Protein AF-A0A2G6LE32-F1 (afdb_monomer_lite)

Radius of gyration: 51.32 Å; chains: 1; bounding box: 135×36×175 Å

Structure (mmCIF, N/CA/C/O backbone):
data_AF-A0A2G6LE32-F1
#
_entry.id   AF-A0A2G6LE32-F1
#
loop_
_atom_site.group_PDB
_atom_site.id
_atom_site.type_symbol
_atom_site.label_atom_id
_atom_site.label_alt_id
_atom_site.label_comp_id
_atom_site.label_asym_id
_atom_site.label_entity_id
_atom_site.label_seq_id
_atom_site.pdbx_PDB_ins_code
_atom_site.Cartn_x
_atom_site.Cartn_y
_atom_site.Cartn_z
_atom_site.occupancy
_atom_site.B_iso_or_equiv
_atom_site.auth_seq_id
_atom_site.auth_comp_id
_atom_site.auth_asym_id
_atom_site.auth_atom_id
_atom_site.pdbx_PDB_model_num
ATOM 1 N N . MET A 1 1 ? 75.822 -0.009 -58.687 1.00 56.06 1 MET A N 1
ATOM 2 C CA . MET A 1 1 ? 74.588 -0.828 -58.772 1.00 56.06 1 MET A CA 1
ATOM 3 C C . MET A 1 1 ? 74.282 -1.602 -57.490 1.00 56.06 1 MET A C 1
ATOM 5 O O . MET A 1 1 ? 73.130 -1.597 -57.082 1.00 56.06 1 MET A O 1
ATOM 9 N N . PHE A 1 2 ? 75.271 -2.195 -56.811 1.00 55.25 2 PHE A N 1
ATOM 10 C CA . PHE A 1 2 ? 75.046 -2.985 -55.586 1.00 55.25 2 PHE A CA 1
ATOM 11 C C . PHE A 1 2 ? 74.422 -2.199 -54.412 1.00 55.25 2 PHE A C 1
ATOM 13 O O . PHE A 1 2 ? 73.534 -2.697 -53.731 1.00 55.25 2 PHE A O 1
ATOM 20 N N . THR A 1 3 ? 74.803 -0.936 -54.217 1.00 57.78 3 THR A N 1
ATOM 21 C CA . THR A 1 3 ? 74.279 -0.073 -53.140 1.00 57.78 3 THR A CA 1
ATOM 22 C C . THR A 1 3 ? 72.826 0.364 -53.339 1.00 57.78 3 THR A C 1
ATOM 24 O O . THR A 1 3 ? 72.091 0.500 -52.366 1.00 57.78 3 THR A O 1
ATOM 27 N N . ILE A 1 4 ? 72.376 0.532 -54.586 1.00 60.25 4 ILE A N 1
ATOM 28 C CA . ILE A 1 4 ? 70.984 0.904 -54.888 1.00 60.25 4 ILE A CA 1
ATOM 29 C C . ILE A 1 4 ? 70.056 -0.290 -54.629 1.00 60.25 4 ILE A C 1
ATOM 31 O O . ILE A 1 4 ? 68.999 -0.113 -54.030 1.00 60.25 4 ILE A O 1
ATOM 35 N N . LEU A 1 5 ? 70.496 -1.505 -54.980 1.00 58.78 5 LEU A N 1
ATOM 36 C CA . LEU A 1 5 ? 69.724 -2.737 -54.795 1.00 58.78 5 LEU A CA 1
ATOM 37 C C . LEU A 1 5 ? 69.477 -3.057 -53.309 1.00 58.78 5 LEU A C 1
ATOM 39 O O . LEU A 1 5 ? 68.370 -3.445 -52.929 1.00 58.78 5 LEU A O 1
ATOM 43 N N . VAL A 1 6 ? 70.482 -2.818 -52.460 1.00 66.81 6 VAL A N 1
ATOM 44 C CA . VAL A 1 6 ? 70.400 -3.020 -51.003 1.00 66.81 6 VAL A CA 1
ATOM 45 C C . VAL A 1 6 ? 69.441 -2.018 -50.349 1.00 66.81 6 VAL A C 1
ATOM 47 O O . VAL A 1 6 ? 68.646 -2.406 -49.498 1.00 66.81 6 VAL A O 1
ATOM 50 N N . ILE A 1 7 ? 69.418 -0.754 -50.787 1.00 63.28 7 ILE A N 1
ATOM 51 C CA . ILE A 1 7 ? 68.491 0.259 -50.248 1.00 63.28 7 ILE A CA 1
ATOM 52 C C . ILE A 1 7 ? 67.037 -0.036 -50.656 1.00 63.28 7 ILE A C 1
ATOM 54 O O . ILE A 1 7 ? 66.129 0.137 -49.840 1.00 63.28 7 ILE A O 1
ATOM 58 N N . THR A 1 8 ? 66.792 -0.526 -51.877 1.00 62.94 8 THR A N 1
ATOM 59 C CA . THR A 1 8 ? 65.450 -0.974 -52.294 1.00 62.94 8 THR A CA 1
ATOM 60 C C . THR A 1 8 ? 64.988 -2.223 -51.549 1.00 62.94 8 THR A C 1
ATOM 62 O O . THR A 1 8 ? 63.826 -2.281 -51.150 1.00 62.94 8 THR A O 1
ATOM 65 N N . MET A 1 9 ? 65.880 -3.183 -51.279 1.00 58.66 9 MET A N 1
ATOM 66 C CA . MET A 1 9 ? 65.545 -4.360 -50.469 1.00 58.66 9 MET A CA 1
ATOM 67 C C . MET A 1 9 ? 65.269 -3.990 -49.010 1.00 58.66 9 MET A C 1
ATOM 69 O O . MET A 1 9 ? 64.279 -4.453 -48.460 1.00 58.66 9 MET A O 1
ATOM 73 N N . ILE A 1 10 ? 66.054 -3.094 -48.404 1.00 64.81 10 ILE A N 1
ATOM 74 C CA . ILE A 1 10 ? 65.831 -2.633 -47.024 1.00 64.81 10 ILE A CA 1
ATOM 75 C C . ILE A 1 10 ? 64.525 -1.835 -46.908 1.00 64.81 10 ILE A C 1
ATOM 77 O O . ILE A 1 10 ? 63.779 -2.044 -45.957 1.00 64.81 10 ILE A O 1
ATOM 81 N N . LYS A 1 11 ? 64.186 -0.980 -47.885 1.00 55.66 11 LYS A N 1
ATOM 82 C CA . LYS A 1 11 ? 62.886 -0.282 -47.913 1.00 55.66 11 LYS A CA 1
ATOM 83 C C . LYS A 1 11 ? 61.712 -1.243 -48.094 1.00 55.66 11 LYS A C 1
ATOM 85 O O . LYS A 1 11 ? 60.696 -1.062 -47.436 1.00 55.66 11 LYS A O 1
ATOM 90 N N . SER A 1 12 ? 61.846 -2.266 -48.938 1.00 55.41 12 SER A N 1
ATOM 91 C CA . SER A 1 12 ? 60.793 -3.266 -49.156 1.00 55.41 12 SER A CA 1
ATOM 92 C C . SER A 1 12 ? 60.618 -4.187 -47.940 1.00 55.41 12 SER A C 1
ATOM 94 O O . SER A 1 12 ? 59.491 -4.478 -47.549 1.00 55.41 12 SER A O 1
ATOM 96 N N . TYR A 1 13 ? 61.713 -4.542 -47.259 1.00 59.19 13 TYR A N 1
ATOM 97 C CA . TYR A 1 13 ? 61.685 -5.323 -46.021 1.00 59.19 13 TYR A CA 1
ATOM 98 C C . TYR A 1 13 ? 61.146 -4.507 -44.840 1.00 59.19 13 TYR A C 1
ATOM 100 O O . TYR A 1 13 ? 60.320 -5.008 -44.093 1.00 59.19 13 TYR A O 1
ATOM 108 N N . LEU A 1 14 ? 61.521 -3.229 -44.701 1.00 54.16 14 LEU A N 1
ATOM 109 C CA . LEU A 1 14 ? 60.947 -2.332 -43.689 1.00 54.16 14 LEU A CA 1
ATOM 110 C C . LEU A 1 14 ? 59.463 -2.058 -43.941 1.00 54.16 14 LEU A C 1
ATOM 112 O O . LEU A 1 14 ? 58.704 -2.016 -42.982 1.00 54.16 14 LEU A O 1
ATOM 116 N N . PHE A 1 15 ? 59.029 -1.931 -45.199 1.00 52.59 15 PHE A N 1
ATOM 117 C CA . PHE A 1 15 ? 57.613 -1.770 -45.548 1.00 52.59 15 PHE A CA 1
ATOM 118 C C . PHE A 1 15 ? 56.816 -3.058 -45.290 1.00 52.59 15 PHE A C 1
ATOM 120 O O . PHE A 1 15 ? 55.726 -3.001 -44.730 1.00 52.59 15 PHE A O 1
ATOM 127 N N . SER A 1 16 ? 57.386 -4.228 -45.597 1.00 50.69 16 SER A N 1
ATOM 128 C CA . SER A 1 16 ? 56.769 -5.524 -45.298 1.00 50.69 16 SER A CA 1
ATOM 129 C C . SER A 1 16 ? 56.719 -5.809 -43.793 1.00 50.69 16 SER A C 1
ATOM 131 O O . SER A 1 16 ? 55.707 -6.310 -43.318 1.00 50.69 16 SER A O 1
ATOM 133 N N . VAL A 1 17 ? 57.760 -5.437 -43.037 1.00 50.91 17 VAL A N 1
ATOM 134 C CA . VAL A 1 17 ? 57.820 -5.573 -41.573 1.00 50.91 17 VAL A CA 1
ATOM 135 C C . VAL A 1 17 ? 56.856 -4.600 -40.885 1.00 50.91 17 VAL A C 1
ATOM 137 O O . VAL A 1 17 ? 56.191 -5.007 -39.935 1.00 50.91 17 VAL A O 1
ATOM 140 N N . LEU A 1 18 ? 56.687 -3.370 -41.397 1.00 45.69 18 LEU A N 1
ATOM 141 C CA . LEU A 1 18 ? 55.658 -2.432 -40.922 1.00 45.69 18 LEU A CA 1
ATOM 142 C C . LEU A 1 18 ? 54.241 -2.968 -41.180 1.00 45.69 18 LEU A C 1
ATOM 144 O O . LEU A 1 18 ? 53.393 -2.880 -40.298 1.00 45.69 18 LEU A O 1
ATOM 148 N N . ILE A 1 19 ? 53.987 -3.570 -42.348 1.00 47.22 19 ILE A N 1
ATOM 149 C CA . ILE A 1 19 ? 52.685 -4.176 -42.672 1.00 47.22 19 ILE A CA 1
ATOM 150 C C . ILE A 1 19 ? 52.411 -5.400 -41.784 1.00 47.22 19 ILE A C 1
ATOM 152 O O . ILE A 1 19 ? 51.297 -5.548 -41.288 1.00 47.22 19 ILE A O 1
ATOM 156 N N . THR A 1 20 ? 53.411 -6.238 -41.487 1.00 42.06 20 THR A N 1
ATOM 157 C CA . THR A 1 20 ? 53.235 -7.370 -40.554 1.00 42.06 20 THR A CA 1
ATOM 158 C C . THR A 1 20 ? 53.156 -6.963 -39.079 1.00 42.06 20 THR A C 1
ATOM 160 O O . THR A 1 20 ? 52.499 -7.659 -38.310 1.00 42.06 20 THR A O 1
ATOM 163 N N . LEU A 1 21 ? 53.753 -5.837 -38.666 1.00 39.59 21 LEU A N 1
ATOM 164 C CA . LEU A 1 21 ? 53.623 -5.317 -37.295 1.00 39.59 21 LEU A CA 1
ATOM 165 C C . LEU A 1 21 ? 52.264 -4.642 -37.047 1.00 39.59 21 LEU A C 1
ATOM 167 O O . LEU A 1 21 ? 51.757 -4.721 -35.933 1.00 39.59 21 LEU A O 1
ATOM 171 N N . PHE A 1 22 ? 51.632 -4.059 -38.072 1.00 44.00 22 PHE A N 1
ATOM 172 C CA . PHE A 1 22 ? 50.258 -3.542 -37.972 1.00 44.00 22 PHE A CA 1
ATOM 173 C C . PHE A 1 22 ? 49.173 -4.609 -38.197 1.00 44.00 22 PHE A C 1
ATOM 175 O O . PHE A 1 22 ? 48.048 -4.433 -37.738 1.00 44.00 22 PHE A O 1
ATOM 182 N N . ALA A 1 23 ? 49.491 -5.741 -38.833 1.00 37.06 23 ALA A N 1
ATOM 183 C CA . ALA A 1 23 ? 48.544 -6.845 -39.038 1.00 37.06 23 ALA A CA 1
ATOM 184 C C . ALA A 1 23 ? 48.381 -7.781 -37.818 1.00 37.06 23 ALA A C 1
ATOM 186 O O . ALA A 1 23 ? 47.544 -8.683 -37.838 1.00 37.06 23 ALA A O 1
ATOM 187 N N . SER A 1 24 ? 49.166 -7.601 -36.750 1.00 40.16 24 SER A N 1
ATOM 188 C CA . SER A 1 24 ? 49.260 -8.574 -35.650 1.00 40.16 24 SER A CA 1
ATOM 189 C C . SER A 1 24 ? 48.292 -8.340 -34.473 1.00 40.16 24 SER A C 1
ATOM 191 O O . SER A 1 24 ? 48.281 -9.154 -33.550 1.00 40.16 24 SER 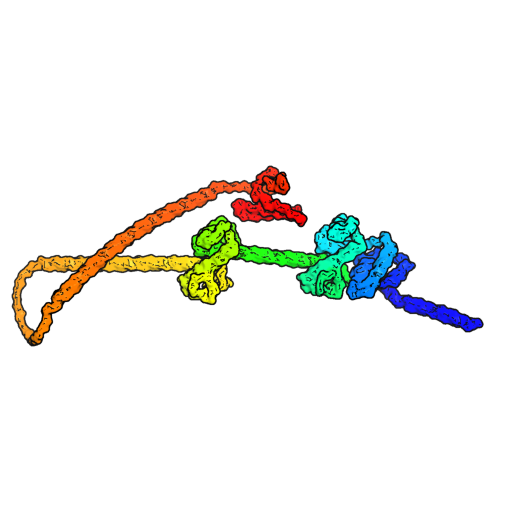A O 1
ATOM 193 N N . THR A 1 25 ? 47.467 -7.286 -34.462 1.00 45.41 25 THR A N 1
ATOM 194 C CA . THR A 1 25 ? 46.529 -7.005 -33.347 1.00 45.41 25 THR A CA 1
ATOM 195 C C . THR A 1 25 ? 45.053 -7.268 -33.667 1.00 45.41 25 THR A C 1
ATOM 197 O O . THR A 1 25 ? 44.227 -7.234 -32.759 1.00 45.41 25 THR A O 1
ATOM 200 N N . ALA A 1 26 ? 44.708 -7.595 -34.918 1.00 44.62 26 ALA A N 1
ATOM 201 C CA . ALA A 1 26 ? 43.321 -7.785 -35.368 1.00 44.62 26 ALA A CA 1
ATOM 202 C C . ALA A 1 26 ? 42.816 -9.247 -35.323 1.00 44.62 26 ALA A C 1
ATOM 204 O O . ALA A 1 26 ? 41.673 -9.522 -35.687 1.00 44.62 26 ALA A O 1
ATOM 205 N N . TYR A 1 27 ? 43.627 -10.210 -34.869 1.00 44.28 27 TYR A N 1
ATOM 206 C CA . TYR A 1 27 ? 43.200 -11.612 -34.780 1.00 44.28 27 TYR A CA 1
ATOM 207 C C . TYR A 1 27 ? 42.231 -11.823 -33.600 1.00 44.28 27 TYR A C 1
ATOM 209 O O . TYR A 1 27 ? 42.649 -12.097 -32.478 1.00 44.28 27 TYR A O 1
ATOM 217 N N . GLY A 1 28 ? 40.921 -11.719 -33.863 1.00 62.38 28 GLY A N 1
ATOM 218 C CA . GLY A 1 28 ? 39.878 -12.329 -33.023 1.00 62.38 28 GLY A CA 1
ATOM 219 C C . GLY A 1 28 ? 38.672 -11.469 -32.627 1.00 62.38 28 GLY A C 1
ATOM 220 O O . GLY A 1 28 ? 37.742 -12.017 -32.040 1.00 62.38 28 GLY A O 1
ATOM 221 N N . LYS A 1 29 ? 38.636 -10.164 -32.928 1.00 77.12 29 LYS A N 1
ATOM 222 C CA . LYS A 1 29 ? 37.476 -9.310 -32.600 1.00 77.12 29 LYS A CA 1
ATOM 223 C C . LYS A 1 29 ? 36.457 -9.299 -33.733 1.00 77.12 29 LYS A C 1
ATOM 225 O O . LYS A 1 29 ? 36.788 -8.891 -34.842 1.00 77.12 29 LYS A O 1
ATOM 230 N N . THR A 1 30 ? 35.214 -9.696 -33.464 1.00 87.50 30 THR A N 1
ATOM 231 C CA . THR A 1 30 ? 34.121 -9.574 -34.445 1.00 87.50 30 THR A CA 1
ATOM 232 C C . THR A 1 30 ? 33.710 -8.104 -34.629 1.00 87.50 30 THR A C 1
ATOM 234 O O . THR A 1 30 ? 33.991 -7.284 -33.752 1.00 87.50 30 THR A O 1
ATOM 237 N N . PRO A 1 31 ? 32.972 -7.733 -35.695 1.00 88.44 31 PRO A N 1
ATOM 238 C CA . PRO A 1 31 ? 32.427 -6.377 -35.815 1.00 88.44 31 PRO A CA 1
ATOM 239 C C . PRO A 1 31 ? 31.546 -5.953 -34.630 1.00 88.44 31 PRO A C 1
ATOM 241 O O . PRO A 1 31 ? 31.487 -4.781 -34.270 1.00 88.44 31 PRO A O 1
ATOM 244 N N . HIS A 1 32 ? 30.885 -6.918 -33.991 1.00 87.44 32 HIS A N 1
ATOM 245 C CA . HIS A 1 32 ? 30.086 -6.699 -32.790 1.00 87.44 32 HIS A CA 1
ATOM 246 C C . HIS A 1 32 ? 30.964 -6.347 -31.586 1.00 87.44 32 HIS A C 1
ATOM 248 O O . HIS A 1 32 ? 30.624 -5.438 -30.835 1.00 87.44 32 HIS A O 1
ATOM 254 N N . ASP A 1 33 ? 32.100 -7.033 -31.425 1.00 87.69 33 ASP A N 1
ATOM 255 C CA . ASP A 1 33 ? 33.082 -6.722 -30.382 1.00 87.69 33 ASP A CA 1
ATOM 256 C C . ASP A 1 33 ? 33.724 -5.356 -30.620 1.00 87.69 33 ASP A C 1
ATOM 258 O O . ASP A 1 33 ? 33.843 -4.571 -29.689 1.00 87.69 33 ASP A O 1
ATOM 262 N N . ALA A 1 34 ? 34.076 -5.043 -31.868 1.00 90.56 34 ALA A N 1
ATOM 263 C CA . ALA A 1 34 ? 34.656 -3.752 -32.216 1.00 90.56 34 ALA A CA 1
ATOM 264 C C . ALA A 1 34 ? 33.689 -2.596 -31.914 1.00 90.56 34 ALA A C 1
ATOM 266 O O . ALA A 1 34 ? 34.068 -1.627 -31.265 1.00 90.56 34 ALA A O 1
ATOM 267 N N . ALA A 1 35 ? 32.414 -2.721 -32.294 1.00 89.25 35 ALA A N 1
ATOM 268 C CA . ALA A 1 35 ? 31.427 -1.688 -31.993 1.00 89.25 35 ALA A CA 1
ATOM 269 C C . ALA A 1 35 ? 31.102 -1.566 -30.500 1.00 89.25 35 ALA A C 1
ATOM 271 O O . ALA A 1 35 ? 30.923 -0.456 -30.006 1.00 89.25 35 ALA A O 1
ATOM 272 N N . ARG A 1 36 ? 31.058 -2.695 -29.782 1.00 86.88 36 ARG A N 1
ATOM 273 C CA . ARG A 1 36 ? 30.932 -2.732 -28.320 1.00 86.88 36 ARG A CA 1
ATOM 274 C C . ARG A 1 36 ? 32.086 -2.012 -27.627 1.00 86.88 36 ARG A C 1
ATOM 276 O O . ARG A 1 36 ? 31.869 -1.402 -26.595 1.00 86.88 36 ARG A O 1
ATOM 283 N N . ASP A 1 37 ? 33.296 -2.142 -28.158 1.00 88.88 37 ASP A N 1
ATOM 284 C CA . ASP A 1 37 ? 34.504 -1.593 -27.547 1.00 88.88 37 ASP A CA 1
ATOM 285 C C . ASP A 1 37 ? 34.777 -0.139 -27.995 1.00 88.88 37 ASP A C 1
ATOM 287 O O . ASP A 1 37 ? 35.781 0.438 -27.589 1.00 88.88 37 ASP A O 1
ATOM 291 N N . GLY A 1 38 ? 33.927 0.454 -28.846 1.00 90.25 38 GLY A N 1
ATOM 292 C CA . GLY A 1 38 ? 34.173 1.778 -29.432 1.00 90.25 38 GLY A CA 1
ATOM 293 C C . GLY A 1 38 ? 35.317 1.806 -30.461 1.00 90.25 38 GLY A C 1
ATOM 294 O O . GLY A 1 38 ? 35.827 2.872 -30.798 1.00 90.25 38 GLY A O 1
ATOM 295 N N . ASP A 1 39 ? 35.728 0.648 -30.981 1.00 93.38 39 ASP A N 1
ATOM 296 C CA . ASP A 1 39 ? 36.874 0.476 -31.878 1.00 93.38 39 ASP A CA 1
ATOM 297 C C . ASP A 1 39 ? 36.481 0.722 -33.345 1.00 93.38 39 ASP A C 1
ATOM 299 O O . ASP A 1 39 ? 36.202 -0.191 -34.136 1.00 93.38 39 ASP A O 1
ATOM 303 N N . LEU A 1 40 ? 36.422 2.006 -33.700 1.00 92.19 40 LEU A N 1
ATOM 304 C CA . LEU A 1 40 ? 36.061 2.454 -35.041 1.00 92.19 40 LEU A CA 1
ATOM 305 C C . LEU A 1 40 ? 37.070 2.011 -36.111 1.00 92.19 40 LEU A C 1
ATOM 307 O O . LEU A 1 40 ? 36.679 1.748 -37.251 1.00 92.19 40 LEU A O 1
ATOM 311 N N . ASP A 1 41 ? 38.353 1.914 -35.774 1.00 91.00 41 ASP A N 1
ATOM 312 C CA . ASP A 1 41 ? 39.386 1.551 -36.743 1.00 91.00 41 ASP A CA 1
ATOM 313 C C . ASP A 1 41 ? 39.263 0.084 -37.160 1.00 91.00 41 ASP A C 1
ATOM 315 O O . ASP A 1 41 ? 39.275 -0.210 -38.360 1.00 91.00 41 ASP A O 1
ATOM 319 N N . THR A 1 42 ? 39.012 -0.822 -36.211 1.00 90.56 42 THR A N 1
ATOM 320 C CA . THR A 1 42 ? 38.703 -2.225 -36.520 1.00 90.56 42 THR A CA 1
ATOM 321 C C . THR A 1 42 ? 37.427 -2.345 -37.364 1.00 90.56 42 THR A C 1
ATOM 323 O O . THR A 1 42 ? 37.401 -3.074 -38.357 1.00 90.56 42 THR A O 1
ATOM 326 N N . LEU A 1 43 ? 36.367 -1.585 -37.056 1.00 89.00 43 LEU A N 1
ATOM 327 C CA . LEU A 1 43 ? 35.141 -1.576 -37.872 1.00 89.00 43 LEU A CA 1
ATOM 328 C C . LEU A 1 43 ? 35.378 -1.103 -39.314 1.00 89.00 43 LEU A C 1
ATOM 330 O O . LEU A 1 43 ? 34.802 -1.652 -40.259 1.00 89.00 43 LEU A O 1
ATOM 334 N N . ARG A 1 44 ? 36.236 -0.095 -39.500 1.00 88.94 44 ARG A N 1
ATOM 335 C CA . ARG A 1 44 ? 36.602 0.420 -40.825 1.00 88.94 44 ARG A CA 1
ATOM 336 C C . ARG A 1 44 ? 37.382 -0.595 -41.653 1.00 88.94 44 ARG A C 1
ATOM 338 O O . ARG A 1 44 ? 37.252 -0.558 -42.873 1.00 88.94 44 ARG A O 1
ATOM 345 N N . GLN A 1 45 ? 38.140 -1.503 -41.040 1.00 86.69 45 GLN A N 1
ATOM 346 C CA . GLN A 1 45 ? 38.815 -2.587 -41.766 1.00 86.69 45 GLN A CA 1
ATOM 347 C C . GLN A 1 45 ? 37.794 -3.556 -42.378 1.00 86.69 45 GLN A C 1
ATOM 349 O O . GLN A 1 45 ? 37.838 -3.828 -43.579 1.00 86.69 45 GLN A O 1
ATOM 354 N N . TYR A 1 46 ? 36.778 -3.953 -41.604 1.00 85.25 46 TYR A N 1
ATOM 355 C CA . TYR A 1 46 ? 35.722 -4.862 -42.063 1.00 85.25 46 TYR A CA 1
ATOM 356 C C . TYR A 1 46 ? 34.872 -4.324 -43.226 1.00 85.25 46 TYR A C 1
ATOM 358 O O . TYR A 1 46 ? 34.272 -5.109 -43.965 1.00 85.25 46 TYR A O 1
ATOM 366 N N . ARG A 1 47 ? 34.843 -3.000 -43.447 1.00 78.38 47 ARG A N 1
ATOM 367 C CA . ARG A 1 47 ? 34.201 -2.383 -44.623 1.00 78.38 47 ARG A CA 1
ATOM 368 C C . ARG A 1 47 ? 34.745 -2.935 -45.943 1.00 78.38 47 ARG A C 1
ATOM 370 O O . ARG A 1 47 ? 33.984 -3.057 -46.902 1.00 78.38 47 ARG A O 1
ATOM 377 N N . PHE A 1 48 ? 36.047 -3.202 -46.015 1.00 70.19 48 PHE A N 1
ATOM 378 C CA . PHE A 1 48 ? 36.723 -3.584 -47.257 1.00 70.19 48 PHE A CA 1
ATOM 379 C C . PHE A 1 48 ? 36.585 -5.079 -47.577 1.00 70.19 48 PHE A C 1
ATOM 381 O O . PHE A 1 48 ? 36.844 -5.494 -48.702 1.00 70.19 48 PHE A O 1
ATOM 388 N N . GLU A 1 49 ? 36.096 -5.872 -46.625 1.00 73.62 49 GLU A N 1
ATOM 389 C CA . GLU A 1 49 ? 35.989 -7.332 -46.721 1.00 73.62 49 GLU A CA 1
ATOM 390 C C . GLU A 1 49 ? 34.614 -7.823 -47.217 1.00 73.62 49 GLU A C 1
ATOM 392 O O . GLU A 1 49 ? 34.328 -9.014 -47.188 1.00 73.62 49 GLU A O 1
ATOM 397 N N . SER A 1 50 ? 33.738 -6.925 -47.688 1.00 63.50 50 SER A N 1
ATOM 398 C CA . SER A 1 50 ? 32.348 -7.235 -48.092 1.00 63.50 50 SER A CA 1
ATOM 399 C C . SER A 1 50 ? 31.452 -7.806 -46.977 1.00 63.50 50 SER A C 1
ATOM 401 O O . SER A 1 50 ? 30.374 -8.331 -47.260 1.00 63.50 50 SER A O 1
ATOM 403 N N . ASN A 1 51 ? 31.842 -7.653 -45.709 1.00 71.25 51 ASN A N 1
ATOM 404 C CA . ASN A 1 51 ? 31.042 -8.083 -44.564 1.00 71.25 51 ASN A CA 1
ATOM 405 C C . ASN A 1 51 ? 29.804 -7.186 -44.373 1.00 71.25 51 ASN A C 1
ATOM 407 O O . ASN A 1 51 ? 29.889 -5.954 -44.408 1.00 71.25 51 ASN A O 1
ATOM 411 N N . ASP A 1 52 ? 28.632 -7.795 -44.161 1.00 77.31 52 ASP A N 1
ATOM 412 C CA . ASP A 1 52 ? 27.420 -7.050 -43.811 1.00 77.31 52 ASP A CA 1
ATOM 413 C C . ASP A 1 52 ? 27.413 -6.746 -42.306 1.00 77.31 52 ASP A C 1
ATOM 415 O O . ASP A 1 52 ? 27.061 -7.585 -41.478 1.00 77.31 52 ASP A O 1
ATOM 419 N N . LEU A 1 53 ? 27.823 -5.521 -41.964 1.00 79.38 53 LEU A N 1
ATOM 420 C CA . LEU A 1 53 ? 27.909 -5.020 -40.589 1.00 79.38 53 LEU A CA 1
ATOM 421 C C . LEU A 1 53 ? 26.543 -4.856 -39.902 1.00 79.38 53 LEU A C 1
ATOM 423 O O . LEU A 1 53 ? 26.506 -4.442 -38.752 1.00 79.38 53 LE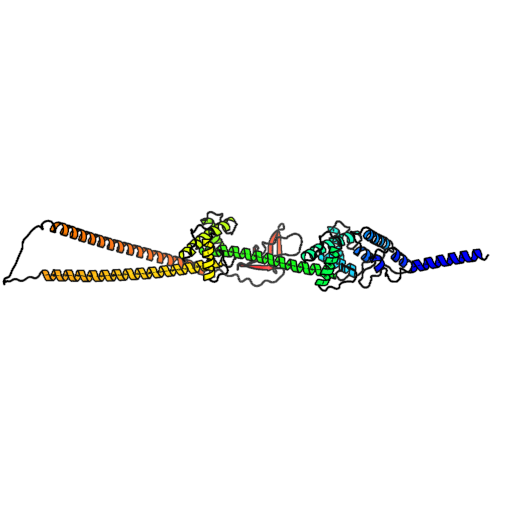U A O 1
ATOM 427 N N . PHE A 1 54 ? 25.432 -5.156 -40.577 1.00 77.50 54 PHE A N 1
ATOM 428 C CA . PHE A 1 54 ? 24.073 -5.037 -40.035 1.00 77.50 54 PHE A CA 1
ATOM 429 C C . PHE A 1 54 ? 23.426 -6.389 -39.728 1.00 77.50 54 PHE A C 1
ATOM 431 O O . PHE A 1 54 ? 22.241 -6.448 -39.405 1.00 77.50 54 PHE A O 1
ATOM 438 N N . LEU A 1 55 ? 24.184 -7.484 -39.827 1.00 80.88 55 LEU A N 1
ATOM 439 C CA . LEU A 1 55 ? 23.713 -8.793 -39.392 1.00 80.88 55 LEU A CA 1
ATOM 440 C C . LEU A 1 55 ? 23.706 -8.855 -37.864 1.00 80.88 55 LEU A C 1
ATOM 442 O O . LEU A 1 55 ? 24.751 -8.603 -37.267 1.00 80.88 55 LEU A O 1
ATOM 446 N N . PRO A 1 56 ? 22.575 -9.208 -37.230 1.00 80.56 56 PRO A N 1
ATOM 447 C CA . PRO A 1 56 ? 22.538 -9.397 -35.791 1.00 80.56 56 PRO A CA 1
ATOM 448 C C . PRO A 1 56 ? 23.439 -10.555 -35.356 1.00 80.56 56 PRO A C 1
ATOM 450 O O . PRO A 1 56 ? 23.546 -11.574 -36.044 1.00 80.56 56 PRO A O 1
ATOM 453 N N . ASP A 1 57 ? 24.044 -10.433 -34.179 1.00 79.44 57 ASP A N 1
ATOM 454 C CA . ASP A 1 57 ? 24.737 -11.546 -33.541 1.00 79.44 57 ASP A CA 1
ATOM 455 C C . ASP A 1 57 ? 23.763 -12.650 -33.075 1.00 79.44 57 ASP A C 1
ATOM 457 O O . ASP A 1 57 ? 22.545 -12.570 -33.236 1.00 79.44 57 ASP A O 1
ATOM 461 N N . LYS A 1 58 ? 24.288 -13.698 -32.425 1.00 76.94 58 LYS A N 1
ATOM 462 C CA . LYS A 1 58 ? 23.474 -14.802 -31.873 1.00 76.94 58 LYS A CA 1
ATOM 463 C C . LYS A 1 58 ? 22.426 -14.353 -30.849 1.00 76.94 58 LYS A C 1
ATOM 465 O O . LYS A 1 58 ? 21.527 -15.125 -30.528 1.00 76.94 58 LYS A O 1
ATOM 470 N N . ARG A 1 59 ? 22.586 -13.158 -30.280 1.00 74.00 59 ARG A N 1
ATOM 471 C CA . ARG A 1 59 ? 21.645 -12.568 -29.329 1.00 74.00 59 ARG A CA 1
ATOM 472 C C . ARG A 1 59 ? 20.606 -11.736 -30.060 1.00 74.00 59 ARG A C 1
ATOM 474 O O . ARG A 1 59 ? 19.557 -11.518 -29.486 1.00 74.00 59 ARG A O 1
ATOM 481 N N . GLY A 1 60 ? 20.861 -11.312 -31.293 1.00 78.75 60 GLY A N 1
ATOM 482 C CA . GLY A 1 60 ? 19.981 -10.447 -32.060 1.00 78.75 60 GLY A CA 1
ATOM 483 C C . GLY A 1 60 ? 20.320 -8.964 -31.919 1.00 78.75 60 GLY A C 1
ATOM 484 O O . GLY A 1 60 ? 19.430 -8.157 -32.160 1.00 78.75 60 GLY A O 1
ATOM 485 N N . PHE A 1 61 ? 21.550 -8.605 -31.526 1.00 82.62 61 PHE A N 1
ATOM 486 C CA . PHE A 1 61 ? 22.032 -7.218 -31.535 1.00 82.62 61 PHE A CA 1
ATOM 487 C C . PHE A 1 61 ? 22.922 -6.958 -32.744 1.00 82.62 61 PHE A C 1
ATOM 489 O O . PHE A 1 61 ? 23.794 -7.773 -33.039 1.00 82.62 61 PHE A O 1
ATOM 496 N N . ILE A 1 62 ? 22.752 -5.809 -33.397 1.00 84.69 62 ILE A N 1
ATOM 497 C CA . ILE A 1 62 ? 23.682 -5.326 -34.427 1.00 84.69 62 ILE A CA 1
ATOM 498 C C . ILE A 1 62 ? 24.786 -4.445 -33.807 1.00 84.69 62 ILE A C 1
ATOM 500 O O . ILE A 1 62 ? 24.598 -3.892 -32.718 1.00 84.69 62 ILE A O 1
ATOM 504 N N . PRO A 1 63 ? 25.925 -4.236 -34.493 1.00 86.88 63 PRO A N 1
ATOM 505 C CA . PRO A 1 63 ? 27.025 -3.395 -34.019 1.00 86.88 63 PRO A CA 1
ATOM 506 C C . PRO A 1 63 ? 26.596 -1.992 -33.557 1.00 86.88 63 PRO A C 1
ATOM 508 O O . PRO A 1 63 ? 27.040 -1.535 -32.508 1.00 86.88 63 PRO A O 1
ATOM 511 N N . TYR A 1 64 ? 25.671 -1.333 -34.265 1.00 84.06 64 TYR A N 1
ATOM 512 C CA . TYR A 1 64 ? 25.174 -0.009 -33.861 1.00 84.06 64 TYR A CA 1
ATOM 513 C C . TYR A 1 64 ? 24.495 -0.031 -32.483 1.00 84.06 64 TYR A C 1
ATOM 515 O O . TYR A 1 64 ? 24.713 0.853 -31.658 1.00 84.06 64 TYR A O 1
ATOM 523 N N . GLU A 1 65 ? 23.688 -1.058 -32.219 1.00 80.25 65 GLU A N 1
ATOM 524 C CA . GLU A 1 65 ? 22.962 -1.208 -30.956 1.00 80.25 65 GLU A CA 1
ATOM 525 C C . GLU A 1 65 ? 23.918 -1.521 -29.805 1.00 80.25 65 GLU A C 1
ATOM 527 O O . GLU A 1 65 ? 23.743 -1.007 -28.702 1.00 80.25 65 GLU A O 1
ATOM 532 N N . LEU A 1 66 ? 24.961 -2.313 -30.069 1.00 84.38 66 LEU A N 1
ATOM 533 C CA . LEU A 1 66 ? 26.015 -2.577 -29.093 1.00 84.38 66 LEU A CA 1
ATOM 534 C C . LEU A 1 66 ? 26.790 -1.304 -28.754 1.00 84.38 66 LEU A C 1
ATOM 536 O O . LEU A 1 66 ? 26.975 -1.030 -27.573 1.00 84.38 66 LEU A O 1
ATOM 540 N N . ALA A 1 67 ? 27.154 -0.489 -29.747 1.00 86.00 67 ALA A N 1
ATOM 541 C CA . ALA A 1 67 ? 27.808 0.793 -29.492 1.00 86.00 67 ALA A CA 1
ATOM 542 C C . ALA A 1 67 ? 26.934 1.720 -28.624 1.00 86.00 67 ALA A C 1
ATOM 544 O O . ALA A 1 67 ? 27.413 2.324 -27.666 1.00 86.00 67 ALA A O 1
ATOM 545 N N . ALA A 1 68 ? 25.628 1.785 -28.901 1.00 80.50 68 ALA A N 1
ATOM 546 C CA . ALA A 1 68 ? 24.694 2.599 -28.125 1.00 80.50 68 ALA A CA 1
ATOM 547 C C . ALA A 1 68 ? 24.522 2.110 -26.674 1.00 80.50 68 ALA A C 1
ATOM 549 O O . ALA A 1 68 ? 24.468 2.921 -25.752 1.00 80.50 68 ALA A O 1
ATOM 550 N N . LEU A 1 69 ? 24.432 0.793 -26.458 1.00 79.94 69 LEU A N 1
ATOM 551 C CA . LEU A 1 69 ? 24.221 0.199 -25.130 1.00 79.94 69 LEU A CA 1
ATOM 552 C C . LEU A 1 69 ? 25.468 0.238 -24.233 1.00 79.94 69 LEU A C 1
ATOM 554 O O . LEU A 1 69 ? 25.333 0.131 -23.012 1.00 79.94 69 LEU A O 1
ATOM 558 N N . TRP A 1 70 ? 26.657 0.361 -24.827 1.00 80.62 70 TRP A N 1
ATOM 559 C CA . TRP A 1 70 ? 27.943 0.347 -24.121 1.00 80.62 70 TRP A CA 1
ATOM 560 C C . TRP A 1 70 ? 28.573 1.718 -23.909 1.00 80.62 70 TRP A C 1
ATOM 562 O O . TRP A 1 70 ? 29.486 1.838 -23.090 1.00 80.62 70 TRP A O 1
ATOM 572 N N . ALA A 1 71 ? 28.045 2.755 -24.561 1.00 79.50 71 ALA A N 1
ATOM 573 C CA . ALA A 1 71 ? 28.464 4.126 -24.327 1.00 79.50 71 ALA A CA 1
ATOM 574 C C . ALA A 1 71 ? 28.407 4.465 -22.825 1.00 79.50 71 ALA A C 1
ATOM 576 O O . ALA A 1 71 ? 27.354 4.388 -22.184 1.00 79.50 71 ALA A O 1
ATOM 577 N N . ASN A 1 72 ? 29.555 4.837 -22.253 1.00 79.75 72 ASN A N 1
ATOM 578 C CA . ASN A 1 72 ? 29.668 5.182 -20.843 1.00 79.75 72 ASN A CA 1
ATOM 579 C C . ASN A 1 72 ? 29.672 6.709 -20.673 1.00 79.75 72 ASN A C 1
ATOM 581 O O . ASN A 1 72 ? 30.704 7.329 -20.904 1.00 79.75 72 ASN A O 1
ATOM 585 N N . PRO A 1 73 ? 28.571 7.338 -20.230 1.00 74.38 73 PRO A N 1
ATOM 586 C CA . PRO A 1 73 ? 28.484 8.798 -20.159 1.00 74.38 73 PRO A CA 1
ATOM 587 C C . PRO A 1 73 ? 29.408 9.423 -19.102 1.00 74.38 73 PRO A C 1
ATOM 589 O O . PRO A 1 73 ? 29.636 10.626 -19.130 1.00 74.38 73 PRO A O 1
ATOM 592 N N . GLU A 1 74 ? 29.923 8.627 -18.162 1.00 77.44 74 GLU A N 1
ATOM 593 C CA . GLU A 1 74 ? 30.859 9.080 -17.123 1.00 77.44 74 GLU A CA 1
ATOM 594 C C . GLU A 1 74 ? 32.331 9.050 -17.573 1.00 77.44 74 GLU A C 1
ATOM 596 O O . GLU A 1 74 ? 33.200 9.515 -16.841 1.00 77.44 74 GLU A O 1
ATOM 601 N N . ASP A 1 75 ? 32.617 8.482 -18.745 1.00 84.75 75 ASP A N 1
ATOM 602 C CA . ASP A 1 75 ? 33.955 8.393 -19.325 1.00 84.75 75 ASP A CA 1
ATOM 603 C C . ASP A 1 75 ? 33.933 9.093 -20.685 1.00 84.75 75 ASP A C 1
ATOM 605 O O . ASP A 1 75 ? 33.382 8.576 -21.654 1.00 84.75 75 ASP A O 1
ATOM 609 N N . GLU A 1 76 ? 34.484 10.305 -20.730 1.00 87.81 76 GLU A N 1
ATOM 610 C CA . GLU A 1 76 ? 34.434 11.176 -21.905 1.00 87.81 76 GLU A CA 1
ATOM 611 C C . GLU A 1 76 ? 35.086 10.533 -23.137 1.00 87.81 76 GLU A C 1
ATOM 613 O O . GLU A 1 76 ? 34.551 10.636 -24.243 1.00 87.81 76 GLU A O 1
ATOM 618 N N . GLU A 1 77 ? 36.204 9.829 -22.950 1.00 89.75 77 GLU A N 1
ATOM 619 C CA . GLU A 1 77 ? 36.913 9.158 -24.039 1.00 89.75 77 GLU A CA 1
ATOM 620 C C . GLU A 1 77 ? 36.097 7.975 -24.563 1.00 89.75 77 GLU A C 1
ATOM 622 O O . GLU A 1 77 ? 35.850 7.877 -25.768 1.00 89.75 77 GLU A O 1
ATOM 627 N N . SER A 1 78 ? 35.603 7.129 -23.655 1.00 86.62 78 SER A N 1
ATOM 628 C CA . SER A 1 78 ? 34.730 6.013 -24.018 1.00 86.62 78 SER A CA 1
ATOM 629 C C . SER A 1 78 ? 33.465 6.504 -24.726 1.00 86.62 78 SER A C 1
ATOM 631 O O . SER A 1 78 ? 33.129 6.013 -25.804 1.00 86.62 78 SER A O 1
ATOM 633 N N . LEU A 1 79 ? 32.773 7.509 -24.180 1.00 85.00 79 LEU A N 1
ATOM 634 C CA . LEU A 1 79 ? 31.576 8.088 -24.790 1.00 85.00 79 LEU A CA 1
ATOM 635 C C . LEU A 1 79 ? 31.863 8.578 -26.208 1.00 85.00 79 LEU A C 1
ATOM 637 O O . LEU A 1 79 ? 31.109 8.265 -27.131 1.00 85.00 79 LEU A O 1
ATOM 641 N N . ARG A 1 80 ? 32.961 9.318 -26.388 1.00 90.00 80 ARG A N 1
ATOM 642 C CA . ARG A 1 80 ? 33.376 9.826 -27.693 1.00 90.00 80 ARG A CA 1
ATOM 643 C C . ARG A 1 80 ? 33.593 8.689 -28.691 1.00 90.00 80 ARG A C 1
ATOM 645 O O . ARG A 1 80 ? 33.021 8.746 -29.775 1.00 90.00 80 ARG A O 1
ATOM 652 N N . GLN A 1 81 ? 34.351 7.657 -28.326 1.00 92.62 81 GLN A N 1
ATOM 653 C CA . GLN A 1 81 ? 34.617 6.495 -29.186 1.00 92.62 81 GLN A CA 1
ATOM 654 C C . GLN A 1 81 ? 33.319 5.814 -29.648 1.00 92.62 81 GLN A C 1
ATOM 656 O O . GLN A 1 81 ? 33.116 5.572 -30.839 1.00 92.62 81 GLN A O 1
ATOM 661 N N . HIS A 1 82 ? 32.380 5.581 -28.729 1.00 89.44 82 HIS A N 1
ATOM 662 C CA . HIS A 1 82 ? 31.095 4.958 -29.058 1.00 89.44 82 HIS A CA 1
ATOM 663 C C . HIS A 1 82 ? 30.214 5.860 -29.933 1.00 89.44 82 HIS A C 1
ATOM 665 O O . HIS A 1 82 ? 29.547 5.377 -30.850 1.00 89.44 82 HIS A O 1
ATOM 671 N N . VAL A 1 83 ? 30.219 7.175 -29.693 1.00 87.06 83 VAL A N 1
ATOM 672 C CA . VAL A 1 83 ? 29.508 8.145 -30.538 1.00 87.06 83 VAL A CA 1
ATOM 673 C C . VAL A 1 83 ? 30.097 8.181 -31.947 1.00 87.06 83 VAL A C 1
ATOM 675 O O . VAL A 1 83 ? 29.336 8.167 -32.913 1.00 87.06 83 VAL A O 1
ATOM 678 N N . GLU A 1 84 ? 31.422 8.168 -32.087 1.00 91.81 84 GLU A N 1
ATOM 679 C CA . GLU A 1 84 ? 32.095 8.109 -33.389 1.00 91.81 84 GLU A CA 1
ATOM 680 C C . GLU A 1 84 ? 31.723 6.827 -34.154 1.00 91.81 84 GLU A C 1
ATOM 682 O O . GLU A 1 84 ? 31.367 6.899 -35.334 1.00 91.81 84 GLU A O 1
ATOM 687 N N . VAL A 1 85 ? 31.697 5.670 -33.478 1.00 90.62 85 VAL A N 1
ATOM 688 C CA . VAL A 1 85 ? 31.205 4.405 -34.051 1.00 90.62 85 VAL A CA 1
ATOM 689 C C . VAL A 1 85 ? 29.753 4.518 -34.516 1.00 90.62 85 VAL A C 1
ATOM 691 O O . VAL A 1 85 ? 29.441 4.149 -35.650 1.00 90.62 85 VAL A O 1
ATOM 694 N N . MET A 1 86 ? 28.857 5.040 -33.674 1.00 86.31 86 MET A N 1
ATOM 695 C CA . MET A 1 86 ? 27.440 5.188 -34.017 1.00 86.31 86 MET A CA 1
ATOM 696 C C . MET A 1 86 ? 27.226 6.118 -35.215 1.00 86.31 86 MET A C 1
ATOM 698 O O . MET A 1 86 ? 26.428 5.801 -36.098 1.00 86.31 86 MET A O 1
ATOM 702 N N . LEU A 1 87 ? 27.918 7.259 -35.260 1.00 87.75 87 LEU A N 1
ATOM 703 C CA . LEU A 1 87 ? 27.829 8.206 -36.374 1.00 87.75 87 LEU A CA 1
ATOM 704 C C . LEU A 1 87 ? 28.334 7.574 -37.672 1.00 87.75 87 LEU A C 1
ATOM 706 O O . LEU A 1 87 ? 27.653 7.651 -38.694 1.00 87.75 87 LEU A O 1
ATOM 710 N N . TRP A 1 88 ? 29.465 6.871 -37.616 1.00 88.75 88 TRP A N 1
ATOM 711 C CA . TRP A 1 88 ? 30.013 6.181 -38.777 1.00 88.75 88 TRP A CA 1
ATOM 712 C C . TRP A 1 88 ? 29.086 5.069 -39.290 1.00 88.75 88 TRP A C 1
ATOM 714 O O . TRP A 1 88 ? 28.797 5.011 -40.484 1.00 88.75 88 TRP A O 1
ATOM 724 N N . LEU A 1 89 ? 28.554 4.224 -38.399 1.00 85.25 89 LEU A N 1
ATOM 725 C CA . LEU A 1 89 ? 27.598 3.167 -38.757 1.00 85.25 89 LEU A CA 1
ATOM 726 C C . LEU A 1 89 ? 26.272 3.724 -39.294 1.00 85.25 89 LEU A C 1
ATOM 728 O O . LEU A 1 89 ? 25.611 3.064 -40.088 1.00 85.25 89 LEU A O 1
ATOM 732 N N . LYS A 1 90 ? 25.868 4.927 -38.872 1.00 80.62 90 LYS A N 1
ATOM 733 C CA . LYS A 1 90 ? 24.675 5.608 -39.391 1.00 80.62 90 LYS A CA 1
ATOM 734 C C . LYS A 1 90 ? 24.864 6.069 -40.839 1.00 80.62 90 LYS A C 1
ATOM 736 O O . LYS A 1 90 ? 23.918 6.006 -41.618 1.00 80.62 90 LYS A O 1
ATOM 741 N N . GLU A 1 91 ? 26.052 6.550 -41.193 1.00 81.56 91 GLU A N 1
ATOM 742 C CA . GLU A 1 91 ? 26.383 6.968 -42.563 1.00 81.56 91 GLU A CA 1
ATOM 743 C C . GLU A 1 91 ? 26.664 5.770 -43.479 1.00 81.56 91 GLU A C 1
ATOM 745 O O . GLU A 1 91 ? 26.348 5.786 -44.671 1.00 81.56 91 GLU A O 1
ATOM 750 N N . PHE A 1 92 ? 27.235 4.702 -42.925 1.00 78.38 92 PHE A N 1
ATOM 751 C CA . PHE A 1 92 ? 27.553 3.480 -43.645 1.00 78.38 92 PHE A CA 1
ATOM 752 C C . PHE A 1 92 ? 26.281 2.666 -43.945 1.00 78.38 92 PHE A C 1
ATOM 754 O O . PHE A 1 92 ? 25.830 1.907 -43.105 1.00 78.38 92 PHE A O 1
ATOM 761 N N . LYS A 1 93 ? 25.715 2.779 -45.157 1.00 71.06 93 LYS A N 1
ATOM 762 C CA . LYS A 1 93 ? 24.467 2.088 -45.574 1.00 71.06 93 LYS A CA 1
ATOM 763 C C . LYS A 1 93 ? 23.253 2.462 -44.706 1.00 71.06 93 LYS A C 1
ATOM 765 O O . LYS A 1 93 ? 22.600 1.601 -44.113 1.00 71.06 93 LYS A O 1
ATOM 770 N N . ALA A 1 94 ? 22.945 3.758 -44.644 1.00 60.00 94 ALA A N 1
ATOM 771 C CA . ALA A 1 94 ? 21.842 4.328 -43.860 1.00 60.00 94 ALA A CA 1
ATOM 772 C C . ALA A 1 94 ? 20.474 3.640 -44.085 1.00 60.00 94 ALA A C 1
ATOM 774 O O . ALA A 1 94 ? 19.636 3.597 -43.185 1.00 60.00 94 ALA A O 1
ATOM 775 N N . GLU A 1 95 ? 20.248 3.066 -45.267 1.00 62.94 95 GLU A N 1
ATOM 776 C CA . GLU A 1 95 ? 19.051 2.309 -45.644 1.00 62.94 95 GLU A CA 1
ATOM 777 C C . GLU A 1 95 ? 18.907 0.946 -44.938 1.00 62.94 95 GLU A C 1
ATOM 779 O O . GLU A 1 95 ? 17.830 0.349 -44.968 1.00 62.94 95 GLU A O 1
ATOM 784 N N . LYS A 1 96 ? 19.971 0.450 -44.291 1.00 64.00 96 LYS A N 1
ATOM 785 C CA . LYS A 1 96 ? 20.014 -0.841 -43.586 1.00 64.00 96 LYS A CA 1
ATOM 786 C C . LYS A 1 96 ? 19.904 -0.735 -42.063 1.00 64.00 96 LYS A C 1
ATOM 788 O O . LYS A 1 96 ? 20.224 -1.687 -41.352 1.00 64.00 96 LYS A O 1
ATOM 793 N N . HIS A 1 97 ? 19.431 0.393 -41.543 1.00 64.75 97 HIS A N 1
ATOM 794 C CA . HIS A 1 97 ? 19.244 0.562 -40.105 1.00 64.75 97 HIS A CA 1
ATOM 795 C C . HIS A 1 97 ? 18.021 -0.231 -39.604 1.00 64.75 97 HIS A C 1
ATOM 797 O O . HIS A 1 97 ? 16.897 0.272 -39.565 1.00 64.75 97 HIS A O 1
ATOM 803 N N . TYR A 1 98 ? 18.244 -1.498 -39.250 1.00 71.00 98 TYR A N 1
ATOM 804 C CA . TYR A 1 98 ? 17.238 -2.407 -38.703 1.00 71.00 98 TYR A CA 1
ATOM 805 C C . TYR A 1 98 ? 17.528 -2.708 -37.234 1.00 71.00 98 TYR A C 1
ATOM 807 O O . TYR A 1 98 ? 18.682 -2.820 -36.833 1.00 71.00 98 TYR A O 1
ATOM 815 N N . TYR A 1 99 ? 16.465 -2.870 -36.450 1.00 78.00 99 TYR A N 1
ATOM 816 C CA . TYR A 1 99 ? 16.562 -3.328 -35.068 1.00 78.00 99 TYR A CA 1
ATOM 817 C C . TYR A 1 99 ? 16.431 -4.840 -35.036 1.00 78.00 99 TYR A C 1
ATOM 819 O O . TYR A 1 99 ? 15.468 -5.387 -35.583 1.00 78.00 99 TYR A O 1
ATOM 827 N N . GLY A 1 100 ? 17.394 -5.509 -34.411 1.00 80.44 100 GLY A N 1
ATOM 828 C CA . GLY A 1 100 ? 17.353 -6.958 -34.283 1.00 80.44 100 GLY A CA 1
ATOM 829 C C . GLY A 1 100 ? 16.301 -7.425 -33.271 1.00 80.44 100 GLY A C 1
ATOM 830 O O . GLY A 1 100 ? 15.754 -6.640 -32.490 1.00 80.44 100 GLY A O 1
ATOM 831 N N . GLU A 1 101 ? 15.996 -8.725 -33.285 1.00 85.62 101 GLU A N 1
ATOM 832 C CA . GLU A 1 101 ? 14.925 -9.310 -32.467 1.00 85.62 101 GLU A CA 1
ATOM 833 C C . GLU A 1 101 ? 15.094 -8.991 -30.970 1.00 85.62 101 GLU A C 1
ATOM 835 O O . GLU A 1 101 ? 14.140 -8.550 -30.327 1.00 85.62 101 GLU A O 1
ATOM 840 N N . ALA A 1 102 ? 16.300 -9.143 -30.408 1.00 85.44 102 ALA A N 1
ATOM 841 C CA . ALA A 1 102 ? 16.539 -8.856 -28.991 1.00 85.44 102 ALA A CA 1
ATOM 842 C C . ALA A 1 102 ? 16.389 -7.380 -28.637 1.00 85.44 102 ALA A C 1
ATOM 844 O O . ALA A 1 102 ? 15.900 -7.062 -27.552 1.00 85.44 102 ALA A O 1
ATOM 845 N N . SER A 1 103 ? 16.756 -6.480 -29.542 1.00 85.50 103 SER A N 1
ATOM 846 C CA . SER A 1 103 ? 16.575 -5.044 -29.348 1.00 85.50 103 SER A CA 1
ATOM 847 C C . SER A 1 103 ? 15.102 -4.675 -29.341 1.00 85.50 103 SER A C 1
ATOM 849 O O . SER A 1 103 ? 14.655 -3.931 -28.468 1.00 85.50 103 SER A O 1
ATOM 851 N N . ILE A 1 104 ? 14.306 -5.268 -30.235 1.00 91.56 104 ILE A N 1
ATOM 852 C CA . ILE A 1 104 ? 12.852 -5.106 -30.197 1.00 91.56 104 ILE A CA 1
ATOM 853 C C . ILE A 1 104 ? 12.265 -5.715 -28.919 1.00 91.56 104 ILE A C 1
ATOM 855 O O . ILE A 1 104 ? 11.414 -5.080 -28.298 1.00 91.56 104 ILE A O 1
ATOM 859 N N . GLN A 1 105 ? 12.731 -6.883 -28.464 1.00 93.56 105 GLN A N 1
ATOM 860 C CA . GLN A 1 105 ? 12.298 -7.449 -27.180 1.00 93.56 105 GLN A CA 1
ATOM 861 C C . GLN A 1 105 ? 12.649 -6.521 -26.007 1.00 93.56 105 GLN A C 1
ATOM 863 O O . GLN A 1 105 ? 11.821 -6.311 -25.120 1.00 93.56 105 GLN A O 1
ATOM 868 N N . LEU A 1 106 ? 13.846 -5.930 -25.997 1.00 92.19 106 LEU A N 1
ATOM 869 C CA . LEU A 1 106 ? 14.261 -4.970 -24.976 1.00 92.19 106 LEU A CA 1
ATOM 870 C C . LEU A 1 106 ? 13.381 -3.716 -25.002 1.00 92.19 106 LEU A C 1
ATOM 872 O O . LEU A 1 106 ? 12.865 -3.318 -23.959 1.00 92.19 106 LEU A O 1
ATOM 876 N N . ILE A 1 107 ? 13.141 -3.143 -26.183 1.00 94.31 107 ILE A N 1
ATOM 877 C CA . ILE A 1 107 ? 12.220 -2.016 -26.368 1.00 94.31 107 ILE A CA 1
ATOM 878 C C . ILE A 1 107 ? 10.830 -2.376 -25.841 1.00 94.31 107 ILE A C 1
ATOM 880 O O . ILE A 1 107 ? 10.241 -1.624 -25.072 1.00 94.31 107 ILE A O 1
ATOM 884 N N . GLN A 1 108 ? 10.309 -3.549 -26.195 1.00 97.62 108 GLN A N 1
ATOM 885 C CA . GLN A 1 108 ? 9.000 -4.005 -25.744 1.00 97.62 108 GLN A CA 1
ATOM 886 C C . GLN A 1 108 ? 8.942 -4.193 -24.220 1.00 97.62 108 GLN A C 1
ATOM 888 O O . GLN A 1 108 ? 7.970 -3.793 -23.576 1.00 97.62 108 GLN A O 1
ATOM 893 N N . ALA A 1 109 ? 9.974 -4.783 -23.617 1.00 97.38 109 ALA A N 1
ATOM 894 C CA . ALA A 1 109 ? 10.069 -4.932 -22.169 1.00 97.38 109 ALA A CA 1
ATOM 895 C C . ALA A 1 109 ? 10.152 -3.573 -21.464 1.00 97.38 109 ALA A C 1
ATOM 897 O O . ALA A 1 109 ? 9.465 -3.371 -20.464 1.00 97.38 109 ALA A O 1
ATOM 898 N N . GLY A 1 110 ? 10.941 -2.642 -22.004 1.00 95.94 110 GLY A N 1
ATOM 899 C CA . GLY A 1 110 ? 11.079 -1.296 -21.465 1.00 95.94 110 GLY A CA 1
ATOM 900 C C . GLY A 1 110 ? 9.795 -0.481 -21.583 1.00 95.94 110 GLY A C 1
ATOM 901 O O . GLY A 1 110 ? 9.357 0.089 -20.592 1.00 95.94 110 GLY A O 1
ATOM 902 N N . LEU A 1 111 ? 9.117 -0.517 -22.733 1.00 97.44 111 LEU A N 1
ATOM 903 C CA . LEU A 1 111 ? 7.804 0.112 -22.916 1.00 97.44 111 LEU A CA 1
ATOM 904 C C . LEU A 1 111 ? 6.793 -0.407 -21.888 1.00 97.44 111 LEU A C 1
ATOM 906 O O . LEU A 1 111 ? 6.153 0.392 -21.208 1.00 97.44 111 LEU A O 1
ATOM 910 N N . ASN A 1 112 ? 6.712 -1.728 -21.689 1.00 96.69 112 ASN A N 1
ATOM 911 C CA . ASN A 1 112 ? 5.859 -2.300 -20.645 1.00 96.69 112 ASN A CA 1
ATOM 912 C C . ASN A 1 112 ? 6.242 -1.795 -19.240 1.00 96.69 112 ASN A C 1
ATOM 914 O O . ASN A 1 112 ? 5.353 -1.462 -18.456 1.00 96.69 112 ASN A O 1
ATOM 918 N N . ALA A 1 113 ? 7.540 -1.741 -18.918 1.00 93.94 113 ALA A N 1
ATOM 919 C CA . ALA A 1 113 ? 8.040 -1.290 -17.618 1.00 93.94 113 ALA A CA 1
ATOM 920 C C . ALA A 1 113 ? 7.753 0.199 -17.352 1.00 93.94 113 ALA A C 1
ATOM 922 O O . ALA A 1 113 ? 7.485 0.567 -16.205 1.00 93.94 113 ALA A O 1
ATOM 923 N N . LEU A 1 114 ? 7.766 1.018 -18.408 1.00 92.81 114 LEU A N 1
ATOM 924 C CA . LEU A 1 114 ? 7.436 2.446 -18.397 1.00 92.81 114 LEU A CA 1
ATOM 925 C C . LEU A 1 114 ? 5.923 2.721 -18.451 1.00 92.81 114 LEU A C 1
ATOM 927 O O . LEU A 1 114 ? 5.501 3.857 -18.270 1.00 92.81 114 LEU A O 1
ATOM 931 N N . GLY A 1 115 ? 5.091 1.690 -18.633 1.00 93.94 115 GLY A N 1
ATOM 932 C CA . GLY A 1 115 ? 3.631 1.806 -18.593 1.00 93.94 115 GLY A CA 1
ATOM 933 C C . GLY A 1 115 ? 2.935 1.865 -19.954 1.00 93.94 115 GLY A C 1
ATOM 934 O O . GLY A 1 115 ? 1.716 2.021 -19.980 1.00 93.94 115 GLY A O 1
ATOM 935 N N . TYR A 1 116 ? 3.657 1.662 -21.058 1.00 94.31 116 TYR A N 1
ATOM 936 C CA . TYR A 1 116 ? 3.112 1.554 -22.413 1.00 94.31 116 TYR A CA 1
ATOM 937 C C . TYR A 1 116 ? 2.918 0.072 -22.783 1.00 94.31 116 TYR A C 1
ATOM 939 O O . TYR A 1 116 ? 3.879 -0.631 -23.113 1.00 94.31 116 TYR A O 1
ATOM 947 N N . PRO A 1 117 ? 1.689 -0.467 -22.705 1.00 93.19 117 PRO A N 1
ATOM 948 C CA . PRO A 1 117 ? 1.464 -1.903 -22.797 1.00 93.19 117 PRO A CA 1
ATOM 949 C C . PRO A 1 117 ? 1.612 -2.415 -24.234 1.00 93.19 117 PRO A C 1
ATOM 951 O O . PRO A 1 117 ? 0.772 -2.156 -25.097 1.00 93.19 117 PRO A O 1
ATOM 954 N N . VAL A 1 118 ? 2.623 -3.251 -24.470 1.00 93.81 118 VAL A N 1
ATOM 955 C CA . VAL A 1 118 ? 2.863 -3.900 -25.775 1.00 93.81 118 VAL A CA 1
ATOM 956 C C . VAL A 1 118 ? 2.549 -5.396 -25.775 1.00 93.81 118 VAL A C 1
ATOM 958 O O . VAL A 1 118 ? 2.363 -5.991 -26.835 1.00 93.81 118 VAL A O 1
ATOM 961 N N . GLY A 1 119 ? 2.389 -6.002 -24.595 1.00 93.00 119 GLY A N 1
ATOM 962 C CA . GLY A 1 119 ? 2.176 -7.443 -24.438 1.00 93.00 119 GLY A CA 1
ATOM 963 C C . GLY A 1 119 ? 3.477 -8.185 -24.135 1.00 93.00 119 GLY A C 1
ATOM 964 O O . GLY A 1 119 ? 4.396 -7.611 -23.559 1.00 93.00 119 GLY A O 1
ATOM 965 N N . LYS A 1 120 ? 3.546 -9.480 -24.466 1.00 95.25 120 LYS A N 1
ATOM 966 C CA . LYS A 1 120 ? 4.772 -10.263 -24.265 1.00 95.25 120 LYS A CA 1
ATOM 967 C C . LYS A 1 120 ? 5.855 -9.738 -25.222 1.00 95.25 120 LYS A C 1
ATOM 969 O O . LYS A 1 120 ? 5.545 -9.642 -26.405 1.00 95.25 120 LYS A O 1
ATOM 974 N N . PRO A 1 121 ? 7.080 -9.450 -24.744 1.00 95.62 121 PRO A N 1
ATOM 975 C CA . PRO A 1 121 ? 8.202 -9.164 -25.626 1.00 95.62 121 PRO A CA 1
ATOM 976 C C . PRO A 1 121 ? 8.449 -10.358 -26.553 1.00 95.62 121 PRO A C 1
ATOM 978 O O . PRO A 1 121 ? 8.784 -11.448 -26.086 1.00 95.62 121 PRO A O 1
ATOM 981 N N . ASP A 1 122 ? 8.171 -10.175 -27.838 1.00 93.81 122 ASP A N 1
ATOM 982 C CA . ASP A 1 122 ? 8.218 -11.199 -28.882 1.00 93.81 122 ASP A CA 1
ATOM 983 C C . ASP A 1 122 ? 9.202 -10.855 -30.007 1.00 93.81 122 ASP A C 1
ATOM 985 O O . ASP A 1 122 ? 9.373 -11.656 -30.917 1.00 93.81 122 ASP A O 1
ATOM 989 N N . GLY A 1 123 ? 9.843 -9.684 -29.945 1.00 92.25 123 GLY A N 1
ATOM 990 C CA . GLY A 1 123 ? 10.841 -9.257 -30.923 1.00 92.25 123 GLY A CA 1
ATOM 991 C C . GLY A 1 123 ? 10.259 -8.756 -32.241 1.00 92.25 123 GLY A C 1
ATOM 992 O O . GLY A 1 123 ? 11.013 -8.362 -33.125 1.00 92.25 123 GLY A O 1
ATOM 993 N N . ASN A 1 124 ? 8.930 -8.699 -32.366 1.00 92.31 124 ASN A N 1
ATOM 994 C CA . ASN A 1 124 ? 8.257 -8.240 -33.573 1.00 92.31 124 ASN A CA 1
ATOM 995 C C . ASN A 1 124 ? 7.745 -6.806 -33.408 1.00 92.31 124 ASN A C 1
ATOM 997 O O . ASN A 1 124 ? 6.956 -6.498 -32.510 1.00 92.31 124 ASN A O 1
ATOM 1001 N N . LEU A 1 125 ? 8.114 -5.917 -34.333 1.00 89.94 125 LEU A N 1
ATOM 1002 C CA . LEU A 1 125 ? 7.597 -4.546 -34.375 1.00 89.94 125 LEU A CA 1
ATOM 1003 C C . LEU A 1 125 ? 6.160 -4.509 -34.941 1.00 89.94 125 LEU A C 1
ATOM 1005 O O . LEU A 1 125 ? 5.911 -4.027 -36.043 1.00 89.94 125 LEU A O 1
ATOM 1009 N N . GLY A 1 126 ? 5.204 -5.064 -34.194 1.00 93.38 126 GLY A N 1
ATOM 1010 C CA . GLY A 1 126 ? 3.793 -5.117 -34.577 1.00 93.38 126 GLY A CA 1
ATOM 1011 C C . GLY A 1 126 ? 2.991 -3.870 -34.184 1.00 93.38 126 GLY A C 1
ATOM 1012 O O . GLY A 1 126 ? 3.469 -2.974 -33.488 1.00 93.38 126 GLY A O 1
ATOM 1013 N N . ASN A 1 127 ? 1.703 -3.855 -34.546 1.00 95.56 127 ASN A N 1
ATOM 1014 C CA . ASN A 1 127 ? 0.801 -2.713 -34.322 1.00 95.56 127 ASN A CA 1
ATOM 1015 C C . ASN A 1 127 ? 0.739 -2.227 -32.864 1.00 95.56 127 ASN A C 1
ATOM 1017 O O . ASN A 1 127 ? 0.623 -1.025 -32.631 1.00 95.56 127 ASN A O 1
ATOM 1021 N N . LYS A 1 128 ? 0.806 -3.138 -31.881 1.00 96.31 128 LYS A N 1
ATOM 1022 C CA . LYS A 1 128 ? 0.804 -2.773 -30.453 1.00 96.31 128 LYS A CA 1
ATOM 1023 C C . LYS A 1 128 ? 2.076 -2.025 -30.067 1.00 96.31 128 LYS A C 1
ATOM 1025 O O . LYS A 1 128 ? 1.987 -0.983 -29.431 1.00 96.31 128 LYS A O 1
ATOM 1030 N N . THR A 1 129 ? 3.231 -2.528 -30.496 1.00 96.94 129 THR A N 1
ATOM 1031 C CA . THR A 1 129 ? 4.531 -1.894 -30.265 1.00 96.94 129 THR A CA 1
ATOM 1032 C C . THR A 1 129 ? 4.601 -0.541 -30.959 1.00 96.94 129 THR A C 1
ATOM 1034 O O . THR A 1 129 ? 4.897 0.449 -30.304 1.00 96.94 129 THR A O 1
ATOM 1037 N N . SER A 1 130 ? 4.212 -0.446 -32.233 1.00 96.50 130 SER A N 1
ATOM 1038 C CA . SER A 1 130 ? 4.176 0.843 -32.936 1.00 96.50 130 SER A CA 1
ATOM 1039 C C . SER A 1 130 ? 3.214 1.852 -32.307 1.00 96.50 130 SER A C 1
ATOM 1041 O O . SER A 1 130 ? 3.492 3.047 -32.318 1.00 96.50 130 SER A O 1
ATOM 1043 N N . LYS A 1 131 ? 2.084 1.398 -31.749 1.00 97.50 131 LYS A N 1
ATOM 1044 C CA . LYS A 1 131 ? 1.161 2.266 -31.005 1.00 97.50 131 LYS A CA 1
ATOM 1045 C C . LYS A 1 131 ? 1.794 2.784 -29.714 1.00 97.50 131 LYS A C 1
ATOM 1047 O O . LYS A 1 131 ? 1.757 3.983 -29.492 1.00 97.50 131 LYS A O 1
ATOM 1052 N N . ALA A 1 132 ? 2.398 1.907 -28.915 1.00 97.25 132 ALA A N 1
ATOM 1053 C CA . ALA A 1 132 ? 3.095 2.289 -27.688 1.00 97.25 132 ALA A CA 1
ATOM 1054 C C . ALA A 1 132 ? 4.256 3.260 -27.954 1.00 97.25 132 ALA A C 1
ATOM 1056 O O . ALA A 1 132 ? 4.457 4.199 -27.196 1.00 97.25 132 ALA A O 1
ATOM 1057 N N . ILE A 1 133 ? 4.985 3.073 -29.060 1.00 96.06 133 ILE A N 1
ATOM 1058 C CA . ILE A 1 133 ? 6.034 4.008 -29.484 1.00 96.06 133 ILE A CA 1
ATOM 1059 C C . ILE A 1 133 ? 5.442 5.379 -29.832 1.00 96.06 133 ILE A C 1
ATOM 1061 O O . ILE A 1 133 ? 6.017 6.376 -29.414 1.00 96.06 133 ILE A O 1
ATOM 1065 N N . ARG A 1 134 ? 4.301 5.449 -30.540 1.00 96.81 134 ARG A N 1
ATOM 1066 C CA . ARG A 1 134 ? 3.614 6.733 -30.790 1.00 96.81 134 ARG A CA 1
ATOM 1067 C C . ARG A 1 134 ? 3.170 7.410 -29.501 1.00 96.81 134 ARG A C 1
ATOM 1069 O O . ARG A 1 134 ? 3.407 8.595 -29.359 1.00 96.81 134 ARG A O 1
ATOM 1076 N N . GLU A 1 135 ? 2.587 6.661 -28.567 1.00 97.06 135 GLU A N 1
ATOM 1077 C CA . GLU A 1 135 ? 2.165 7.199 -27.265 1.00 97.06 135 GLU A CA 1
ATOM 1078 C C . GLU A 1 135 ? 3.360 7.766 -26.482 1.00 97.06 135 GLU A C 1
ATOM 1080 O O . GLU A 1 135 ? 3.287 8.878 -25.972 1.00 97.06 135 GLU A O 1
ATOM 1085 N N . TYR A 1 136 ? 4.492 7.053 -26.450 1.00 93.06 136 TYR A N 1
ATOM 1086 C CA . TYR A 1 136 ? 5.722 7.578 -25.849 1.00 93.06 136 TYR A CA 1
ATOM 1087 C C . TYR A 1 136 ? 6.241 8.818 -26.593 1.00 93.06 136 TYR A C 1
ATOM 1089 O O . TYR A 1 136 ? 6.713 9.758 -25.960 1.00 93.06 136 TYR A O 1
ATOM 1097 N N . GLN A 1 137 ? 6.193 8.823 -27.931 1.00 94.44 137 GLN A N 1
ATOM 1098 C CA . GLN A 1 137 ? 6.628 9.959 -28.748 1.00 94.44 137 GLN A CA 1
ATOM 1099 C C . GLN A 1 137 ? 5.779 11.203 -28.473 1.00 94.44 137 GLN A C 1
ATOM 1101 O O . GLN A 1 137 ? 6.346 12.257 -28.219 1.00 94.44 137 GLN A O 1
ATOM 1106 N N . GLU A 1 138 ? 4.454 11.060 -28.456 1.00 94.06 138 GLU A N 1
ATOM 1107 C CA . GLU A 1 138 ? 3.501 12.126 -28.132 1.00 94.06 138 GLU A CA 1
ATOM 1108 C C . GLU A 1 138 ? 3.765 12.703 -26.732 1.00 94.06 138 GLU A C 1
ATOM 1110 O O . GLU A 1 138 ? 3.881 13.913 -26.575 1.00 94.06 138 GLU A O 1
ATOM 1115 N N . GLU A 1 139 ? 3.927 11.851 -25.713 1.00 92.50 139 GLU A N 1
ATOM 1116 C CA . GLU A 1 139 ? 4.144 12.295 -24.326 1.00 92.50 139 GLU A CA 1
ATOM 1117 C C . GLU A 1 139 ? 5.500 12.980 -24.084 1.00 92.50 139 GLU A C 1
ATOM 1119 O O . GLU A 1 139 ? 5.663 13.657 -23.069 1.00 92.50 139 GLU A O 1
ATOM 1124 N N . ASN A 1 140 ? 6.456 12.816 -25.003 1.00 81.88 140 ASN A N 1
ATOM 1125 C CA . ASN A 1 140 ? 7.795 13.409 -24.937 1.00 81.88 140 ASN A CA 1
ATOM 1126 C C . ASN A 1 140 ? 8.047 14.445 -26.050 1.00 81.88 140 ASN A C 1
ATOM 1128 O O . ASN A 1 140 ? 9.205 14.751 -26.339 1.00 81.88 140 ASN A O 1
ATOM 1132 N N . ASP A 1 141 ? 6.990 14.963 -26.688 1.00 90.56 141 ASP A N 1
ATOM 1133 C CA . ASP A 1 141 ? 7.057 15.986 -27.743 1.00 90.56 141 ASP A CA 1
ATOM 1134 C C . ASP A 1 141 ? 7.962 15.595 -28.940 1.00 90.56 141 ASP A C 1
ATOM 1136 O O . ASP A 1 141 ? 8.653 16.422 -29.543 1.00 90.56 141 ASP A O 1
ATOM 1140 N N . LEU A 1 142 ? 7.968 14.309 -29.302 1.00 84.31 142 LEU A N 1
ATOM 1141 C CA . LEU A 1 142 ? 8.692 13.751 -30.448 1.00 84.31 142 LEU A CA 1
ATOM 1142 C C . LEU A 1 142 ? 7.766 13.549 -31.656 1.00 84.31 142 LEU A C 1
ATOM 1144 O O . LEU A 1 142 ? 6.552 13.416 -31.533 1.00 84.31 142 LEU A O 1
ATOM 1148 N N . ALA A 1 143 ? 8.352 13.421 -32.850 1.00 88.50 143 ALA A N 1
ATOM 1149 C CA . ALA A 1 143 ? 7.597 13.042 -34.043 1.00 88.50 143 ALA A CA 1
ATOM 1150 C C . ALA A 1 143 ? 6.981 11.632 -33.895 1.00 88.50 143 ALA A C 1
ATOM 1152 O O . ALA A 1 143 ? 7.707 10.644 -33.756 1.00 88.50 143 ALA A O 1
ATOM 1153 N N . GLU A 1 144 ? 5.650 11.536 -33.995 1.00 92.94 144 GLU A N 1
ATOM 1154 C CA . GLU A 1 144 ? 4.832 10.321 -33.810 1.00 92.94 144 GLU A CA 1
ATOM 1155 C C . GLU A 1 144 ? 4.938 9.303 -34.967 1.00 92.94 144 GLU A C 1
ATOM 1157 O O . GLU A 1 144 ? 3.961 8.863 -35.579 1.00 92.94 144 GLU A O 1
ATOM 1162 N N . THR A 1 145 ? 6.155 8.890 -35.294 1.00 92.62 145 THR A N 1
ATOM 1163 C CA . THR A 1 145 ? 6.430 7.939 -36.379 1.00 92.62 145 THR A CA 1
ATOM 1164 C C . THR A 1 145 ? 5.936 6.518 -36.077 1.00 92.62 145 THR A C 1
ATOM 1166 O O . THR A 1 145 ? 5.732 5.718 -36.993 1.00 92.62 145 THR A O 1
ATOM 1169 N N . GLY A 1 146 ? 5.770 6.163 -34.797 1.00 90.69 146 GLY A N 1
ATOM 1170 C CA . GLY A 1 146 ? 5.487 4.793 -34.353 1.00 90.69 146 GLY A CA 1
ATOM 1171 C C . GLY A 1 146 ? 6.606 3.800 -34.635 1.00 90.69 146 GLY A C 1
ATOM 1172 O O . GLY A 1 146 ? 6.378 2.586 -34.626 1.00 90.69 146 GLY A O 1
ATOM 1173 N N . LYS A 1 147 ? 7.802 4.318 -34.910 1.00 90.38 147 LYS A N 1
ATOM 1174 C CA . LYS A 1 147 ? 9.030 3.564 -35.115 1.00 90.38 147 LYS A CA 1
ATOM 1175 C C . LYS A 1 147 ? 10.112 4.119 -34.186 1.00 90.38 147 LYS A C 1
ATOM 1177 O O . LYS A 1 147 ? 10.120 5.324 -33.925 1.00 90.38 147 LYS A O 1
ATOM 1182 N N . PRO A 1 148 ? 11.011 3.267 -33.677 1.00 86.56 148 PRO A N 1
ATOM 1183 C CA . PRO A 1 148 ? 12.182 3.742 -32.960 1.00 86.56 148 PRO A CA 1
ATOM 1184 C C . PRO A 1 148 ? 13.101 4.513 -33.918 1.00 86.56 148 PRO A C 1
ATOM 1186 O O . PRO A 1 148 ? 13.212 4.182 -35.099 1.00 86.56 148 PRO A O 1
ATOM 1189 N N . GLY A 1 149 ? 13.738 5.560 -33.403 1.00 79.62 149 GLY A N 1
ATOM 1190 C CA . GLY A 1 149 ? 14.726 6.364 -34.119 1.00 79.62 149 GLY A CA 1
ATOM 1191 C C . GLY A 1 149 ? 15.784 6.909 -33.154 1.00 79.62 149 GLY A C 1
ATOM 1192 O O . GLY A 1 149 ? 15.596 6.799 -31.942 1.00 79.62 149 GLY A O 1
ATOM 1193 N N . PRO A 1 150 ? 16.884 7.512 -33.642 1.00 71.69 150 PRO A N 1
ATOM 1194 C CA . PRO A 1 150 ? 18.027 7.865 -32.793 1.00 71.69 150 PRO A CA 1
ATOM 1195 C C . PRO A 1 150 ? 17.688 8.780 -31.604 1.00 71.69 150 PRO A C 1
ATOM 1197 O O . PRO A 1 150 ? 18.073 8.487 -30.476 1.00 71.69 150 PRO A O 1
ATOM 1200 N N . GLN A 1 151 ? 16.917 9.851 -31.833 1.00 74.44 151 GLN A N 1
ATOM 1201 C CA . GLN A 1 151 ? 16.484 10.768 -30.765 1.00 74.44 151 GLN A CA 1
ATOM 1202 C C . GLN A 1 151 ? 15.572 10.070 -29.748 1.00 74.44 151 GLN A C 1
ATOM 1204 O O . GLN A 1 151 ? 15.740 10.228 -28.543 1.00 74.44 151 GLN A O 1
ATOM 1209 N N . TRP A 1 152 ? 14.639 9.254 -30.244 1.00 86.88 152 TRP A N 1
ATOM 1210 C CA . TRP A 1 152 ? 13.728 8.474 -29.412 1.00 86.88 152 TRP A CA 1
ATOM 1211 C C . TRP A 1 152 ? 14.481 7.474 -28.526 1.00 86.88 152 TRP A C 1
ATOM 1213 O O . TRP A 1 152 ? 14.177 7.374 -27.346 1.00 86.88 152 TRP A O 1
ATOM 1223 N N . LEU A 1 153 ? 15.490 6.777 -29.061 1.00 82.12 153 LEU A N 1
ATOM 1224 C CA . LEU A 1 153 ? 16.269 5.782 -28.315 1.00 82.12 153 LEU A CA 1
ATOM 1225 C C . LEU A 1 153 ? 17.039 6.387 -27.147 1.00 82.12 153 LEU A C 1
ATOM 1227 O O . LEU A 1 153 ? 17.055 5.794 -26.073 1.00 82.12 153 LEU A O 1
ATOM 1231 N N . GLY A 1 154 ? 17.671 7.546 -27.349 1.00 76.88 154 GLY A N 1
ATOM 1232 C CA . GLY A 1 154 ? 18.421 8.215 -26.286 1.00 76.88 154 GLY A CA 1
ATOM 1233 C C . GLY A 1 154 ? 17.532 8.540 -25.085 1.00 76.88 154 GLY A C 1
ATOM 1234 O O . GLY A 1 154 ? 17.865 8.186 -23.954 1.00 76.88 154 GLY A O 1
ATOM 1235 N N . LEU A 1 155 ? 16.365 9.138 -25.345 1.00 80.88 155 LEU A N 1
ATOM 1236 C CA . LEU A 1 155 ? 15.372 9.450 -24.312 1.00 80.88 155 LEU A CA 1
ATOM 1237 C C . LEU A 1 155 ? 14.795 8.179 -23.676 1.00 80.88 155 LEU A C 1
ATOM 1239 O O . LEU A 1 155 ? 14.794 8.040 -22.454 1.00 80.88 155 LEU A O 1
ATOM 1243 N N . PHE A 1 156 ? 14.398 7.211 -24.504 1.00 88.62 156 PHE A N 1
ATOM 1244 C CA . PHE A 1 156 ? 13.820 5.951 -24.050 1.00 88.62 156 PHE A CA 1
ATOM 1245 C C . PHE A 1 156 ? 14.759 5.179 -23.119 1.00 88.62 156 PHE A C 1
ATOM 1247 O O . PHE A 1 156 ? 14.334 4.723 -22.056 1.00 88.62 156 PHE A O 1
ATOM 1254 N N . TYR A 1 157 ? 16.035 5.028 -23.489 1.00 86.62 157 TYR A N 1
ATOM 1255 C CA . TYR A 1 157 ? 16.996 4.315 -22.652 1.00 86.62 157 TYR A CA 1
ATOM 1256 C C . TYR A 1 157 ? 17.278 5.058 -21.354 1.00 86.62 157 TYR A C 1
ATOM 1258 O O . TYR A 1 157 ? 17.322 4.419 -20.306 1.00 86.62 157 TYR A O 1
ATOM 1266 N N . HIS A 1 158 ? 17.406 6.383 -21.393 1.00 84.25 158 HIS A N 1
ATOM 1267 C CA . HIS A 1 158 ? 17.552 7.181 -20.182 1.00 84.25 158 HIS A CA 1
ATOM 1268 C C . HIS A 1 158 ? 16.380 6.950 -19.205 1.00 84.25 158 HIS A C 1
ATOM 1270 O O . HIS A 1 158 ? 16.601 6.645 -18.028 1.00 84.25 158 HIS A O 1
ATOM 1276 N N . ASP A 1 159 ? 15.135 7.005 -19.686 1.00 87.50 159 ASP A N 1
ATOM 1277 C CA . ASP A 1 159 ? 13.948 6.788 -18.850 1.00 87.50 159 ASP A CA 1
ATOM 1278 C C . ASP A 1 159 ? 13.847 5.353 -18.331 1.00 87.50 159 ASP A C 1
ATOM 1280 O O . ASP A 1 159 ? 13.558 5.132 -17.150 1.00 87.50 159 ASP A O 1
ATOM 1284 N N . LEU A 1 160 ? 14.139 4.369 -19.186 1.00 92.69 160 LEU A N 1
ATOM 1285 C CA . LEU A 1 160 ? 14.177 2.959 -18.809 1.00 92.69 160 LEU A CA 1
ATOM 1286 C C . LEU A 1 160 ? 15.211 2.702 -17.708 1.00 92.69 160 LEU A C 1
ATOM 1288 O O . LEU A 1 160 ? 14.914 2.030 -16.719 1.00 92.69 160 LEU A O 1
ATOM 1292 N N . ILE A 1 161 ? 16.419 3.250 -17.849 1.00 90.31 161 ILE A N 1
ATOM 1293 C CA . ILE A 1 161 ? 17.486 3.107 -16.856 1.00 90.31 161 ILE A CA 1
ATOM 1294 C C . ILE A 1 161 ? 17.066 3.759 -15.543 1.00 90.31 161 ILE A C 1
ATOM 1296 O O . ILE A 1 161 ? 17.236 3.160 -14.481 1.00 90.31 161 ILE A O 1
ATOM 1300 N N . LYS A 1 162 ? 16.465 4.948 -15.599 1.00 88.81 162 LYS A N 1
ATOM 1301 C CA . LYS A 1 162 ? 15.987 5.665 -14.416 1.00 88.81 162 LYS A CA 1
ATOM 1302 C C . LYS A 1 162 ? 14.913 4.878 -13.662 1.00 88.81 162 LYS A C 1
ATOM 1304 O O . LYS A 1 162 ? 14.981 4.754 -12.434 1.00 88.81 162 LYS A O 1
ATOM 1309 N N . ASP A 1 163 ? 13.953 4.303 -14.385 1.00 94.94 163 ASP A N 1
ATOM 1310 C CA . ASP A 1 163 ? 12.931 3.413 -13.830 1.00 94.94 163 ASP A CA 1
ATOM 1311 C C . ASP A 1 163 ? 13.555 2.153 -13.208 1.00 94.94 163 ASP A C 1
ATOM 1313 O O . ASP A 1 163 ? 13.265 1.805 -12.057 1.00 94.94 163 ASP A O 1
ATOM 1317 N N . MET A 1 164 ? 14.486 1.507 -13.912 1.00 95.19 164 MET A N 1
ATOM 1318 C CA . MET A 1 164 ? 15.204 0.343 -13.398 1.00 95.19 164 MET A CA 1
ATOM 1319 C C . MET A 1 164 ? 16.000 0.661 -12.138 1.00 95.19 164 MET A C 1
ATOM 1321 O O . MET A 1 164 ? 15.912 -0.096 -11.173 1.00 95.19 164 MET A O 1
ATOM 1325 N N . GLN A 1 165 ? 16.742 1.768 -12.105 1.00 93.50 165 GLN A N 1
ATOM 1326 C CA . GLN A 1 165 ? 17.495 2.206 -10.930 1.00 93.50 165 GLN A CA 1
ATOM 1327 C C . GLN A 1 165 ? 16.574 2.391 -9.722 1.00 93.50 165 GLN A C 1
ATOM 1329 O O . GLN A 1 165 ? 16.852 1.890 -8.625 1.00 93.50 165 GLN A O 1
ATOM 1334 N N . PHE A 1 166 ? 15.425 3.041 -9.930 1.00 95.75 166 PHE A N 1
ATOM 1335 C CA . PHE A 1 166 ? 14.411 3.202 -8.896 1.00 95.75 166 PHE A CA 1
ATOM 1336 C C . PHE A 1 166 ? 13.894 1.843 -8.404 1.00 95.75 166 PHE A C 1
ATOM 1338 O O . PHE A 1 166 ? 13.882 1.580 -7.194 1.00 95.75 166 PHE A O 1
ATOM 1345 N N . LYS A 1 167 ? 13.498 0.950 -9.318 1.00 97.06 167 LYS A N 1
ATOM 1346 C CA . LYS A 1 167 ? 12.956 -0.375 -8.983 1.00 97.06 167 LYS A CA 1
ATOM 1347 C C . LYS A 1 167 ? 13.996 -1.256 -8.288 1.00 97.06 167 LYS A C 1
ATOM 1349 O O . LYS A 1 167 ? 13.676 -1.865 -7.266 1.00 97.06 167 LYS A O 1
ATOM 1354 N N . LEU A 1 168 ? 15.238 -1.280 -8.764 1.00 96.94 168 LEU A N 1
ATOM 1355 C CA . LEU A 1 168 ? 16.367 -1.991 -8.154 1.00 96.94 168 LEU A CA 1
ATOM 1356 C C . LEU A 1 168 ? 16.632 -1.503 -6.729 1.00 96.94 168 LEU A C 1
ATOM 1358 O O . LEU A 1 168 ? 16.645 -2.320 -5.803 1.00 96.94 168 LEU A O 1
ATOM 1362 N N . THR A 1 169 ? 16.695 -0.186 -6.523 1.00 95.06 169 THR A N 1
ATOM 1363 C CA . THR A 1 169 ? 16.832 0.416 -5.188 1.00 95.06 169 THR A CA 1
ATOM 1364 C C . THR A 1 169 ? 15.696 -0.027 -4.266 1.00 95.06 169 THR A C 1
ATOM 1366 O O . THR A 1 169 ? 15.927 -0.473 -3.139 1.00 95.06 169 THR A O 1
ATOM 1369 N N . LYS A 1 170 ? 14.443 0.000 -4.742 1.00 95.38 170 LYS A N 1
ATOM 1370 C CA . LYS A 1 170 ? 13.286 -0.486 -3.966 1.00 95.38 170 LYS A CA 1
ATOM 1371 C C . LYS A 1 170 ? 13.340 -1.986 -3.693 1.00 95.38 170 LYS A C 1
ATOM 1373 O O . LYS A 1 170 ? 12.814 -2.429 -2.671 1.00 95.38 170 LYS A O 1
ATOM 1378 N N . LEU A 1 171 ? 13.978 -2.767 -4.558 1.00 96.81 171 LEU A N 1
ATOM 1379 C CA . LEU A 1 171 ? 14.219 -4.198 -4.377 1.00 96.81 171 LEU A CA 1
ATOM 1380 C C . LEU A 1 171 ? 15.435 -4.503 -3.483 1.00 96.81 171 LEU A C 1
ATOM 1382 O O . LEU A 1 171 ? 15.579 -5.650 -3.055 1.00 96.81 171 LEU A O 1
ATOM 1386 N N . GLY A 1 172 ? 16.205 -3.483 -3.094 1.00 96.75 172 GLY A N 1
ATOM 1387 C CA . GLY A 1 172 ? 17.332 -3.580 -2.167 1.00 96.75 172 GLY A CA 1
ATOM 1388 C C . GLY A 1 172 ? 18.694 -3.729 -2.844 1.00 96.75 172 GLY A C 1
ATOM 1389 O O . GLY A 1 172 ? 19.601 -4.270 -2.219 1.00 96.75 172 GLY A O 1
ATOM 1390 N N . PHE A 1 173 ? 18.822 -3.296 -4.098 1.00 96.81 173 PHE A N 1
ATOM 1391 C CA . PHE A 1 173 ? 20.079 -3.250 -4.842 1.00 96.81 173 PHE A CA 1
ATOM 1392 C C . PHE A 1 173 ? 20.499 -1.793 -5.002 1.00 96.81 173 PHE A C 1
ATOM 1394 O O . PHE A 1 173 ? 19.728 -0.989 -5.517 1.00 96.81 173 PHE A O 1
ATOM 1401 N N . ASP A 1 174 ? 21.683 -1.444 -4.510 1.00 93.12 174 ASP A N 1
ATOM 1402 C CA . ASP A 1 174 ? 22.128 -0.055 -4.440 1.00 93.12 174 ASP A CA 1
ATOM 1403 C C . ASP A 1 174 ? 22.661 0.439 -5.790 1.00 93.12 174 ASP A C 1
ATOM 1405 O O . ASP A 1 174 ? 23.750 0.056 -6.215 1.00 93.12 174 ASP A O 1
ATOM 1409 N N . THR A 1 175 ? 21.899 1.314 -6.448 1.00 91.88 175 THR A N 1
ATOM 1410 C CA . THR A 1 175 ? 22.321 2.001 -7.679 1.00 91.88 175 THR A CA 1
ATOM 1411 C C . THR A 1 175 ? 22.966 3.358 -7.417 1.00 91.88 175 THR A C 1
ATOM 1413 O O . THR A 1 175 ? 23.398 4.008 -8.361 1.00 91.88 175 THR A O 1
ATOM 1416 N N . ARG A 1 176 ? 23.058 3.795 -6.150 1.00 87.81 176 ARG A N 1
ATOM 1417 C CA . ARG A 1 176 ? 23.602 5.096 -5.725 1.00 87.81 176 ARG A CA 1
ATOM 1418 C C . ARG A 1 176 ? 22.908 6.321 -6.347 1.00 87.81 176 ARG A C 1
ATOM 1420 O O . ARG A 1 176 ? 23.488 7.399 -6.395 1.00 87.81 176 ARG A O 1
ATOM 1427 N N . GLY A 1 177 ? 21.655 6.174 -6.774 1.00 87.75 177 GLY A N 1
ATOM 1428 C CA . GLY A 1 177 ? 20.887 7.242 -7.413 1.00 87.75 177 GLY A CA 1
ATOM 1429 C C . GLY A 1 177 ? 19.900 6.722 -8.453 1.00 87.75 177 GLY A C 1
ATOM 1430 O O . GLY A 1 177 ? 19.810 5.517 -8.693 1.00 87.75 177 GLY A O 1
ATOM 1431 N N . THR A 1 178 ? 19.136 7.649 -9.032 1.00 89.69 178 THR A N 1
ATOM 1432 C CA . THR A 1 178 ? 18.187 7.415 -10.135 1.00 89.69 178 THR A CA 1
ATOM 1433 C C . THR A 1 178 ? 18.339 8.532 -11.170 1.00 89.69 178 THR A C 1
ATOM 1435 O O . THR A 1 178 ? 17.455 9.380 -11.329 1.00 89.69 178 THR A O 1
ATOM 1438 N N . ASP A 1 179 ? 19.519 8.604 -11.770 1.00 80.00 179 ASP A N 1
ATOM 1439 C CA . ASP A 1 179 ? 19.939 9.644 -12.712 1.00 80.00 179 ASP A CA 1
ATOM 1440 C C . ASP A 1 179 ? 19.705 9.269 -14.181 1.00 80.00 179 ASP A C 1
ATOM 1442 O O . ASP A 1 179 ? 19.865 10.123 -15.041 1.00 80.00 179 ASP A O 1
ATOM 1446 N N . GLY A 1 180 ? 19.292 8.031 -14.470 1.00 84.56 180 GLY A N 1
ATOM 1447 C CA . GLY A 1 180 ? 19.113 7.546 -15.839 1.00 84.56 180 GLY A CA 1
ATOM 1448 C C . GLY A 1 180 ? 20.419 7.164 -16.537 1.00 84.56 180 GLY A C 1
ATOM 1449 O O . GLY A 1 180 ? 20.395 6.837 -17.721 1.00 84.56 180 GLY A O 1
ATOM 1450 N N . LEU A 1 181 ? 21.549 7.159 -15.821 1.00 83.81 181 LEU A N 1
ATOM 1451 C CA . LEU A 1 181 ? 22.858 6.813 -16.367 1.00 83.81 181 LEU A CA 1
ATOM 1452 C C . LEU A 1 181 ? 23.260 5.382 -15.998 1.00 83.81 181 LEU A C 1
ATOM 1454 O O . LEU A 1 181 ? 23.101 4.900 -14.870 1.00 83.81 181 LEU A O 1
ATOM 1458 N N . MET A 1 182 ? 23.850 4.678 -16.961 1.00 83.75 182 MET A N 1
ATOM 1459 C CA . MET A 1 182 ? 24.331 3.310 -16.771 1.00 83.75 182 MET A CA 1
ATOM 1460 C C . MET A 1 182 ? 25.703 3.271 -16.085 1.00 83.75 182 MET A C 1
ATOM 1462 O O . MET A 1 182 ? 26.592 2.590 -16.570 1.00 83.75 182 MET A O 1
ATOM 1466 N N . GLY A 1 183 ? 25.909 3.986 -14.975 1.00 83.94 183 GLY A N 1
ATOM 1467 C CA . GLY A 1 183 ? 27.206 4.062 -14.286 1.00 83.94 183 GLY A CA 1
ATOM 1468 C C . GLY A 1 183 ? 27.657 2.750 -13.604 1.00 83.94 183 GLY A C 1
ATOM 1469 O O . GLY A 1 183 ? 26.886 1.785 -13.506 1.00 83.94 183 GLY A O 1
ATOM 1470 N N . PRO A 1 184 ? 28.891 2.689 -13.056 1.00 85.00 184 PRO A N 1
ATOM 1471 C CA . PRO A 1 184 ? 29.467 1.483 -12.447 1.00 85.00 184 PRO A CA 1
ATOM 1472 C C . PRO A 1 184 ? 28.599 0.848 -11.354 1.00 85.00 184 PRO A C 1
ATOM 1474 O O . PRO A 1 184 ? 28.546 -0.376 -11.234 1.00 85.00 184 PRO A O 1
ATOM 1477 N N . LYS A 1 185 ? 27.897 1.664 -10.554 1.00 89.00 185 LYS A N 1
ATOM 1478 C CA . LYS A 1 185 ? 27.005 1.174 -9.491 1.00 89.00 185 LYS A CA 1
ATOM 1479 C C . LYS A 1 185 ? 25.706 0.592 -10.035 1.00 89.00 185 LYS A C 1
ATOM 1481 O O . LYS A 1 185 ? 25.299 -0.469 -9.571 1.00 89.00 185 LYS A O 1
ATOM 1486 N N . THR A 1 186 ? 25.103 1.215 -11.047 1.00 91.44 186 THR A N 1
ATOM 1487 C CA . THR A 1 186 ? 23.948 0.648 -11.761 1.00 91.44 186 THR A CA 1
ATOM 1488 C C . THR A 1 186 ? 24.310 -0.707 -12.370 1.00 91.44 186 THR A C 1
ATOM 1490 O O . THR A 1 186 ? 23.598 -1.688 -12.156 1.00 91.44 186 THR A O 1
ATOM 1493 N N . ARG A 1 187 ? 25.465 -0.789 -13.045 1.00 89.31 187 ARG A N 1
ATOM 1494 C CA . ARG A 1 187 ? 26.000 -2.030 -13.627 1.00 89.31 187 ARG A CA 1
ATOM 1495 C C . ARG A 1 187 ? 26.198 -3.121 -12.569 1.00 89.31 187 ARG A C 1
ATOM 1497 O O . ARG A 1 187 ? 25.688 -4.228 -12.728 1.00 89.31 187 ARG A O 1
ATOM 1504 N N . ALA A 1 188 ? 26.852 -2.800 -11.451 1.00 90.62 188 ALA A N 1
ATOM 1505 C CA . ALA A 1 188 ? 27.039 -3.738 -10.341 1.00 90.62 188 ALA A CA 1
ATOM 1506 C C . ALA A 1 188 ? 25.703 -4.221 -9.741 1.00 90.62 188 ALA A C 1
ATOM 1508 O O . ALA A 1 188 ? 25.516 -5.418 -9.537 1.00 90.62 188 ALA A O 1
ATOM 1509 N N . ALA A 1 189 ? 24.746 -3.314 -9.523 1.00 94.69 189 ALA A N 1
ATOM 1510 C CA . ALA A 1 189 ? 23.423 -3.651 -9.000 1.00 94.69 189 ALA A CA 1
ATOM 1511 C C . ALA A 1 189 ? 22.644 -4.598 -9.926 1.00 94.69 189 ALA A C 1
ATOM 1513 O O . ALA A 1 189 ? 21.953 -5.499 -9.446 1.00 94.69 189 ALA A O 1
ATOM 1514 N N . ILE A 1 190 ? 22.762 -4.416 -11.245 1.00 93.44 190 ILE A N 1
ATOM 1515 C CA . ILE A 1 190 ? 22.181 -5.312 -12.250 1.00 93.44 190 ILE A CA 1
ATOM 1516 C C . ILE A 1 190 ? 22.807 -6.710 -12.161 1.00 93.44 190 ILE A C 1
ATOM 1518 O O . ILE A 1 190 ? 22.069 -7.697 -12.125 1.00 93.44 190 ILE A O 1
ATOM 1522 N N . LEU A 1 191 ? 24.138 -6.811 -12.083 1.00 91.44 191 LEU A N 1
ATOM 1523 C CA . LEU A 1 191 ? 24.833 -8.099 -11.956 1.00 91.44 191 LEU A CA 1
ATOM 1524 C C . LEU A 1 191 ? 24.445 -8.824 -10.661 1.00 91.44 191 LEU A C 1
ATOM 1526 O O . LEU A 1 191 ? 24.066 -9.998 -10.682 1.00 91.44 191 LEU A O 1
ATOM 1530 N N . ASP A 1 192 ? 24.435 -8.109 -9.535 1.00 94.06 192 ASP A N 1
ATOM 1531 C CA . ASP A 1 192 ? 23.978 -8.644 -8.252 1.00 94.06 192 ASP A CA 1
ATOM 1532 C C . ASP A 1 192 ? 22.523 -9.122 -8.331 1.00 94.06 192 ASP A C 1
ATOM 1534 O O . ASP A 1 192 ? 22.167 -10.172 -7.779 1.00 94.06 192 ASP A O 1
ATOM 1538 N N . TYR A 1 193 ? 21.668 -8.378 -9.040 1.00 95.81 193 TYR A N 1
ATOM 1539 C CA . TYR A 1 193 ? 20.281 -8.760 -9.272 1.00 95.81 193 TYR A CA 1
ATOM 1540 C C . TYR A 1 193 ? 20.169 -10.049 -10.076 1.00 95.81 193 TYR A C 1
ATOM 1542 O O . TYR A 1 193 ? 19.434 -10.953 -9.660 1.00 95.81 193 TYR A O 1
ATOM 1550 N N . ARG A 1 194 ? 20.886 -10.155 -11.199 1.00 94.31 194 ARG A N 1
ATOM 1551 C CA . ARG A 1 194 ? 20.907 -11.363 -12.033 1.00 94.31 194 ARG A CA 1
ATOM 1552 C C . ARG A 1 194 ? 21.352 -12.566 -11.219 1.00 94.31 194 ARG A C 1
ATOM 1554 O O . ARG A 1 194 ? 20.613 -13.548 -11.143 1.00 94.31 194 ARG A O 1
ATOM 1561 N N . LYS A 1 195 ? 22.478 -12.440 -10.512 1.00 93.62 195 LYS A N 1
ATOM 1562 C CA . LYS A 1 195 ? 23.027 -13.483 -9.639 1.00 93.62 195 LYS A CA 1
ATOM 1563 C C . LYS A 1 195 ? 22.021 -13.928 -8.579 1.00 93.62 195 LYS A C 1
ATOM 1565 O O . LYS A 1 195 ? 21.775 -15.124 -8.420 1.00 93.62 195 LYS A O 1
ATOM 1570 N N . LYS A 1 196 ? 21.384 -12.985 -7.873 1.00 96.31 196 LYS A N 1
ATOM 1571 C CA . LYS A 1 196 ? 20.392 -13.296 -6.828 1.00 96.31 196 LYS A CA 1
ATOM 1572 C C . LYS A 1 196 ? 19.149 -13.994 -7.381 1.00 96.31 196 LYS A C 1
ATOM 1574 O O . LYS A 1 196 ? 18.604 -14.876 -6.716 1.00 96.31 196 LYS A O 1
ATOM 1579 N N . ASN A 1 197 ? 18.692 -13.599 -8.569 1.00 95.31 197 ASN A N 1
ATOM 1580 C CA . ASN A 1 197 ? 17.487 -14.143 -9.199 1.00 95.31 197 ASN A CA 1
ATOM 1581 C C . ASN A 1 197 ? 17.774 -15.304 -10.164 1.00 95.31 197 ASN A C 1
ATOM 1583 O O . ASN A 1 197 ? 16.838 -15.810 -10.778 1.00 95.31 197 ASN A O 1
ATOM 1587 N N . LYS A 1 198 ? 19.032 -15.766 -10.248 1.00 94.50 198 LYS A N 1
ATOM 1588 C CA . LYS A 1 198 ? 19.478 -16.863 -11.125 1.00 94.50 198 LYS A CA 1
ATOM 1589 C C . LYS A 1 198 ? 19.108 -16.630 -12.591 1.00 94.50 198 LYS A C 1
ATOM 1591 O O . LYS A 1 198 ? 18.709 -17.555 -13.295 1.00 94.50 198 LYS A O 1
ATOM 1596 N N . LEU A 1 199 ? 19.181 -15.375 -13.018 1.00 90.81 199 LEU A N 1
ATOM 1597 C CA . LEU A 1 199 ? 19.036 -15.029 -14.424 1.00 90.81 199 LEU A CA 1
ATOM 1598 C C . LEU A 1 199 ? 20.338 -15.378 -15.137 1.00 90.81 199 LEU A C 1
ATOM 1600 O O . LEU A 1 199 ? 21.398 -15.353 -14.510 1.00 90.81 199 LEU A O 1
ATOM 1604 N N . SER A 1 200 ? 20.253 -15.692 -16.430 1.00 81.75 200 SER A N 1
ATOM 1605 C CA . SER A 1 200 ? 21.449 -15.786 -17.260 1.00 81.75 200 SER A CA 1
ATOM 1606 C C . SER A 1 200 ? 22.242 -14.495 -17.097 1.00 81.75 200 SER A C 1
ATOM 1608 O O . SER A 1 200 ? 21.675 -13.400 -17.202 1.00 81.75 200 SER A O 1
ATOM 1610 N N . ASP A 1 201 ? 23.521 -14.639 -16.779 1.00 69.62 201 ASP A N 1
ATOM 1611 C CA . ASP A 1 201 ? 24.476 -13.546 -16.821 1.00 69.62 201 ASP A CA 1
ATOM 1612 C C . ASP A 1 201 ? 24.980 -13.505 -18.263 1.00 69.62 201 ASP A C 1
ATOM 1614 O O . ASP A 1 201 ? 25.752 -14.383 -18.647 1.00 69.62 201 ASP A O 1
ATOM 1618 N N . PRO A 1 202 ? 24.423 -12.648 -19.140 1.00 65.62 202 PRO A N 1
ATOM 1619 C CA . PRO A 1 202 ? 24.976 -12.530 -20.471 1.00 65.62 202 PRO A CA 1
ATOM 1620 C C . PRO A 1 202 ? 26.401 -12.021 -20.294 1.00 65.62 202 PRO A C 1
ATOM 1622 O O . PRO A 1 202 ? 26.614 -11.053 -19.571 1.00 65.62 202 PRO A O 1
ATOM 1625 N N . ASP A 1 203 ? 27.355 -12.615 -21.000 1.00 60.50 203 ASP A N 1
ATOM 1626 C CA . ASP A 1 203 ? 28.772 -12.251 -20.888 1.00 60.50 203 ASP A CA 1
ATOM 1627 C C . ASP A 1 203 ? 29.064 -10.760 -21.191 1.00 60.50 203 ASP A C 1
ATOM 1629 O O . ASP A 1 203 ? 30.203 -10.324 -21.062 1.00 60.50 203 ASP A O 1
ATOM 1633 N N . TYR A 1 204 ? 28.066 -9.962 -21.615 1.00 62.16 204 TYR A N 1
ATOM 1634 C CA . TYR A 1 204 ? 28.281 -8.626 -22.165 1.00 62.16 204 TYR A CA 1
ATOM 1635 C C . TYR A 1 204 ? 27.136 -7.610 -21.888 1.00 62.16 204 TYR A C 1
ATOM 1637 O O . TYR A 1 204 ? 27.390 -6.566 -21.303 1.00 62.16 204 TYR A O 1
ATOM 1645 N N . ALA A 1 205 ? 25.866 -7.832 -22.256 1.00 60.84 205 ALA A N 1
ATOM 1646 C CA . ALA A 1 205 ? 24.842 -6.778 -22.100 1.00 60.84 205 ALA A CA 1
ATOM 1647 C C . ALA A 1 205 ? 24.261 -6.702 -20.671 1.00 60.84 205 ALA A C 1
ATOM 1649 O O . ALA A 1 205 ? 23.503 -7.579 -20.257 1.00 60.84 205 ALA A O 1
ATOM 1650 N N . TYR A 1 206 ? 24.520 -5.614 -19.931 1.00 75.56 206 TYR A N 1
ATOM 1651 C CA . TYR A 1 206 ? 23.862 -5.384 -18.632 1.00 75.56 206 TYR A CA 1
ATOM 1652 C C . TYR A 1 206 ? 22.333 -5.373 -18.776 1.00 75.56 206 TYR A C 1
ATOM 1654 O O . TYR A 1 206 ? 21.610 -5.903 -17.926 1.00 75.56 206 TYR A O 1
ATOM 1662 N N . LEU A 1 207 ? 21.846 -4.839 -19.896 1.00 85.94 207 LEU A N 1
ATOM 1663 C CA . LEU A 1 207 ? 20.437 -4.644 -20.186 1.00 85.94 207 LEU A CA 1
ATOM 1664 C C . LEU A 1 207 ? 19.940 -5.600 -21.282 1.00 85.94 207 LEU A C 1
ATOM 1666 O O . LEU A 1 207 ? 20.501 -5.658 -22.369 1.00 85.94 207 LEU A O 1
ATOM 1670 N N . ASP A 1 208 ? 18.856 -6.320 -21.002 1.00 88.38 208 ASP A N 1
ATOM 1671 C CA . ASP A 1 208 ? 18.116 -7.144 -21.960 1.00 88.38 208 ASP A CA 1
ATOM 1672 C C . ASP A 1 208 ? 16.626 -7.216 -21.565 1.00 88.38 208 ASP A C 1
ATOM 1674 O O . ASP A 1 208 ? 16.209 -6.737 -20.503 1.00 88.38 208 ASP A O 1
ATOM 1678 N N . SER A 1 209 ? 15.795 -7.825 -22.413 1.00 91.44 209 SER A N 1
ATOM 1679 C CA . SER A 1 209 ? 14.366 -7.987 -22.118 1.00 91.44 209 SER A CA 1
ATOM 1680 C C . SER A 1 209 ? 14.093 -8.794 -20.841 1.00 91.44 209 SER A C 1
ATOM 1682 O O . SER A 1 209 ? 13.070 -8.564 -20.186 1.00 91.44 209 SER A O 1
ATOM 1684 N N . LEU A 1 210 ? 14.953 -9.759 -20.499 1.00 92.31 210 LEU A N 1
ATOM 1685 C CA . LEU A 1 210 ? 14.757 -10.660 -19.366 1.00 92.31 210 LEU A CA 1
ATOM 1686 C C . LEU A 1 210 ? 14.939 -9.909 -18.046 1.00 92.31 210 LEU A C 1
ATOM 1688 O O . LEU A 1 210 ? 14.082 -10.015 -17.167 1.00 92.31 210 LEU A O 1
ATOM 1692 N N . ILE A 1 211 ? 16.017 -9.135 -17.904 1.00 93.88 211 ILE A N 1
ATOM 1693 C CA . ILE A 1 211 ? 16.304 -8.377 -16.684 1.00 93.88 211 ILE A CA 1
ATOM 1694 C C . ILE A 1 211 ? 15.266 -7.279 -16.449 1.00 93.88 211 ILE A C 1
ATOM 1696 O O . ILE A 1 211 ? 14.764 -7.165 -15.330 1.00 93.88 211 ILE A O 1
ATOM 1700 N N . VAL A 1 212 ? 14.870 -6.541 -17.494 1.00 95.31 212 VAL A N 1
ATOM 1701 C CA . VAL A 1 212 ? 13.837 -5.495 -17.403 1.00 95.31 212 VAL A CA 1
ATOM 1702 C C . VAL A 1 212 ? 12.517 -6.100 -16.937 1.00 95.31 212 VAL A C 1
ATOM 1704 O O . VAL A 1 212 ? 11.948 -5.668 -15.932 1.00 95.31 212 VAL A O 1
ATOM 1707 N N . GLY A 1 213 ? 12.062 -7.157 -17.617 1.00 95.56 213 GLY A N 1
ATOM 1708 C CA . GLY A 1 213 ? 10.817 -7.837 -17.271 1.00 95.56 213 GLY A CA 1
ATOM 1709 C C . GLY A 1 213 ? 10.844 -8.462 -15.873 1.00 95.56 213 GLY A C 1
ATOM 1710 O O . GLY A 1 213 ? 9.841 -8.426 -15.158 1.00 95.56 213 GLY A O 1
ATOM 1711 N N . ASN A 1 214 ? 11.986 -9.011 -15.443 1.00 96.94 214 ASN A N 1
ATOM 1712 C CA . ASN A 1 214 ? 12.124 -9.612 -14.117 1.00 96.94 214 ASN A CA 1
ATOM 1713 C C . ASN A 1 214 ? 12.094 -8.550 -13.004 1.00 96.94 214 ASN A C 1
ATOM 1715 O O . ASN A 1 214 ? 11.328 -8.694 -12.043 1.00 96.94 214 ASN A O 1
ATOM 1719 N N . ILE A 1 215 ? 12.848 -7.454 -13.158 1.00 97.50 215 ILE A N 1
ATOM 1720 C CA . ILE A 1 215 ? 12.842 -6.320 -12.222 1.00 97.50 215 ILE A CA 1
ATOM 1721 C C . ILE A 1 215 ? 11.431 -5.756 -12.085 1.00 97.50 215 ILE A C 1
ATOM 1723 O O . ILE A 1 215 ? 10.940 -5.631 -10.957 1.00 97.50 215 ILE A O 1
ATOM 1727 N N . ASP A 1 216 ? 10.761 -5.483 -13.206 1.00 96.31 216 ASP A N 1
ATOM 1728 C CA . ASP A 1 216 ? 9.398 -4.959 -13.214 1.00 96.31 216 ASP A CA 1
ATOM 1729 C C . ASP A 1 216 ? 8.418 -5.902 -12.497 1.00 96.31 216 ASP A C 1
ATOM 1731 O O . ASP A 1 216 ? 7.716 -5.496 -11.563 1.00 96.31 216 ASP A O 1
ATOM 1735 N N . TYR A 1 217 ? 8.443 -7.196 -12.831 1.00 96.31 217 TYR A N 1
ATOM 1736 C CA . TYR A 1 217 ? 7.600 -8.205 -12.190 1.00 96.31 217 TYR A CA 1
ATOM 1737 C C . TYR A 1 217 ? 7.799 -8.255 -10.667 1.00 96.31 217 TYR A C 1
ATOM 1739 O O . TYR A 1 217 ? 6.830 -8.225 -9.895 1.00 96.31 217 TYR A O 1
ATOM 1747 N N . HIS A 1 218 ? 9.049 -8.342 -10.202 1.00 97.62 218 HIS A N 1
ATOM 1748 C CA . HIS A 1 218 ? 9.351 -8.457 -8.776 1.00 97.62 218 HIS A CA 1
ATOM 1749 C C . HIS A 1 218 ? 9.026 -7.172 -8.011 1.00 97.62 218 HIS A C 1
ATOM 1751 O O . HIS A 1 218 ? 8.503 -7.248 -6.890 1.00 97.62 218 HIS A O 1
ATOM 1757 N N . TYR A 1 219 ? 9.277 -6.010 -8.617 1.00 96.31 219 TYR A N 1
ATOM 1758 C CA . TYR A 1 219 ? 8.888 -4.717 -8.071 1.00 96.31 219 TYR A CA 1
ATOM 1759 C C . TYR A 1 219 ? 7.367 -4.625 -7.910 1.00 96.31 219 TYR A C 1
ATOM 1761 O O . TYR A 1 219 ? 6.878 -4.431 -6.793 1.00 96.31 219 TYR A O 1
ATOM 1769 N N . ASN A 1 220 ? 6.608 -4.870 -8.981 1.00 93.19 220 ASN A N 1
ATOM 1770 C CA . ASN A 1 220 ? 5.148 -4.775 -8.981 1.00 93.19 220 ASN A CA 1
ATOM 1771 C C . ASN A 1 220 ? 4.509 -5.762 -7.996 1.00 93.19 220 ASN A C 1
ATOM 1773 O O . ASN A 1 220 ? 3.588 -5.419 -7.245 1.00 93.19 220 ASN A O 1
ATOM 1777 N N . LYS A 1 221 ? 5.055 -6.978 -7.894 1.00 96.25 221 LYS A N 1
ATOM 1778 C CA . LYS A 1 221 ? 4.629 -7.979 -6.907 1.00 96.25 221 LYS A CA 1
ATOM 1779 C C . LYS A 1 221 ? 4.866 -7.521 -5.466 1.00 96.25 221 LYS A C 1
ATOM 1781 O O . LYS A 1 221 ? 3.995 -7.725 -4.615 1.00 96.25 221 LYS A O 1
ATOM 1786 N N . ARG A 1 222 ? 6.026 -6.926 -5.167 1.00 94.69 222 ARG A N 1
ATOM 1787 C CA . ARG A 1 222 ? 6.340 -6.385 -3.833 1.00 94.69 222 ARG A CA 1
ATOM 1788 C C . ARG A 1 222 ? 5.447 -5.190 -3.504 1.00 94.69 222 ARG A C 1
ATOM 1790 O O . ARG A 1 222 ? 4.826 -5.194 -2.443 1.00 94.69 222 ARG A O 1
ATOM 1797 N N . ASN A 1 223 ? 5.321 -4.240 -4.427 1.00 90.00 223 ASN A N 1
ATOM 1798 C CA . ASN A 1 223 ? 4.491 -3.049 -4.272 1.00 90.00 223 ASN A CA 1
ATOM 1799 C C . ASN A 1 223 ? 3.016 -3.423 -4.029 1.00 90.00 223 ASN A C 1
ATOM 1801 O O . ASN A 1 223 ? 2.403 -2.957 -3.073 1.00 90.00 223 ASN A O 1
ATOM 1805 N N . SER A 1 224 ? 2.465 -4.374 -4.795 1.00 92.69 224 SER A N 1
ATOM 1806 C CA . SER A 1 224 ? 1.097 -4.875 -4.584 1.00 92.69 224 SER A CA 1
ATOM 1807 C C . SER A 1 224 ? 0.896 -5.477 -3.188 1.00 92.69 224 SER A C 1
ATOM 1809 O O . SER A 1 224 ? -0.134 -5.254 -2.546 1.00 92.69 224 SER A O 1
ATOM 1811 N N . ARG A 1 225 ? 1.876 -6.236 -2.679 1.00 94.75 225 ARG A N 1
ATOM 1812 C CA . ARG A 1 225 ? 1.827 -6.799 -1.318 1.00 94.75 225 ARG A CA 1
ATOM 1813 C C . ARG A 1 225 ? 1.878 -5.706 -0.254 1.00 94.75 225 ARG A C 1
ATOM 1815 O O . ARG A 1 225 ? 1.118 -5.775 0.710 1.00 94.75 225 ARG A O 1
ATOM 1822 N N . GLU A 1 226 ? 2.731 -4.706 -0.436 1.00 88.81 226 GLU A N 1
ATOM 1823 C CA . GLU A 1 226 ? 2.861 -3.572 0.478 1.00 88.81 226 GLU A CA 1
ATOM 1824 C C . GLU A 1 226 ? 1.574 -2.739 0.535 1.00 88.81 226 GLU A C 1
ATOM 1826 O O . GLU A 1 226 ? 1.054 -2.475 1.621 1.00 88.81 226 GLU A O 1
ATOM 1831 N N . GLN A 1 227 ? 0.989 -2.421 -0.621 1.00 89.31 227 GLN A N 1
ATOM 1832 C CA . GLN A 1 227 ? -0.289 -1.715 -0.711 1.00 89.31 227 GLN A CA 1
ATOM 1833 C C . GLN A 1 227 ? -1.426 -2.501 -0.047 1.00 89.31 227 GLN A C 1
ATOM 1835 O O . GLN A 1 227 ? -2.188 -1.937 0.740 1.00 89.31 227 GLN A O 1
ATOM 1840 N N . LYS A 1 228 ? -1.512 -3.818 -0.286 1.00 93.69 228 LYS A N 1
ATOM 1841 C CA . LYS A 1 228 ? -2.500 -4.691 0.373 1.00 93.69 228 LYS A CA 1
ATOM 1842 C C . LYS A 1 228 ? -2.319 -4.711 1.891 1.00 93.69 228 LYS A C 1
ATOM 1844 O O . LYS A 1 228 ? -3.302 -4.578 2.618 1.00 93.69 228 LYS A O 1
ATOM 1849 N N . ALA A 1 229 ? -1.083 -4.818 2.377 1.00 94.56 229 ALA A N 1
ATOM 1850 C CA . ALA A 1 229 ? -0.787 -4.799 3.807 1.00 94.56 229 ALA A CA 1
ATOM 1851 C C . ALA A 1 229 ? -1.141 -3.446 4.450 1.00 94.56 229 ALA A C 1
ATOM 1853 O O . ALA A 1 229 ? -1.716 -3.405 5.543 1.00 94.56 229 ALA A O 1
ATOM 1854 N N . LYS A 1 230 ? -0.855 -2.333 3.762 1.00 93.44 230 LYS A N 1
ATOM 1855 C CA . LYS A 1 230 ? -1.233 -0.983 4.197 1.00 93.44 230 LYS A CA 1
ATOM 1856 C C . LYS A 1 230 ? -2.755 -0.830 4.274 1.00 93.44 230 LYS A C 1
ATOM 1858 O O . LYS A 1 230 ? -3.270 -0.459 5.330 1.00 93.44 230 LYS A O 1
ATOM 1863 N N . ALA A 1 231 ? -3.475 -1.212 3.219 1.00 91.75 231 ALA A N 1
ATOM 1864 C CA . ALA A 1 231 ? -4.936 -1.167 3.176 1.00 91.75 231 ALA A CA 1
ATOM 1865 C C . ALA A 1 231 ? -5.575 -2.051 4.263 1.00 91.75 231 ALA A C 1
ATOM 1867 O O . ALA A 1 231 ? -6.535 -1.653 4.929 1.00 91.75 231 ALA A O 1
ATOM 1868 N N . GLU A 1 232 ? -5.025 -3.243 4.513 1.00 93.62 232 GLU A N 1
ATOM 1869 C CA . GLU A 1 232 ? -5.497 -4.117 5.585 1.00 93.62 232 GLU A CA 1
ATOM 1870 C C . GLU A 1 232 ? -5.263 -3.506 6.974 1.00 93.62 232 GLU A C 1
ATOM 1872 O O . GLU A 1 232 ? -6.165 -3.532 7.821 1.00 93.62 232 GLU A O 1
ATOM 1877 N N . LYS A 1 233 ? -4.084 -2.917 7.209 1.00 94.50 233 LYS A N 1
ATOM 1878 C CA . LYS A 1 233 ? -3.750 -2.217 8.456 1.00 94.50 233 LYS A CA 1
ATOM 1879 C C . LYS A 1 233 ? -4.712 -1.056 8.710 1.00 94.50 233 LYS A C 1
ATOM 1881 O O . LYS A 1 233 ? -5.235 -0.935 9.820 1.00 94.50 233 LYS A O 1
ATOM 1886 N N . GLU A 1 234 ? -5.000 -0.250 7.691 1.00 93.00 234 GLU A N 1
ATOM 1887 C CA . GLU A 1 234 ? -5.960 0.858 7.756 1.00 93.00 234 GLU A CA 1
ATOM 1888 C C . GLU A 1 234 ? -7.387 0.361 8.029 1.00 93.00 234 GLU A C 1
ATOM 1890 O O . GLU A 1 234 ? -8.062 0.859 8.937 1.00 93.00 234 GLU A O 1
ATOM 1895 N N . ARG A 1 235 ? -7.831 -0.694 7.333 1.00 93.75 235 ARG A N 1
ATOM 1896 C CA . ARG A 1 235 ? -9.136 -1.332 7.568 1.00 93.75 235 ARG A CA 1
ATOM 1897 C C . ARG A 1 235 ? -9.255 -1.860 8.998 1.00 93.75 235 ARG A C 1
ATOM 1899 O O . ARG A 1 235 ? -10.284 -1.658 9.648 1.00 93.75 235 ARG A O 1
ATOM 1906 N N . ARG A 1 236 ? -8.207 -2.510 9.515 1.00 92.44 236 ARG A N 1
ATOM 1907 C CA . ARG A 1 236 ? -8.159 -3.032 10.888 1.00 92.44 236 ARG A CA 1
ATOM 1908 C C . ARG A 1 236 ? -8.181 -1.902 11.915 1.00 92.44 236 ARG A C 1
ATOM 1910 O O . ARG A 1 236 ? -8.912 -2.006 12.899 1.00 92.44 236 ARG A O 1
ATOM 1917 N N . ALA A 1 237 ? -7.443 -0.817 11.683 1.00 91.56 237 ALA A N 1
ATOM 1918 C CA . ALA A 1 237 ? -7.467 0.367 12.540 1.00 91.56 237 ALA A CA 1
ATOM 1919 C C . ALA A 1 237 ? -8.865 1.011 12.573 1.00 91.56 237 ALA A C 1
ATOM 1921 O O . ALA A 1 237 ? -9.404 1.260 13.654 1.00 91.56 237 ALA A O 1
ATOM 1922 N N . LYS A 1 238 ? -9.502 1.185 11.407 1.00 94.38 238 LYS A N 1
ATOM 1923 C CA . LYS A 1 238 ? -10.874 1.703 11.283 1.00 94.38 238 LYS A CA 1
ATOM 1924 C C . LYS A 1 238 ? -11.893 0.812 11.998 1.00 94.38 238 LYS A C 1
ATOM 1926 O O . LYS A 1 238 ? -12.691 1.309 12.792 1.00 94.38 238 LYS A O 1
ATOM 1931 N N . SER A 1 239 ? -11.834 -0.503 11.777 1.00 94.56 239 SER A N 1
ATOM 1932 C CA . SER A 1 239 ? -12.698 -1.473 12.463 1.00 94.56 239 SER A CA 1
ATOM 1933 C C . SER A 1 239 ? -12.508 -1.415 13.982 1.00 94.56 239 SER A C 1
ATOM 1935 O O . SER A 1 239 ? -13.484 -1.310 14.724 1.00 94.56 239 SER A O 1
ATOM 1937 N N . ASN A 1 240 ? -11.262 -1.380 14.466 1.00 93.25 240 ASN A N 1
ATOM 1938 C CA . ASN A 1 240 ? -10.968 -1.271 15.896 1.00 93.25 240 ASN A CA 1
ATOM 1939 C C . ASN A 1 240 ? -11.499 0.031 16.513 1.00 93.25 240 ASN A C 1
ATOM 1941 O O . ASN A 1 240 ? -12.054 -0.017 17.612 1.00 93.25 240 ASN A O 1
ATOM 1945 N N . LYS A 1 241 ? -11.406 1.165 15.804 1.00 95.06 241 LYS A N 1
ATOM 1946 C CA . LYS A 1 241 ? -12.009 2.443 16.225 1.00 95.06 241 LYS A CA 1
ATOM 1947 C C . LYS A 1 241 ? -13.528 2.316 16.395 1.00 95.06 241 LYS A C 1
ATOM 1949 O O . LYS A 1 241 ? -14.079 2.733 17.412 1.00 95.06 241 LYS A O 1
ATOM 1954 N N . ILE A 1 242 ? -14.211 1.672 15.448 1.00 96.88 242 ILE A N 1
ATOM 1955 C CA . ILE A 1 242 ? -15.663 1.454 15.530 1.00 96.88 242 ILE A CA 1
ATOM 1956 C C . ILE A 1 242 ? -16.008 0.494 16.676 1.00 96.88 242 ILE A C 1
ATOM 1958 O O . ILE A 1 242 ? -16.911 0.783 17.462 1.00 96.88 242 ILE A O 1
ATOM 1962 N N . ARG A 1 243 ? -15.267 -0.612 16.833 1.00 96.88 243 ARG A N 1
ATOM 1963 C CA . ARG A 1 243 ? -15.454 -1.556 17.951 1.00 96.88 243 ARG A CA 1
ATOM 1964 C C . ARG A 1 243 ? -15.267 -0.868 19.298 1.00 96.88 243 ARG A C 1
ATOM 1966 O O . ARG A 1 243 ? -16.003 -1.168 20.235 1.00 96.88 243 ARG A O 1
ATOM 1973 N N . PHE A 1 244 ? -14.316 0.058 19.401 1.00 96.19 244 PHE A N 1
ATOM 1974 C CA . PHE A 1 244 ? -14.088 0.850 20.606 1.00 96.19 244 PHE A CA 1
ATOM 1975 C C . PHE A 1 244 ? -15.306 1.708 20.945 1.00 96.19 244 PHE A C 1
ATOM 1977 O O . PHE A 1 244 ? -15.824 1.611 22.060 1.00 96.19 244 PHE A O 1
ATOM 1984 N N . ALA A 1 245 ? -15.824 2.461 19.971 1.00 97.44 245 ALA A N 1
ATOM 1985 C CA . ALA A 1 245 ? -17.038 3.250 20.147 1.00 97.44 245 ALA A CA 1
ATOM 1986 C C . ALA A 1 245 ? -18.237 2.371 20.533 1.00 97.44 245 ALA A C 1
ATOM 1988 O O . ALA A 1 245 ? -18.900 2.634 21.531 1.00 97.44 245 ALA A O 1
ATOM 1989 N N . GLN A 1 246 ? -18.483 1.278 19.808 1.00 97.56 246 GLN A N 1
ATOM 1990 C CA . GLN A 1 246 ? -19.557 0.327 20.108 1.00 97.56 246 GLN A CA 1
ATOM 1991 C C . GLN A 1 246 ? -19.436 -0.242 21.538 1.00 97.56 246 GLN A C 1
ATOM 1993 O O . GLN A 1 246 ? -20.408 -0.247 22.301 1.00 97.56 246 GLN A O 1
ATOM 1998 N N . ALA A 1 247 ? -18.242 -0.691 21.936 1.00 96.88 247 ALA A N 1
ATOM 1999 C CA . ALA A 1 247 ? -17.993 -1.245 23.262 1.00 96.88 247 ALA A CA 1
ATOM 2000 C C . ALA A 1 247 ? -18.223 -0.218 24.375 1.00 96.88 247 ALA A C 1
ATOM 2002 O O . ALA A 1 247 ? -18.929 -0.522 25.340 1.00 96.88 247 ALA A O 1
ATOM 2003 N N . GLY A 1 248 ? -17.686 0.992 24.221 1.00 96.69 248 GLY A N 1
ATOM 2004 C CA . GLY A 1 248 ? -17.835 2.066 25.196 1.00 96.69 248 GLY A CA 1
ATOM 2005 C C . GLY A 1 248 ? -19.256 2.627 25.271 1.00 96.69 248 GLY A C 1
ATOM 2006 O O . GLY A 1 248 ? -19.777 2.839 26.363 1.00 96.69 248 GLY A O 1
ATOM 2007 N N . LEU A 1 249 ? -19.959 2.766 24.145 1.00 97.31 249 LEU A N 1
ATOM 2008 C CA . LEU A 1 249 ? -21.374 3.150 24.136 1.00 97.31 249 LEU A CA 1
ATOM 2009 C C . LEU A 1 249 ? -22.232 2.118 24.875 1.00 97.31 249 LEU A C 1
ATOM 2011 O O . LEU A 1 249 ? -23.073 2.479 25.698 1.00 97.31 249 LEU A O 1
ATOM 2015 N N . ARG A 1 250 ? -21.983 0.824 24.653 1.00 95.56 250 ARG A N 1
ATOM 2016 C CA . ARG A 1 250 ? -22.664 -0.231 25.412 1.00 95.56 250 ARG A CA 1
ATOM 2017 C C . ARG A 1 250 ? -22.330 -0.166 26.900 1.00 95.56 250 ARG A C 1
ATOM 2019 O O . ARG A 1 250 ? -23.215 -0.347 27.731 1.00 95.56 250 ARG A O 1
ATOM 2026 N N . LEU A 1 251 ? -21.066 0.100 27.231 1.00 94.19 251 LEU A N 1
ATOM 2027 C CA . LEU A 1 251 ? -20.594 0.279 28.604 1.00 94.19 251 LEU A CA 1
ATOM 2028 C C . LEU A 1 251 ? -21.342 1.432 29.302 1.00 94.19 251 LEU A C 1
ATOM 2030 O O . LEU A 1 251 ? -21.722 1.293 30.462 1.00 94.19 251 LEU A O 1
ATOM 2034 N N . GLN A 1 252 ? -21.623 2.514 28.571 1.00 94.25 252 GLN A N 1
ATOM 2035 C CA . GLN A 1 252 ? -22.420 3.669 29.004 1.00 94.25 252 GLN A CA 1
ATOM 2036 C C . GLN A 1 252 ? -23.942 3.417 29.047 1.00 94.25 252 GLN A C 1
ATOM 2038 O O . GLN A 1 252 ? -24.702 4.328 29.376 1.00 94.25 252 GLN A O 1
ATOM 2043 N N . GLY A 1 253 ? -24.404 2.208 28.713 1.00 93.25 253 GLY A N 1
ATOM 2044 C CA . GLY A 1 253 ? -25.818 1.828 28.752 1.00 93.25 253 GLY A CA 1
ATOM 2045 C C . GLY A 1 253 ? -26.609 2.132 27.477 1.00 93.25 253 GLY A C 1
ATOM 2046 O O . GLY A 1 253 ? -27.825 1.936 27.455 1.00 93.25 253 GLY A O 1
ATOM 2047 N N . TYR A 1 254 ? -25.961 2.578 26.395 1.00 95.81 254 TYR A N 1
ATOM 2048 C CA . TYR A 1 254 ? -26.642 2.738 25.110 1.00 95.81 254 TYR A CA 1
ATOM 2049 C C . TYR A 1 254 ? -26.934 1.377 24.469 1.00 95.81 254 TYR A C 1
ATOM 2051 O O . TYR A 1 254 ? -26.132 0.440 24.522 1.00 95.81 254 TYR A O 1
ATOM 2059 N N . ARG A 1 255 ? -28.094 1.274 23.814 1.00 92.31 255 ARG A N 1
ATOM 2060 C CA . ARG A 1 255 ? -28.477 0.084 23.048 1.00 92.31 255 ARG A CA 1
ATOM 2061 C C . ARG A 1 255 ? -27.814 0.146 21.678 1.00 92.31 255 ARG A C 1
ATOM 2063 O O . ARG A 1 255 ? -28.256 0.900 20.820 1.00 92.31 255 ARG A O 1
ATOM 2070 N N . ILE A 1 256 ? -26.782 -0.663 21.489 1.00 92.88 256 ILE A N 1
ATOM 2071 C CA . ILE A 1 256 ? -26.111 -0.856 20.200 1.00 92.88 256 ILE A CA 1
ATOM 2072 C C . ILE A 1 256 ? -26.429 -2.239 19.618 1.00 92.88 256 ILE A C 1
ATOM 2074 O O . ILE A 1 256 ? -27.076 -3.069 20.263 1.00 92.88 256 ILE A O 1
ATOM 2078 N N . GLY A 1 257 ? -25.988 -2.480 18.384 1.00 88.94 257 GLY A N 1
ATOM 2079 C CA . GLY A 1 257 ? -25.957 -3.816 17.790 1.00 88.94 257 GLY A CA 1
ATOM 2080 C C . GLY A 1 257 ? -24.831 -4.690 18.356 1.00 88.94 257 GLY A C 1
ATOM 2081 O O . GLY A 1 257 ? -24.437 -4.570 19.519 1.00 88.94 257 GLY A O 1
ATOM 2082 N N . ARG A 1 258 ? -24.308 -5.588 17.518 1.00 92.75 258 ARG A N 1
ATOM 2083 C CA . ARG A 1 258 ? -23.100 -6.361 17.833 1.00 92.75 258 ARG A CA 1
ATOM 2084 C C . ARG A 1 258 ? -21.882 -5.427 17.859 1.00 92.75 258 ARG A C 1
ATOM 2086 O O . ARG A 1 258 ? -21.902 -4.360 17.257 1.00 92.75 258 ARG A O 1
ATOM 2093 N N . ILE A 1 259 ? -20.831 -5.828 18.576 1.00 92.62 259 ILE A N 1
ATOM 2094 C CA . ILE A 1 259 ? -19.531 -5.138 18.532 1.00 92.62 259 ILE A CA 1
ATOM 2095 C C . ILE A 1 259 ? -18.696 -5.799 17.439 1.00 92.62 259 ILE A C 1
ATOM 2097 O O . ILE A 1 259 ? -17.841 -6.641 17.709 1.00 92.62 259 ILE A O 1
ATOM 2101 N N . ASP A 1 260 ? -19.037 -5.476 16.202 1.00 91.62 260 ASP A N 1
ATOM 2102 C CA . ASP A 1 260 ? -18.503 -6.061 14.970 1.00 91.62 260 ASP A CA 1
ATOM 2103 C C . ASP A 1 260 ? -17.579 -5.104 14.203 1.00 91.62 260 ASP A C 1
ATOM 2105 O O . ASP A 1 260 ? -16.952 -5.505 13.227 1.00 91.62 260 ASP A O 1
ATOM 2109 N N . GLY A 1 261 ? -17.454 -3.851 14.649 1.00 93.44 261 GLY A N 1
ATOM 2110 C CA . GLY A 1 261 ? -16.674 -2.843 13.939 1.00 93.44 261 GLY A CA 1
ATOM 2111 C C . GLY A 1 261 ? -17.387 -2.265 12.719 1.00 93.44 261 GLY A C 1
ATOM 2112 O O . GLY A 1 261 ? -16.734 -1.631 11.896 1.00 93.44 261 GLY A O 1
ATOM 2113 N N . VAL A 1 262 ? -18.708 -2.450 12.612 1.00 94.56 262 VAL A N 1
ATOM 2114 C CA . VAL A 1 262 ? -19.552 -1.901 11.545 1.00 94.56 262 VAL A CA 1
ATOM 2115 C C . VAL A 1 262 ? -20.563 -0.904 12.123 1.00 94.56 262 VAL A C 1
ATOM 2117 O O . VAL A 1 262 ? -21.282 -1.166 13.090 1.00 94.56 262 VAL A O 1
ATOM 2120 N N . ILE A 1 263 ? -20.649 0.287 11.530 1.00 90.19 263 ILE A N 1
ATOM 2121 C CA . ILE A 1 263 ? -21.627 1.300 11.943 1.00 90.19 263 ILE A CA 1
ATOM 2122 C C . ILE A 1 263 ? -22.998 0.945 11.347 1.00 90.19 263 ILE A C 1
ATOM 2124 O O . ILE A 1 263 ? -23.300 1.267 10.203 1.00 90.19 263 ILE A O 1
ATOM 2128 N N . GLY A 1 264 ? -23.828 0.254 12.132 1.00 91.81 264 GLY A N 1
ATOM 2129 C CA . GLY A 1 264 ? -25.241 0.011 11.818 1.00 91.81 264 GLY A CA 1
ATOM 2130 C C . GLY A 1 264 ? -26.192 1.053 12.435 1.00 91.81 264 GLY A C 1
ATOM 2131 O O . GLY A 1 264 ? -25.766 1.845 13.281 1.00 91.81 264 GLY A O 1
ATOM 2132 N N . PRO A 1 265 ? -27.505 1.006 12.121 1.00 94.56 265 PRO A N 1
ATOM 2133 C CA . PRO A 1 265 ? -28.487 2.004 12.570 1.00 94.56 265 PRO A CA 1
ATOM 2134 C C . PRO A 1 265 ? -28.524 2.206 14.091 1.00 94.56 265 PRO A C 1
ATOM 2136 O O . PRO A 1 265 ? -28.513 3.329 14.582 1.00 94.56 265 PRO A O 1
ATOM 2139 N N . ARG A 1 266 ? -28.451 1.112 14.865 1.00 93.19 266 ARG A N 1
ATOM 2140 C CA . ARG A 1 266 ? -28.412 1.181 16.340 1.00 93.19 266 ARG A CA 1
ATOM 2141 C C . ARG A 1 266 ? -27.153 1.872 16.869 1.00 93.19 266 ARG A C 1
ATOM 2143 O O . ARG A 1 266 ? -27.199 2.510 17.917 1.00 93.19 266 ARG A O 1
ATOM 2150 N N . THR A 1 267 ? -26.028 1.723 16.173 1.00 95.06 267 THR A N 1
ATOM 2151 C CA . THR A 1 267 ? -24.769 2.384 16.536 1.00 95.06 267 THR A CA 1
ATOM 2152 C C . THR A 1 267 ? -24.855 3.875 16.225 1.00 95.06 267 THR A C 1
ATOM 2154 O O . THR A 1 267 ? -24.498 4.670 17.086 1.00 95.06 267 THR A O 1
ATOM 2157 N N . ILE A 1 268 ? -25.413 4.256 15.071 1.00 97.00 268 ILE A N 1
ATOM 2158 C CA . ILE A 1 268 ? -25.660 5.661 14.701 1.00 97.00 268 ILE A CA 1
ATOM 2159 C C . ILE A 1 268 ? -26.573 6.338 15.730 1.00 97.00 268 ILE A C 1
ATOM 2161 O O . ILE A 1 268 ? -26.241 7.403 16.245 1.00 97.00 268 ILE A O 1
ATOM 2165 N N . ASP A 1 269 ? -27.682 5.702 16.111 1.00 96.88 269 ASP A N 1
ATOM 2166 C CA . ASP A 1 269 ? -28.594 6.245 17.123 1.00 96.88 269 ASP A CA 1
ATOM 2167 C C . ASP A 1 269 ? -27.909 6.440 18.481 1.00 96.88 269 ASP A C 1
ATOM 2169 O O . ASP A 1 269 ? -28.142 7.432 19.178 1.00 96.88 269 ASP A O 1
ATOM 2173 N N . ALA A 1 270 ? -27.062 5.487 18.878 1.00 97.69 270 ALA A N 1
ATOM 2174 C CA . ALA A 1 270 ? -26.277 5.586 20.101 1.00 97.69 270 ALA A CA 1
ATOM 2175 C C . ALA A 1 270 ? -25.237 6.713 20.020 1.00 97.69 270 ALA A C 1
ATOM 2177 O O . ALA A 1 270 ? -25.083 7.452 20.992 1.00 97.69 270 ALA A O 1
ATOM 2178 N N . LEU A 1 271 ? -24.580 6.884 18.867 1.00 97.94 271 LEU A N 1
ATOM 2179 C CA . LEU A 1 271 ? -23.634 7.970 18.603 1.00 97.94 271 LEU A CA 1
ATOM 2180 C C . LEU A 1 271 ? -24.320 9.332 18.696 1.00 97.94 271 LEU A C 1
ATOM 2182 O O . LEU A 1 271 ? -23.879 10.174 19.474 1.00 97.94 271 LEU A O 1
ATOM 2186 N N . LYS A 1 272 ? -25.462 9.514 18.025 1.00 97.81 272 LYS A N 1
ATOM 2187 C CA . LYS A 1 272 ? -26.238 10.762 18.077 1.00 97.81 272 LYS A CA 1
ATOM 2188 C C . LYS A 1 272 ? -26.684 11.104 19.500 1.00 97.81 272 LYS A C 1
ATOM 2190 O O . LYS A 1 272 ? -26.558 12.244 19.946 1.00 97.81 272 LYS A O 1
ATOM 2195 N N . LYS A 1 273 ? -27.158 10.110 20.261 1.00 98.31 273 LYS A N 1
ATOM 2196 C CA . LYS A 1 273 ? -27.528 10.295 21.678 1.00 98.31 273 LYS A CA 1
ATOM 2197 C C . LYS A 1 273 ? -26.321 10.647 22.543 1.00 98.31 273 LYS A C 1
ATOM 2199 O O . LYS A 1 273 ? -26.430 11.521 23.401 1.00 98.31 273 LYS A O 1
ATOM 2204 N N . PHE A 1 274 ? -25.182 9.995 22.316 1.00 98.19 274 PHE A N 1
ATOM 2205 C CA . PHE A 1 274 ? -23.938 10.297 23.014 1.00 98.19 274 PHE A CA 1
ATOM 2206 C C . PHE A 1 274 ? -23.454 11.719 22.719 1.00 98.19 274 PHE A C 1
ATOM 2208 O O . PHE A 1 274 ? -23.139 12.447 23.660 1.00 98.19 274 PHE A O 1
ATOM 2215 N N . GLN A 1 275 ? -23.439 12.127 21.450 1.00 98.38 275 GLN A N 1
ATOM 2216 C CA . GLN A 1 275 ? -23.050 13.469 21.020 1.00 98.38 275 GLN A CA 1
ATOM 2217 C C . GLN A 1 275 ? -23.959 14.525 21.646 1.00 98.38 275 GLN A C 1
ATOM 2219 O O . GLN A 1 275 ? -23.466 15.417 22.335 1.00 98.38 275 GLN A O 1
ATOM 2224 N N . LYS A 1 276 ? -25.285 14.349 21.547 1.00 98.12 276 LYS A N 1
ATOM 2225 C CA . LYS A 1 276 ? -26.270 15.244 22.172 1.00 98.12 276 LYS A CA 1
ATOM 2226 C C . LYS A 1 276 ? -26.059 15.361 23.684 1.00 98.12 276 LYS A C 1
ATOM 2228 O O . LYS A 1 276 ? -26.000 16.467 24.213 1.00 98.12 276 LYS A O 1
ATOM 2233 N N . LYS A 1 277 ? -25.887 14.233 24.389 1.00 98.00 277 LYS A N 1
ATOM 2234 C CA . LYS A 1 277 ? -25.649 14.213 25.846 1.00 98.00 277 LYS A CA 1
ATOM 2235 C C . LYS A 1 277 ? -24.366 14.950 26.239 1.00 98.00 277 LYS A C 1
ATOM 2237 O O . LYS A 1 277 ? -24.306 15.536 27.315 1.00 98.00 277 LYS A O 1
ATOM 2242 N N . ASN A 1 278 ? -23.347 14.908 25.386 1.00 96.62 278 ASN A N 1
ATOM 2243 C CA . ASN A 1 278 ? -22.046 15.522 25.636 1.00 96.62 278 ASN A CA 1
ATOM 2244 C C . ASN A 1 278 ? -21.874 16.899 24.979 1.00 96.62 278 ASN A C 1
ATOM 2246 O O . ASN A 1 278 ? -20.757 17.411 24.995 1.00 96.62 278 ASN A O 1
ATOM 2250 N N . ARG A 1 279 ? -22.954 17.498 24.450 1.00 97.00 279 ARG A N 1
ATOM 2251 C CA . ARG A 1 279 ? -22.950 18.812 23.781 1.00 97.00 279 ARG A CA 1
ATOM 2252 C C . ARG A 1 279 ? -21.962 18.882 22.605 1.00 97.00 279 ARG A C 1
ATOM 2254 O O . ARG A 1 279 ? -21.257 19.868 22.432 1.00 97.00 279 ARG A O 1
ATOM 2261 N N . LEU A 1 280 ? -21.897 17.809 21.823 1.00 96.81 280 LEU A N 1
ATOM 2262 C CA . LEU A 1 280 ? -21.149 17.740 20.568 1.00 96.81 280 LEU A CA 1
ATOM 2263 C C . LEU A 1 280 ? -22.104 17.908 19.374 1.00 96.81 280 LEU A C 1
ATOM 2265 O O . LEU A 1 280 ? -23.292 17.595 19.517 1.00 96.81 280 LEU A O 1
ATOM 2269 N N . PRO A 1 281 ? -21.603 18.318 18.194 1.00 96.25 281 PRO A N 1
ATOM 2270 C CA . PRO A 1 281 ? -22.364 18.241 16.950 1.00 96.25 281 PRO A CA 1
ATOM 2271 C C . PRO A 1 281 ? -22.935 16.832 16.732 1.00 96.25 281 PRO A C 1
ATOM 2273 O O . PRO A 1 281 ? -22.233 15.832 16.887 1.00 96.25 281 PRO A O 1
ATOM 2276 N N . VAL A 1 282 ? -24.227 16.744 16.407 1.00 96.81 282 VAL A N 1
ATOM 2277 C CA . VAL A 1 282 ? -24.965 15.472 16.317 1.00 96.81 282 VAL A CA 1
ATOM 2278 C C . VAL A 1 282 ? -24.871 14.907 14.898 1.00 96.81 282 VAL A C 1
ATOM 2280 O O . VAL A 1 282 ? -25.856 14.840 14.168 1.00 96.81 282 VAL A O 1
ATOM 2283 N N . THR A 1 283 ? -23.664 14.517 14.499 1.00 94.25 283 THR A N 1
ATOM 2284 C CA . THR A 1 283 ? -23.379 13.972 13.161 1.00 94.25 283 THR A CA 1
ATOM 2285 C C . THR A 1 283 ? -23.778 12.500 13.044 1.00 94.25 283 THR A C 1
ATOM 2287 O O . THR A 1 283 ? -24.231 12.044 12.000 1.00 94.25 283 THR A O 1
ATOM 2290 N N . GLY A 1 284 ? -23.694 11.746 14.143 1.00 92.19 284 GLY A N 1
ATOM 2291 C CA . GLY A 1 284 ? -23.774 10.285 14.121 1.00 92.19 284 GLY A CA 1
ATOM 2292 C C . GLY A 1 284 ? -22.476 9.602 13.681 1.00 92.19 284 GLY A C 1
ATOM 2293 O O . GLY A 1 284 ? -22.454 8.374 13.627 1.00 92.19 284 GLY A O 1
ATOM 2294 N N . ASP A 1 285 ? -21.411 10.371 13.442 1.00 94.38 285 ASP A N 1
ATOM 2295 C CA . ASP A 1 285 ? -20.083 9.892 13.062 1.00 94.38 285 ASP A CA 1
ATOM 2296 C C . ASP A 1 285 ? -19.091 9.926 14.231 1.00 94.38 285 ASP A C 1
ATOM 2298 O O . ASP A 1 285 ? -19.294 10.584 15.250 1.00 94.38 285 ASP A O 1
ATOM 2302 N N . ILE A 1 286 ? -17.975 9.210 14.086 1.00 94.69 286 ILE A N 1
ATOM 2303 C CA . ILE A 1 286 ? -16.887 9.187 15.073 1.00 94.69 286 ILE A CA 1
ATOM 2304 C C . ILE A 1 286 ? -15.775 10.143 14.615 1.00 94.69 286 ILE A C 1
ATOM 2306 O O . ILE A 1 286 ? -14.664 9.718 14.270 1.00 94.69 286 ILE A O 1
ATOM 2310 N N . ASP A 1 287 ? -16.087 11.438 14.570 1.00 93.38 287 ASP A N 1
ATOM 2311 C CA . ASP A 1 287 ? -15.105 12.498 14.311 1.00 93.38 287 ASP A CA 1
ATOM 2312 C C . ASP A 1 287 ? -14.076 12.625 15.456 1.00 93.38 287 ASP A C 1
ATOM 2314 O O . ASP A 1 287 ? -14.169 11.953 16.489 1.00 93.38 287 ASP A O 1
ATOM 2318 N N . SER A 1 288 ? -13.045 13.454 15.270 1.00 95.00 288 SER A N 1
ATOM 2319 C CA . SER A 1 288 ? -11.963 13.624 16.251 1.00 95.00 288 SER A CA 1
ATOM 2320 C C . SER A 1 288 ? -12.463 14.144 17.606 1.00 95.00 288 SER A C 1
ATOM 2322 O O . SER A 1 288 ? -12.033 13.646 18.648 1.00 95.00 288 SER A O 1
ATOM 2324 N N . LYS A 1 289 ? -13.422 15.083 17.612 1.00 95.88 289 LYS A N 1
ATOM 2325 C CA . LYS A 1 289 ? -14.026 15.643 18.835 1.00 95.88 289 LYS A CA 1
ATOM 2326 C C . LYS A 1 289 ? -14.834 14.584 19.589 1.00 95.88 289 LYS A C 1
ATOM 2328 O O . LYS A 1 289 ? -14.717 14.450 20.809 1.00 95.88 289 LYS A O 1
ATOM 2333 N N . THR A 1 290 ? -15.618 13.798 18.860 1.00 96.81 290 THR A N 1
ATOM 2334 C CA . THR A 1 290 ? -16.417 12.687 19.376 1.00 96.81 290 THR A CA 1
ATOM 2335 C C . THR A 1 290 ? -15.518 11.598 19.944 1.00 96.81 290 THR A C 1
ATOM 2337 O O . THR A 1 290 ? -15.748 11.172 21.075 1.00 96.81 290 THR A O 1
ATOM 2340 N N . GLN A 1 291 ? -14.461 11.205 19.226 1.00 96.00 291 GLN A N 1
ATOM 2341 C CA . GLN A 1 291 ? -13.478 10.230 19.704 1.00 96.00 291 GLN A CA 1
ATOM 2342 C C . GLN A 1 291 ? -12.795 10.708 20.992 1.00 96.00 291 GLN A C 1
ATOM 2344 O O . GLN A 1 291 ? -12.835 9.995 21.991 1.00 96.00 291 GLN A O 1
ATOM 2349 N N . GLY A 1 292 ? -12.258 11.932 21.018 1.00 95.81 292 GLY A N 1
ATOM 2350 C CA . GLY A 1 292 ? -11.591 12.458 22.213 1.00 95.81 292 GLY A CA 1
ATOM 2351 C C . GLY A 1 292 ? -12.525 12.521 23.426 1.00 95.81 292 GLY A C 1
ATOM 2352 O O . GLY A 1 292 ? -12.139 12.182 24.547 1.00 95.81 292 GLY A O 1
ATOM 2353 N N . LYS A 1 293 ? -13.801 12.873 23.215 1.00 97.38 293 LYS A N 1
ATOM 2354 C CA . LYS A 1 293 ? -14.798 12.850 24.291 1.00 97.38 293 LYS A CA 1
ATOM 2355 C C . LYS A 1 293 ? -15.117 11.428 24.756 1.00 97.38 293 LYS A C 1
ATOM 2357 O O . LYS A 1 293 ? -15.274 11.209 25.959 1.00 97.38 293 LYS A O 1
ATOM 2362 N N . MET A 1 294 ? -15.230 10.477 23.830 1.00 96.88 294 MET A N 1
ATOM 2363 C CA . MET A 1 294 ? -15.424 9.060 24.137 1.00 96.88 294 MET A CA 1
ATOM 2364 C C . MET A 1 294 ? -14.281 8.508 24.976 1.00 96.88 294 MET A C 1
ATOM 2366 O O . MET A 1 294 ? -14.556 7.881 25.993 1.00 96.88 294 MET A O 1
ATOM 2370 N N . ASP A 1 295 ? -13.031 8.791 24.616 1.00 94.94 295 ASP A N 1
ATOM 2371 C CA . ASP A 1 295 ? -11.855 8.286 25.330 1.00 94.94 295 ASP A CA 1
ATOM 2372 C C . ASP A 1 295 ? -11.902 8.664 26.815 1.00 94.94 295 ASP A C 1
ATOM 2374 O O . ASP A 1 295 ? -11.794 7.800 27.688 1.00 94.94 295 ASP A O 1
ATOM 2378 N N . VAL A 1 296 ? -12.186 9.936 27.115 1.00 96.00 296 VAL A N 1
ATOM 2379 C CA . VAL A 1 296 ? -12.293 10.433 28.495 1.00 96.00 296 VAL A CA 1
ATOM 2380 C C . VAL A 1 296 ? -13.503 9.837 29.220 1.00 96.00 296 VAL A C 1
ATOM 2382 O O . VAL A 1 296 ? -13.384 9.353 30.350 1.00 96.00 296 VAL A O 1
ATOM 2385 N N . VAL A 1 297 ? -14.688 9.866 28.598 1.00 97.06 297 VAL A N 1
ATOM 2386 C CA . VAL A 1 297 ? -15.935 9.401 29.235 1.00 97.06 297 VAL A CA 1
ATOM 2387 C C . VAL A 1 297 ? -15.895 7.896 29.493 1.00 97.06 297 VAL A C 1
ATOM 2389 O O . VAL A 1 297 ? -16.269 7.444 30.578 1.00 97.06 297 VAL A O 1
ATOM 2392 N N . PHE A 1 298 ? -15.421 7.116 28.523 1.00 97.12 298 PHE A N 1
ATOM 2393 C CA . PHE A 1 298 ? -15.330 5.665 28.636 1.00 97.12 298 PHE A CA 1
ATOM 2394 C C . PHE A 1 298 ? -14.263 5.268 29.648 1.00 97.12 298 PHE A C 1
ATOM 2396 O O . PHE A 1 298 ? -14.540 4.423 30.499 1.00 97.12 298 PHE A O 1
ATOM 2403 N N . LEU A 1 299 ? -13.089 5.910 29.638 1.00 96.31 299 LEU A N 1
ATOM 2404 C CA . LEU A 1 299 ? -12.051 5.632 30.629 1.00 96.31 299 LEU A CA 1
ATOM 2405 C C . LEU A 1 299 ? -12.528 5.945 32.050 1.00 96.31 299 LEU A C 1
ATOM 2407 O O . LEU A 1 299 ? -12.307 5.144 32.958 1.00 96.31 299 LEU A O 1
ATOM 2411 N N . LYS A 1 300 ? -13.249 7.056 32.241 1.00 96.75 300 LYS A N 1
ATOM 2412 C CA . LYS A 1 300 ? -13.837 7.416 33.536 1.00 96.75 300 LYS A CA 1
ATOM 2413 C C . LYS A 1 300 ? -14.800 6.346 34.049 1.00 96.75 300 LYS A C 1
ATOM 2415 O O . LYS A 1 300 ? -14.780 6.011 35.233 1.00 96.75 300 LYS A O 1
ATOM 2420 N N . ASP A 1 301 ? -15.640 5.791 33.181 1.00 95.94 301 ASP A N 1
ATOM 2421 C CA . ASP A 1 301 ? -16.562 4.715 33.560 1.00 95.94 301 ASP A CA 1
ATOM 2422 C C . ASP A 1 301 ? -15.842 3.395 33.841 1.00 95.94 301 ASP A C 1
ATOM 2424 O O . ASP A 1 301 ? -16.145 2.715 34.822 1.00 95.94 301 ASP A O 1
ATOM 2428 N N . VAL A 1 302 ? -14.821 3.069 33.046 1.00 96.19 302 VAL A N 1
ATOM 2429 C CA . VAL A 1 302 ? -13.947 1.919 33.292 1.00 96.19 302 VAL A CA 1
ATOM 2430 C C . VAL A 1 302 ? -13.259 2.026 34.649 1.00 96.19 302 VAL A C 1
ATOM 2432 O O . VAL A 1 302 ? -13.287 1.060 35.408 1.00 96.19 302 VAL A O 1
ATOM 2435 N N . GLN A 1 303 ? -12.712 3.193 35.002 1.00 96.94 303 GLN A N 1
ATOM 2436 C CA . GLN A 1 303 ? -12.134 3.439 36.325 1.00 96.94 303 GLN A CA 1
ATOM 2437 C C . GLN A 1 303 ? -13.166 3.176 37.432 1.00 96.94 303 GLN A C 1
ATOM 2439 O O . GLN A 1 303 ? -12.885 2.417 38.358 1.00 96.94 303 GLN A O 1
ATOM 2444 N N . LYS A 1 304 ? -14.388 3.717 37.321 1.00 96.56 304 LYS A N 1
ATOM 2445 C CA . LYS A 1 304 ? -15.456 3.474 38.311 1.00 96.56 304 LYS A CA 1
ATOM 2446 C C . LYS A 1 304 ? -15.799 1.990 38.449 1.00 96.56 304 LYS A C 1
ATOM 2448 O O . LYS A 1 304 ? -15.914 1.484 39.566 1.00 96.56 304 LYS A O 1
ATOM 2453 N N . LYS A 1 305 ? -15.948 1.279 37.330 1.00 96.25 305 LYS A N 1
ATOM 2454 C CA . LYS A 1 305 ? -16.295 -0.150 37.322 1.00 96.25 305 LYS A CA 1
ATOM 2455 C C . LYS A 1 305 ? -15.174 -1.008 37.898 1.00 96.25 305 LYS A C 1
ATOM 2457 O O . LYS A 1 305 ? -15.443 -1.870 38.729 1.00 96.25 305 LYS A O 1
ATOM 2462 N N . LEU A 1 306 ? -13.924 -0.733 37.534 1.00 95.88 306 LEU A N 1
ATOM 2463 C CA . LEU A 1 306 ? -12.751 -1.385 38.119 1.00 95.88 306 LEU A CA 1
ATOM 2464 C C . LEU A 1 306 ? -12.657 -1.138 39.630 1.00 95.88 306 LEU A C 1
ATOM 2466 O O . LEU A 1 306 ? -12.449 -2.092 40.379 1.00 95.88 306 LEU A O 1
ATOM 2470 N N . ALA A 1 307 ? -12.887 0.095 40.092 1.00 96.31 307 ALA A N 1
ATOM 2471 C CA . ALA A 1 307 ? -12.937 0.408 41.521 1.00 96.31 307 ALA A CA 1
ATOM 2472 C C . ALA A 1 307 ? -14.014 -0.417 42.240 1.00 96.31 307 ALA A C 1
ATOM 2474 O O . ALA A 1 307 ? -13.737 -1.045 43.260 1.00 96.31 307 ALA A O 1
ATOM 2475 N N . ARG A 1 308 ? -15.225 -0.508 41.668 1.00 94.94 308 ARG A N 1
ATOM 2476 C CA . ARG A 1 308 ? -16.312 -1.332 42.222 1.00 94.94 308 ARG A CA 1
ATOM 2477 C C . ARG A 1 308 ? -15.964 -2.821 42.241 1.00 94.94 308 ARG A C 1
ATOM 2479 O O . ARG A 1 308 ? -16.411 -3.540 43.131 1.00 94.94 308 ARG A O 1
ATOM 2486 N N . LEU A 1 309 ? -15.148 -3.291 41.301 1.00 95.44 309 LEU A N 1
ATOM 2487 C CA . LEU A 1 309 ? -14.622 -4.658 41.273 1.00 95.44 309 LEU A CA 1
ATOM 2488 C C . LEU A 1 309 ? -13.452 -4.896 42.247 1.00 95.44 309 LEU A C 1
ATOM 2490 O O . LEU A 1 309 ? -13.042 -6.042 42.397 1.00 95.44 309 LEU A O 1
ATOM 2494 N N . GLY A 1 310 ? -12.967 -3.864 42.945 1.00 95.31 310 GLY A N 1
ATOM 2495 C CA . GLY A 1 310 ? -11.903 -3.963 43.951 1.00 95.31 310 GLY A CA 1
ATOM 2496 C C . GLY A 1 310 ? -10.502 -3.607 43.443 1.00 95.31 310 GLY A C 1
ATOM 2497 O O . GLY A 1 310 ? -9.525 -3.803 44.159 1.00 95.31 310 GLY A O 1
ATOM 2498 N N . TYR A 1 311 ? -10.372 -3.077 42.224 1.00 96.25 311 TYR A N 1
ATOM 2499 C CA . TYR A 1 311 ? -9.080 -2.653 41.682 1.00 96.25 311 TYR A CA 1
ATOM 2500 C C . TYR A 1 311 ? -8.730 -1.222 42.112 1.00 96.25 311 TYR A C 1
ATOM 2502 O O . TYR A 1 311 ? -9.559 -0.313 42.066 1.00 96.25 311 TYR A O 1
ATOM 2510 N N . ARG A 1 312 ? -7.463 -0.989 42.471 1.00 94.81 312 ARG A N 1
ATOM 2511 C CA . ARG A 1 312 ? -6.959 0.331 42.887 1.00 94.81 312 ARG A CA 1
ATOM 2512 C C . ARG A 1 312 ? -6.632 1.198 41.665 1.00 94.81 312 ARG A C 1
ATOM 2514 O O . ARG A 1 312 ? -5.509 1.177 41.175 1.00 94.81 312 ARG A O 1
ATOM 2521 N N . VAL A 1 313 ? -7.607 1.970 41.187 1.00 92.38 313 VAL A N 1
ATOM 2522 C CA . VAL A 1 313 ? -7.468 2.833 39.992 1.00 92.38 313 VAL A CA 1
ATOM 2523 C C . VAL A 1 313 ? -7.112 4.296 40.291 1.00 92.38 313 VAL A C 1
ATOM 2525 O O . VAL A 1 313 ? -6.609 4.982 39.411 1.00 92.38 313 VAL A O 1
ATOM 2528 N N . GLY A 1 314 ? -7.315 4.778 41.522 1.00 91.56 314 GLY A N 1
ATOM 2529 C CA . GLY A 1 314 ? -7.236 6.211 41.847 1.00 91.56 314 GLY A CA 1
ATOM 2530 C C . GLY A 1 314 ? -8.573 6.937 41.640 1.00 91.56 314 GLY A C 1
ATOM 2531 O O . GLY A 1 314 ? -9.628 6.303 41.680 1.00 91.56 314 GLY A O 1
ATOM 2532 N N . LYS A 1 315 ? -8.542 8.266 41.460 1.00 93.56 315 LYS A N 1
ATOM 2533 C CA . LYS A 1 315 ? -9.750 9.059 41.171 1.00 93.56 315 LYS A CA 1
ATOM 2534 C C . LYS A 1 315 ? -10.267 8.707 39.771 1.00 93.56 315 LYS A C 1
ATOM 2536 O O . LYS A 1 315 ? -9.483 8.578 38.840 1.00 93.56 315 LYS A O 1
ATOM 2541 N N . ALA A 1 316 ? -11.584 8.563 39.623 1.00 94.81 316 ALA A N 1
ATOM 2542 C CA . ALA A 1 316 ? -12.209 8.335 38.321 1.00 94.81 316 ALA A CA 1
ATOM 2543 C C . ALA A 1 316 ? -12.325 9.659 37.549 1.00 94.81 316 ALA A C 1
ATOM 2545 O O . ALA A 1 316 ? -13.384 10.291 37.514 1.00 94.81 316 ALA A O 1
ATOM 2546 N N . ASP A 1 317 ? -11.208 10.103 36.991 1.00 93.31 317 ASP A N 1
ATOM 2547 C CA . ASP A 1 317 ? -11.024 11.388 36.319 1.00 93.31 317 ASP A CA 1
ATOM 2548 C C . ASP A 1 317 ? -11.044 11.289 34.786 1.00 93.31 317 ASP A C 1
ATOM 2550 O O . ASP A 1 317 ? -11.114 12.313 34.110 1.00 93.31 317 ASP A O 1
ATOM 2554 N N . GLY A 1 318 ? -11.040 10.075 34.231 1.00 93.38 318 GLY A N 1
ATOM 2555 C CA . GLY A 1 318 ? -10.933 9.849 32.792 1.00 93.38 318 GLY A CA 1
ATOM 2556 C C . GLY A 1 318 ? -9.526 10.078 32.239 1.00 93.38 318 GLY A C 1
ATOM 2557 O O . GLY A 1 318 ? -9.386 10.242 31.031 1.00 93.38 318 GLY A O 1
ATOM 2558 N N . LYS A 1 319 ? -8.490 10.085 33.092 1.00 93.88 319 LYS A N 1
ATOM 2559 C CA . LYS A 1 319 ? -7.081 10.185 32.693 1.00 93.88 319 LYS A CA 1
ATOM 2560 C C . LYS A 1 319 ? -6.342 8.863 32.908 1.00 93.88 319 LYS A C 1
ATOM 2562 O O . LYS A 1 319 ? -6.537 8.140 33.890 1.00 93.88 319 LYS A O 1
ATOM 2567 N N . MET A 1 320 ? -5.439 8.544 31.985 1.00 90.50 320 MET A N 1
ATOM 2568 C CA . MET A 1 320 ? -4.667 7.301 32.019 1.00 90.50 320 MET A CA 1
ATOM 2569 C C . MET A 1 320 ? -3.441 7.419 32.942 1.00 90.50 320 MET A C 1
ATOM 2571 O O . MET A 1 320 ? -2.313 7.568 32.488 1.00 90.50 320 MET A O 1
ATOM 2575 N N . GLY A 1 321 ? -3.657 7.369 34.259 1.00 92.94 321 GLY A N 1
ATOM 2576 C CA . GLY A 1 321 ? -2.577 7.386 35.257 1.00 92.94 321 GLY A CA 1
ATOM 2577 C C . GLY A 1 321 ? -1.930 6.015 35.527 1.00 92.94 321 GLY A C 1
ATOM 2578 O O . GLY A 1 321 ? -2.501 4.967 35.218 1.00 92.94 321 GLY A O 1
ATOM 2579 N N . LYS A 1 322 ? -0.770 6.005 36.210 1.00 94.38 322 LYS A N 1
ATOM 2580 C CA . LYS A 1 322 ? -0.018 4.779 36.582 1.00 94.38 322 LYS A CA 1
ATOM 2581 C C . LYS A 1 322 ? -0.879 3.743 37.330 1.00 94.38 322 LYS A C 1
ATOM 2583 O O . LYS A 1 322 ? -0.791 2.547 37.055 1.00 94.38 322 LYS A O 1
ATOM 2588 N N . ARG A 1 323 ? -1.745 4.190 38.252 1.00 95.00 323 ARG A N 1
ATOM 2589 C CA . ARG A 1 323 ? -2.668 3.314 39.007 1.00 95.00 323 ARG A CA 1
ATOM 2590 C C . ARG A 1 323 ? -3.736 2.690 38.101 1.00 95.00 323 ARG A C 1
ATOM 2592 O O . ARG A 1 323 ? -3.952 1.484 38.173 1.00 95.00 323 ARG A O 1
ATOM 2599 N N . THR A 1 324 ? -4.337 3.480 37.208 1.00 95.06 324 THR A N 1
ATOM 2600 C CA . THR A 1 324 ? -5.285 2.996 36.190 1.00 95.06 324 THR A CA 1
ATOM 2601 C C . THR A 1 324 ? -4.637 1.953 35.280 1.00 95.06 324 THR A C 1
ATOM 2603 O O . THR A 1 324 ? -5.207 0.884 35.087 1.00 95.06 324 THR A O 1
ATOM 2606 N N . LEU A 1 325 ? -3.421 2.211 34.785 1.00 93.75 325 LEU A N 1
ATOM 2607 C CA . LEU A 1 325 ? -2.668 1.264 33.953 1.00 93.75 325 LEU A CA 1
ATOM 2608 C C . LEU A 1 325 ? -2.382 -0.050 34.689 1.00 93.75 325 LEU A C 1
ATOM 2610 O O . LEU A 1 325 ? -2.614 -1.126 34.137 1.00 93.75 325 LEU A O 1
ATOM 2614 N N . LYS A 1 326 ? -1.942 0.014 35.954 1.00 94.19 326 LYS A N 1
ATOM 2615 C CA . LYS A 1 326 ? -1.719 -1.185 36.777 1.00 94.19 326 LYS A CA 1
ATOM 2616 C C . LYS A 1 326 ? -3.014 -1.971 36.980 1.00 94.19 326 LYS A C 1
ATOM 2618 O O . LYS A 1 326 ? -3.015 -3.183 36.805 1.00 94.19 326 LYS A O 1
ATOM 2623 N N . ALA A 1 327 ? -4.119 -1.293 37.285 1.00 94.81 327 ALA A N 1
ATOM 2624 C CA . ALA A 1 327 ? -5.427 -1.922 37.439 1.00 94.81 327 ALA A CA 1
ATOM 2625 C C . ALA A 1 327 ? -5.918 -2.593 36.147 1.00 94.81 327 ALA A C 1
ATOM 2627 O O . ALA A 1 327 ? -6.380 -3.731 36.203 1.00 94.81 327 ALA A O 1
ATOM 2628 N N . LEU A 1 328 ? -5.774 -1.929 34.993 1.00 93.88 328 LEU A N 1
ATOM 2629 C CA . LEU A 1 328 ? -6.086 -2.505 33.683 1.00 93.88 328 LEU A CA 1
ATOM 2630 C C . LEU A 1 328 ? -5.222 -3.736 33.408 1.00 93.88 328 LEU A C 1
ATOM 2632 O O . LEU A 1 328 ? -5.759 -4.777 33.059 1.00 93.88 328 LEU A O 1
ATOM 2636 N N . SER A 1 329 ? -3.911 -3.655 33.645 1.00 92.75 329 SER A N 1
ATOM 2637 C CA . SER A 1 329 ? -2.986 -4.782 33.479 1.00 92.75 329 SER A CA 1
ATOM 2638 C C . SER A 1 329 ? -3.346 -5.969 34.383 1.00 92.75 329 SER A C 1
ATOM 2640 O O . SER A 1 329 ? -3.445 -7.102 33.913 1.00 92.75 329 SER A O 1
ATOM 2642 N N . SER A 1 330 ? -3.631 -5.726 35.668 1.00 93.75 330 SER A N 1
ATOM 2643 C CA . SER A 1 330 ? -4.071 -6.765 36.607 1.00 93.75 330 SER A CA 1
ATOM 2644 C C . SER A 1 330 ? -5.411 -7.384 36.205 1.00 93.75 330 SER A C 1
ATOM 2646 O O . SER A 1 330 ? -5.579 -8.599 36.315 1.00 93.75 330 SER A O 1
ATOM 2648 N N . TYR A 1 331 ? -6.363 -6.573 35.734 1.00 94.69 331 TYR A N 1
ATOM 2649 C CA . TYR A 1 331 ? -7.643 -7.060 35.222 1.00 94.69 331 TYR A CA 1
ATOM 2650 C C . TYR A 1 331 ? -7.435 -7.921 33.970 1.00 94.69 331 TYR A C 1
ATOM 2652 O O . TYR A 1 331 ? -7.869 -9.071 33.940 1.00 94.69 331 TYR A O 1
ATOM 2660 N N . SER A 1 332 ? -6.699 -7.418 32.978 1.00 93.69 332 SER A N 1
ATOM 2661 C CA . SER A 1 332 ? -6.388 -8.141 31.745 1.00 93.69 332 SER A CA 1
ATOM 2662 C C . SER A 1 332 ? -5.687 -9.465 32.011 1.00 93.69 332 SER A C 1
ATOM 2664 O O . SER A 1 332 ? -6.119 -10.483 31.482 1.00 93.69 332 SER A O 1
ATOM 2666 N N . LYS A 1 333 ? -4.674 -9.490 32.889 1.00 92.81 333 LYS A N 1
ATOM 2667 C CA . LYS A 1 333 ? -3.969 -10.723 33.268 1.00 92.81 333 LYS A CA 1
ATOM 2668 C C . LYS A 1 333 ? -4.920 -11.739 33.903 1.00 92.81 333 LYS A C 1
ATOM 2670 O O . LYS A 1 333 ? -4.936 -12.894 33.490 1.00 92.81 333 LYS A O 1
ATOM 2675 N N . LYS A 1 334 ? -5.756 -11.308 34.857 1.00 94.12 334 LYS A N 1
ATOM 2676 C CA . LYS A 1 334 ? -6.746 -12.179 35.519 1.00 94.12 334 LYS A CA 1
ATOM 2677 C C . LYS A 1 334 ? -7.753 -12.774 34.529 1.00 94.12 334 LYS A C 1
ATOM 2679 O O . LYS A 1 334 ? -8.160 -13.918 34.689 1.00 94.12 334 LYS A O 1
ATOM 2684 N N . HIS A 1 335 ? -8.138 -12.005 33.515 1.00 92.44 335 HIS A N 1
ATOM 2685 C CA . HIS A 1 335 ? -9.121 -12.402 32.507 1.00 92.44 335 HIS A CA 1
ATOM 2686 C C . HIS A 1 335 ? -8.495 -12.919 31.198 1.00 92.44 335 HIS A C 1
ATOM 2688 O O . HIS A 1 335 ? -9.219 -13.094 30.221 1.00 92.44 335 HIS A O 1
ATOM 2694 N N . ARG A 1 336 ? -7.177 -13.184 31.180 1.00 91.50 336 ARG A N 1
ATOM 2695 C CA . ARG A 1 336 ? -6.415 -13.691 30.020 1.00 91.50 336 ARG A CA 1
ATOM 2696 C C . ARG A 1 336 ? -6.613 -12.856 28.743 1.00 91.50 336 ARG A C 1
ATOM 2698 O O . ARG A 1 336 ? -6.700 -13.387 27.641 1.00 91.50 336 ARG A O 1
ATOM 2705 N N . LEU A 1 337 ? -6.691 -11.536 28.896 1.00 89.50 337 LEU A N 1
ATOM 2706 C CA . LEU A 1 337 ? -6.780 -10.582 27.792 1.00 89.50 337 LEU A CA 1
ATOM 2707 C C . LEU A 1 337 ? -5.376 -10.110 27.397 1.00 89.50 337 LEU A C 1
ATOM 2709 O O . LEU A 1 337 ? -4.563 -9.778 28.258 1.00 89.50 337 LEU A O 1
ATOM 2713 N N . SER A 1 338 ? -5.109 -10.010 26.094 1.00 73.12 338 SER A N 1
ATOM 2714 C CA . SER A 1 338 ? -3.800 -9.615 25.550 1.00 73.12 338 SER A CA 1
ATOM 2715 C C . SER A 1 338 ? -3.472 -8.120 25.699 1.00 73.12 338 SER A C 1
ATOM 2717 O O . SER A 1 338 ? -2.353 -7.696 25.418 1.00 73.12 338 SER A O 1
ATOM 2719 N N . ALA A 1 339 ? -4.419 -7.296 26.156 1.00 70.56 339 ALA A N 1
ATOM 2720 C CA . ALA A 1 339 ? -4.296 -5.842 26.139 1.00 70.56 339 ALA A CA 1
ATOM 2721 C C . ALA A 1 339 ? -3.870 -5.238 27.489 1.00 70.56 339 ALA A C 1
ATOM 2723 O O . ALA A 1 339 ? -4.527 -5.445 28.507 1.00 70.56 339 ALA A O 1
ATOM 2724 N N . ARG A 1 340 ? -2.833 -4.388 27.481 1.00 71.69 340 ARG A N 1
ATOM 2725 C CA . ARG A 1 340 ? -2.401 -3.565 28.638 1.00 71.69 340 ARG A CA 1
ATOM 2726 C C . ARG A 1 340 ? -3.021 -2.156 28.660 1.00 71.69 340 ARG A C 1
ATOM 2728 O O . ARG A 1 340 ? -2.668 -1.335 29.500 1.00 71.69 340 ARG A O 1
ATOM 2735 N N . GLN A 1 341 ? -3.933 -1.876 27.731 1.00 83.38 341 GLN A N 1
ATOM 2736 C CA . GLN A 1 341 ? -4.589 -0.582 27.526 1.00 83.38 341 GLN A CA 1
ATOM 2737 C C . GLN A 1 341 ? -6.112 -0.750 27.448 1.00 83.38 341 GLN A C 1
ATOM 2739 O O . GLN A 1 341 ? -6.630 -1.870 27.406 1.00 83.38 341 GLN A O 1
ATOM 2744 N N . LEU A 1 342 ? -6.834 0.372 27.410 1.00 89.38 342 LEU A N 1
ATOM 2745 C CA . LEU A 1 342 ? -8.277 0.379 27.203 1.00 89.38 342 LEU A CA 1
ATOM 2746 C C . LEU A 1 342 ? -8.608 -0.101 25.781 1.00 89.38 342 LEU A C 1
ATOM 2748 O O . LEU A 1 342 ? -8.389 0.611 24.809 1.00 89.38 342 LEU A O 1
ATOM 2752 N N . THR A 1 343 ? -9.150 -1.312 25.667 1.00 92.12 343 THR A N 1
ATOM 2753 C CA . THR A 1 343 ? -9.516 -1.939 24.388 1.00 92.12 343 THR A CA 1
ATOM 2754 C C . THR A 1 343 ? -10.996 -2.323 24.356 1.00 92.12 343 THR A C 1
ATOM 2756 O O . THR A 1 343 ? -11.620 -2.448 25.417 1.00 92.12 343 THR A O 1
ATOM 2759 N N . PRO A 1 344 ? -11.580 -2.546 23.160 1.00 93.12 344 PRO A N 1
ATOM 2760 C CA . PRO A 1 344 ? -12.964 -2.998 23.034 1.00 93.12 344 PRO A CA 1
ATOM 2761 C C . PRO A 1 344 ? -13.246 -4.264 23.852 1.00 93.12 344 PRO A C 1
ATOM 2763 O O . PRO A 1 344 ? -14.207 -4.299 24.620 1.00 93.12 344 PRO A O 1
ATOM 2766 N N . ASP A 1 345 ? -12.376 -5.271 23.745 1.00 92.44 345 ASP A N 1
ATOM 2767 C CA . ASP A 1 345 ? -12.545 -6.571 24.406 1.00 92.44 345 ASP A CA 1
ATOM 2768 C C . ASP A 1 345 ? -12.440 -6.459 25.933 1.00 92.44 345 ASP A C 1
ATOM 2770 O O . ASP A 1 345 ? -13.235 -7.065 26.658 1.00 92.44 345 ASP A O 1
ATOM 2774 N N . LEU A 1 346 ? -11.545 -5.595 26.431 1.00 93.81 346 LEU A N 1
ATOM 2775 C CA . LEU A 1 346 ? -11.470 -5.263 27.853 1.00 93.81 346 LEU A CA 1
ATOM 2776 C C . LEU A 1 346 ? -12.768 -4.626 28.343 1.00 93.81 346 LEU A C 1
ATOM 2778 O O . LEU A 1 346 ? -13.300 -5.060 29.362 1.00 93.81 346 LEU A O 1
ATOM 2782 N N . MET A 1 347 ? -13.316 -3.642 27.622 1.00 94.75 347 MET A N 1
ATOM 2783 C CA . MET A 1 347 ? -14.586 -3.007 27.997 1.00 94.75 347 MET A CA 1
ATOM 2784 C C . MET A 1 347 ? -15.745 -4.009 28.011 1.00 94.75 347 MET A C 1
ATOM 2786 O O . MET A 1 347 ? -16.579 -3.975 28.917 1.00 94.75 347 MET A O 1
ATOM 2790 N N . VAL A 1 348 ? -15.793 -4.929 27.041 1.00 93.50 348 VAL A N 1
ATOM 2791 C CA . VAL A 1 348 ? -16.792 -6.008 27.003 1.00 93.50 348 VAL A CA 1
ATOM 2792 C C . VAL A 1 348 ? -16.683 -6.908 28.231 1.00 93.50 348 VAL A C 1
ATOM 2794 O O . VAL A 1 348 ? -17.692 -7.139 28.904 1.00 93.50 348 VAL A O 1
ATOM 2797 N N . SER A 1 349 ? -15.478 -7.407 28.516 1.00 94.50 349 SER A N 1
ATOM 2798 C CA . SER A 1 349 ? -15.222 -8.289 29.655 1.00 94.50 349 SER A CA 1
ATOM 2799 C C . SER A 1 349 ? -15.549 -7.589 30.970 1.00 94.50 349 SER A C 1
ATOM 2801 O O . SER A 1 349 ? -16.288 -8.129 31.793 1.00 94.50 349 SER A O 1
ATOM 2803 N N . LEU A 1 350 ? -15.080 -6.350 31.130 1.00 94.81 350 LEU A N 1
ATOM 2804 C CA . LEU A 1 350 ? -15.294 -5.552 32.330 1.00 94.81 350 LEU A CA 1
ATOM 2805 C C . LEU A 1 350 ? -16.778 -5.337 32.600 1.00 94.81 350 LEU A C 1
ATOM 2807 O O . LEU A 1 350 ? -17.222 -5.515 33.732 1.00 94.81 350 LEU A O 1
ATOM 2811 N N . ASN A 1 351 ? -17.553 -4.992 31.568 1.00 93.94 351 ASN A N 1
ATOM 2812 C CA . ASN A 1 351 ? -18.990 -4.792 31.721 1.00 93.94 351 ASN A CA 1
ATOM 2813 C C . ASN A 1 351 ? -19.692 -6.074 32.184 1.00 93.94 351 ASN A C 1
ATOM 2815 O O . ASN A 1 351 ? -20.569 -6.019 33.040 1.00 93.94 351 ASN A O 1
ATOM 2819 N N . ARG A 1 352 ? -19.279 -7.233 31.653 1.00 94.19 352 ARG A N 1
ATOM 2820 C CA . ARG A 1 352 ? -19.807 -8.536 32.074 1.00 94.19 352 ARG A CA 1
ATOM 2821 C C . ARG A 1 352 ? -19.477 -8.817 33.541 1.00 94.19 352 ARG A C 1
ATOM 2823 O O . ARG A 1 352 ? -20.388 -9.101 34.311 1.00 94.19 352 ARG A O 1
ATOM 2830 N N . SER A 1 353 ? -18.208 -8.690 33.939 1.00 95.06 353 SER A N 1
ATOM 2831 C CA . SER A 1 353 ? -17.780 -8.915 35.329 1.00 95.06 353 SER A CA 1
ATOM 2832 C C . SER A 1 353 ? -18.461 -7.961 36.309 1.00 95.06 353 SER A C 1
ATOM 2834 O O . SER A 1 353 ? -18.823 -8.359 37.415 1.00 95.06 353 SER A O 1
ATOM 2836 N N . PHE A 1 354 ? -18.643 -6.702 35.906 1.00 94.94 354 PHE A N 1
ATOM 2837 C CA . PHE A 1 354 ? -19.350 -5.703 36.695 1.00 94.94 354 PHE A CA 1
ATOM 2838 C C . PHE A 1 354 ? -20.819 -6.085 36.893 1.00 94.94 354 PHE A C 1
ATOM 2840 O O . PHE A 1 354 ? -21.261 -6.156 38.035 1.00 94.94 354 PHE A O 1
ATOM 2847 N N . ASN A 1 355 ? -21.549 -6.410 35.822 1.00 91.12 355 ASN A N 1
ATOM 2848 C CA . ASN A 1 355 ? -22.958 -6.805 35.920 1.00 91.12 355 ASN A CA 1
ATOM 2849 C C . ASN A 1 355 ? -23.140 -8.053 36.796 1.00 91.12 355 ASN A C 1
ATOM 2851 O O . ASN A 1 355 ? -23.978 -8.047 37.688 1.00 91.12 355 ASN A O 1
ATOM 2855 N N . GLN A 1 356 ? -22.273 -9.058 36.645 1.00 94.44 356 GLN A N 1
ATOM 2856 C CA . GLN A 1 356 ? -22.268 -10.247 37.508 1.00 94.44 356 GLN A CA 1
ATOM 2857 C C . GLN A 1 356 ? -21.989 -9.922 38.982 1.00 94.44 356 GLN A C 1
ATOM 2859 O O . GLN A 1 356 ? -22.432 -10.638 39.877 1.00 94.44 356 GLN A O 1
ATOM 2864 N N . LYS A 1 357 ? -21.192 -8.885 39.275 1.00 93.31 357 LYS A N 1
ATOM 2865 C CA . LYS A 1 357 ? -21.001 -8.425 40.656 1.00 93.31 357 LYS A CA 1
ATOM 2866 C C . LYS A 1 357 ? -22.264 -7.750 41.182 1.00 93.31 357 LYS A C 1
ATOM 2868 O O . LYS A 1 357 ? -22.678 -8.072 42.285 1.00 93.31 357 LYS A O 1
ATOM 2873 N N . ILE A 1 358 ? -22.886 -6.880 40.390 1.00 91.69 358 ILE A N 1
ATOM 2874 C CA . ILE A 1 358 ? -24.134 -6.209 40.772 1.00 91.69 358 ILE A CA 1
ATOM 2875 C C . ILE A 1 358 ? -25.250 -7.224 41.040 1.00 91.69 358 ILE A C 1
ATOM 2877 O O . ILE A 1 358 ? -25.911 -7.124 42.066 1.00 91.69 358 ILE A O 1
ATOM 2881 N N . GLU A 1 359 ? -25.424 -8.226 40.180 1.00 91.88 359 GLU A N 1
ATOM 2882 C CA . GLU A 1 359 ? -26.416 -9.295 40.370 1.00 91.88 359 GLU A CA 1
ATOM 2883 C C . GLU A 1 359 ? -26.190 -10.066 41.680 1.00 91.88 359 GLU A C 1
ATOM 2885 O O . GLU A 1 359 ? -27.134 -10.325 42.425 1.00 91.88 359 GLU A O 1
ATOM 2890 N N . ARG A 1 360 ? -24.929 -10.374 42.010 1.00 94.19 360 ARG A N 1
ATOM 2891 C CA . ARG A 1 360 ? -24.577 -11.019 43.284 1.00 94.19 360 ARG A CA 1
ATOM 2892 C C . ARG A 1 360 ? -24.832 -10.116 44.486 1.00 94.19 360 ARG A C 1
ATOM 2894 O O . ARG A 1 360 ? -25.387 -10.583 45.475 1.00 94.19 360 ARG A O 1
ATOM 2901 N N . ASP A 1 361 ? -24.443 -8.845 44.406 1.00 91.31 361 ASP A N 1
ATOM 2902 C CA . ASP A 1 361 ? -24.657 -7.871 45.480 1.00 91.31 361 ASP A CA 1
ATOM 2903 C C . ASP A 1 361 ? -26.164 -7.688 45.751 1.00 91.31 361 ASP A C 1
ATOM 2905 O O . ASP A 1 361 ? -26.577 -7.687 46.909 1.00 91.31 361 ASP A O 1
ATOM 2909 N N . LEU A 1 362 ? -26.987 -7.611 44.696 1.00 90.00 362 LEU A N 1
ATOM 2910 C CA . LEU A 1 362 ? -28.449 -7.535 44.795 1.00 90.00 362 LEU A CA 1
ATOM 2911 C C . LEU A 1 362 ? -29.040 -8.790 45.445 1.00 90.00 362 LEU A C 1
ATOM 2913 O O . LEU A 1 362 ? -29.774 -8.674 46.420 1.00 90.00 362 LEU A O 1
ATOM 2917 N N . SER A 1 363 ? -28.657 -9.984 44.980 1.00 93.06 363 SER A N 1
ATOM 2918 C CA . SER A 1 363 ? -29.132 -11.242 45.574 1.00 93.06 363 SER A CA 1
ATOM 2919 C C . SER A 1 363 ? -28.747 -11.367 47.054 1.00 93.06 363 SER A C 1
ATOM 2921 O O . SER A 1 363 ? -29.533 -11.833 47.881 1.00 93.06 363 SER A O 1
ATOM 2923 N N . ASN A 1 364 ? -27.543 -10.925 47.423 1.00 92.50 364 ASN A N 1
ATOM 2924 C CA . ASN A 1 364 ? -27.102 -10.921 48.815 1.00 92.50 364 ASN A CA 1
ATOM 2925 C C . ASN A 1 364 ? -27.888 -9.914 49.664 1.00 92.50 364 ASN A C 1
ATOM 2927 O O . ASN A 1 364 ? -28.230 -10.231 50.804 1.00 92.50 364 ASN A O 1
ATOM 2931 N N . ALA A 1 365 ? -28.201 -8.735 49.120 1.00 88.75 365 ALA A N 1
ATOM 2932 C CA . ALA A 1 365 ? -29.031 -7.739 49.791 1.00 88.75 365 ALA A CA 1
ATOM 2933 C C . ALA A 1 365 ? -30.461 -8.254 50.021 1.00 88.75 365 ALA A C 1
ATOM 2935 O O . ALA A 1 365 ? -30.974 -8.133 51.130 1.00 88.75 365 ALA A O 1
ATOM 2936 N N . GLU A 1 366 ? -31.065 -8.914 49.030 1.00 90.88 366 GLU A N 1
ATOM 2937 C CA . GLU A 1 366 ? -32.384 -9.550 49.156 1.00 90.88 366 GLU A CA 1
ATOM 2938 C C . GLU A 1 366 ? -32.387 -10.635 50.243 1.00 90.88 366 GLU A C 1
ATOM 2940 O O . GLU A 1 366 ? -33.270 -10.666 51.101 1.00 90.88 366 GLU A O 1
ATOM 2945 N N . LYS A 1 367 ? -31.355 -11.492 50.279 1.00 93.19 367 LYS A N 1
ATOM 2946 C CA . LYS A 1 367 ? -31.195 -12.502 51.341 1.00 93.19 367 LYS A CA 1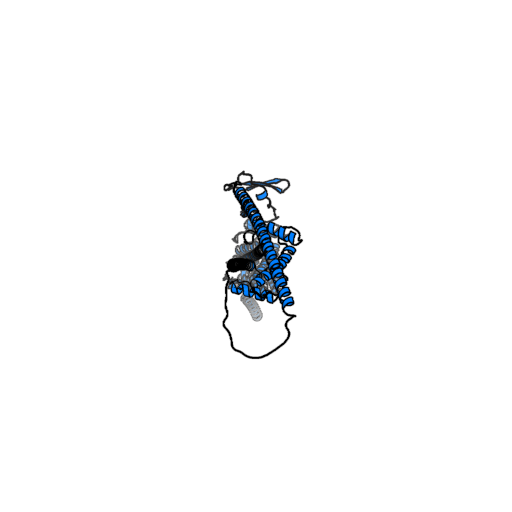
ATOM 2947 C C . LYS A 1 367 ? -31.011 -11.867 52.719 1.00 93.19 367 LYS A C 1
ATOM 2949 O O . LYS A 1 367 ? -31.546 -12.378 53.703 1.00 93.19 367 LYS A O 1
ATOM 2954 N N . ALA A 1 368 ? -30.250 -10.778 52.815 1.00 90.56 368 ALA A N 1
ATOM 2955 C CA . ALA A 1 368 ? -30.053 -10.054 54.067 1.00 90.56 368 ALA A CA 1
ATOM 2956 C C . ALA A 1 368 ? -31.359 -9.409 54.551 1.00 90.56 368 ALA A C 1
ATOM 2958 O O . ALA A 1 368 ? -31.687 -9.528 55.732 1.00 90.56 368 ALA A O 1
ATOM 2959 N N . GLN A 1 369 ? -32.134 -8.817 53.640 1.00 89.94 369 GLN A N 1
ATOM 2960 C CA . GLN A 1 369 ? -33.451 -8.265 53.937 1.00 89.94 369 GLN A CA 1
ATOM 2961 C C . GLN A 1 369 ? -34.412 -9.358 54.420 1.00 89.94 369 GLN A C 1
ATOM 2963 O O . GLN A 1 369 ? -35.011 -9.208 55.480 1.00 89.94 369 GLN A O 1
ATOM 2968 N N . ALA A 1 370 ? -34.488 -10.499 53.730 1.00 90.94 370 ALA A N 1
ATOM 2969 C CA . ALA A 1 370 ? -35.322 -11.624 54.156 1.00 90.94 370 ALA A CA 1
ATOM 2970 C C . ALA A 1 370 ? -34.931 -12.144 55.553 1.00 90.94 370 ALA A C 1
ATOM 2972 O O . ALA A 1 370 ? -35.794 -12.431 56.383 1.00 90.94 370 ALA A O 1
ATOM 2973 N N . ARG A 1 371 ? -33.625 -12.217 55.855 1.00 93.31 371 ARG A N 1
ATOM 2974 C CA . ARG A 1 371 ? -33.127 -12.577 57.195 1.00 93.31 371 ARG A CA 1
ATOM 2975 C C . ARG A 1 371 ? -33.512 -11.538 58.249 1.00 93.31 371 ARG A C 1
ATOM 2977 O O . ARG A 1 371 ? -33.864 -11.922 59.363 1.00 93.31 371 ARG A O 1
ATOM 2984 N N . ALA A 1 372 ? -33.444 -10.249 57.925 1.00 89.31 372 ALA A N 1
ATOM 2985 C CA . ALA A 1 372 ? -33.849 -9.175 58.828 1.00 89.31 372 ALA A CA 1
ATOM 2986 C C . ALA A 1 372 ? -35.360 -9.219 59.108 1.00 89.31 372 ALA A C 1
ATOM 2988 O O . ALA A 1 372 ? -35.767 -9.175 60.267 1.00 89.31 372 ALA A O 1
ATOM 2989 N N . GLU A 1 373 ? -36.183 -9.410 58.076 1.00 89.25 373 GLU A N 1
ATOM 2990 C CA . GLU A 1 373 ? -37.635 -9.559 58.206 1.00 89.25 373 GLU A CA 1
ATOM 2991 C C . GLU A 1 373 ? -38.012 -10.801 59.025 1.00 89.25 373 GLU A C 1
ATOM 2993 O O . GLU A 1 373 ? -38.874 -10.725 59.900 1.00 89.25 373 GLU A O 1
ATOM 2998 N N . ALA A 1 374 ? -37.338 -11.935 58.810 1.00 89.31 374 ALA A N 1
ATOM 2999 C CA . ALA A 1 374 ? -37.547 -13.142 59.607 1.00 89.31 374 ALA A CA 1
ATOM 3000 C C . ALA A 1 374 ? -37.194 -12.919 61.088 1.00 89.31 374 ALA A C 1
ATOM 3002 O O . ALA A 1 374 ? -37.966 -13.301 61.971 1.00 89.31 374 ALA A O 1
ATOM 3003 N N . LYS A 1 375 ? -36.070 -12.243 61.373 1.00 92.81 375 LYS A N 1
ATOM 3004 C CA . LYS A 1 375 ? -35.684 -11.866 62.743 1.00 92.81 375 LYS A CA 1
ATOM 3005 C C . LYS A 1 375 ? -36.706 -10.925 63.384 1.00 92.81 375 LYS A C 1
ATOM 3007 O O . LYS A 1 375 ? -37.083 -11.147 64.532 1.00 92.81 375 LYS A O 1
ATOM 3012 N N . ALA A 1 376 ? -37.196 -9.928 62.648 1.00 86.25 376 ALA A N 1
ATOM 3013 C CA . ALA A 1 376 ? -38.216 -8.999 63.130 1.00 86.25 376 ALA A CA 1
ATOM 3014 C C . ALA A 1 376 ? -39.542 -9.713 63.439 1.00 86.25 376 ALA A C 1
ATOM 3016 O O . ALA A 1 376 ? -40.131 -9.491 64.496 1.00 86.25 376 ALA A O 1
ATOM 3017 N N . ARG A 1 377 ? -39.982 -10.639 62.574 1.00 89.12 377 ARG A N 1
ATOM 3018 C CA . ARG A 1 377 ? -41.173 -11.473 62.819 1.00 89.12 377 ARG A CA 1
ATOM 3019 C C . ARG A 1 377 ? -41.005 -12.362 64.050 1.00 89.12 377 ARG A C 1
ATOM 3021 O O . ARG A 1 377 ? -41.918 -12.441 64.866 1.00 89.12 377 ARG A O 1
ATOM 3028 N N . ALA A 1 378 ? -39.840 -12.990 64.215 1.00 86.31 378 ALA A N 1
ATOM 3029 C CA . ALA A 1 378 ? -39.544 -13.804 65.392 1.00 86.31 378 ALA A CA 1
ATOM 3030 C C . ALA A 1 378 ? -39.538 -12.967 66.686 1.00 86.31 378 ALA A C 1
ATOM 3032 O O . ALA A 1 378 ? -40.082 -13.401 67.702 1.00 86.31 378 ALA A O 1
ATOM 3033 N N . ALA A 1 379 ? -38.978 -11.754 66.648 1.00 85.00 379 ALA A N 1
ATOM 3034 C CA . ALA A 1 379 ? -39.004 -10.820 67.772 1.00 85.00 379 ALA A CA 1
ATOM 3035 C C . ALA A 1 379 ? -40.435 -10.364 68.110 1.00 85.00 379 ALA A C 1
ATOM 3037 O O . ALA A 1 379 ? -40.824 -10.392 69.277 1.00 85.00 379 ALA A O 1
ATOM 3038 N N . ALA A 1 380 ? -41.249 -10.036 67.101 1.00 81.19 380 ALA A N 1
ATOM 3039 C CA . ALA A 1 380 ? -42.652 -9.665 67.284 1.00 81.19 380 ALA A CA 1
ATOM 3040 C C . ALA A 1 380 ? -43.489 -10.814 67.875 1.00 81.19 380 ALA A C 1
ATOM 3042 O O . ALA A 1 380 ? -44.290 -10.592 68.782 1.00 81.19 380 ALA A O 1
ATOM 3043 N N . ALA A 1 381 ? -43.269 -12.054 67.426 1.00 83.00 381 ALA A N 1
ATOM 3044 C CA . ALA A 1 381 ? -43.933 -13.232 67.984 1.00 83.00 381 ALA A CA 1
ATOM 3045 C C . ALA A 1 381 ? -43.558 -13.465 69.458 1.00 83.00 381 ALA A C 1
ATOM 3047 O O . ALA A 1 381 ? -44.431 -13.753 70.278 1.00 83.00 381 ALA A O 1
ATOM 3048 N N . LYS A 1 382 ? -42.277 -13.290 69.819 1.00 84.56 382 LYS A N 1
ATOM 3049 C CA . LYS A 1 382 ? -41.826 -13.346 71.221 1.00 84.56 382 LYS A CA 1
ATOM 3050 C C . LYS A 1 382 ? -42.464 -12.243 72.071 1.00 84.56 382 LYS A C 1
ATOM 3052 O O . LYS A 1 382 ? -42.937 -12.529 73.168 1.00 84.56 382 LYS A O 1
ATOM 3057 N N . ALA A 1 383 ? -42.531 -11.012 71.562 1.00 78.50 383 ALA A N 1
ATOM 3058 C CA . ALA A 1 383 ? -43.168 -9.892 72.257 1.00 78.50 383 ALA A CA 1
ATOM 3059 C C . ALA A 1 383 ? -44.671 -10.129 72.486 1.00 78.50 383 ALA A C 1
ATOM 3061 O O . ALA A 1 383 ? -45.174 -9.850 73.573 1.00 78.50 383 ALA A O 1
ATOM 3062 N N . LYS A 1 384 ? -45.372 -10.711 71.502 1.00 83.12 384 LYS A N 1
ATOM 3063 C CA . LYS A 1 384 ? -46.787 -11.082 71.632 1.00 83.12 384 LYS A CA 1
ATOM 3064 C C . LYS A 1 384 ? -47.005 -12.113 72.745 1.00 83.12 384 LYS A C 1
ATOM 3066 O O . LYS A 1 384 ? -47.822 -11.871 73.628 1.00 83.12 384 LYS A O 1
ATOM 3071 N N . LYS A 1 385 ? -46.210 -13.191 72.773 1.00 79.50 385 LYS A N 1
ATOM 3072 C CA . LYS A 1 385 ? -46.271 -14.202 73.848 1.00 79.50 385 LYS A CA 1
ATOM 3073 C C . LYS A 1 385 ? -46.001 -13.601 75.234 1.00 79.50 385 LYS A C 1
ATOM 3075 O O . LYS A 1 385 ? -46.673 -13.946 76.199 1.00 79.50 385 LYS A O 1
ATOM 3080 N N . ALA A 1 386 ? -45.047 -12.674 75.340 1.00 73.44 386 ALA A N 1
ATOM 3081 C CA . ALA A 1 386 ? -44.755 -11.985 76.599 1.00 73.44 386 ALA A CA 1
ATOM 3082 C C . ALA A 1 386 ? -45.905 -11.065 77.059 1.00 73.44 386 ALA A C 1
ATOM 3084 O O . ALA A 1 386 ? -46.165 -10.954 78.258 1.00 73.44 386 ALA A O 1
ATOM 3085 N N . ALA A 1 387 ? -46.609 -10.417 76.126 1.00 70.56 387 ALA A N 1
ATOM 3086 C CA . ALA A 1 387 ? -47.782 -9.598 76.426 1.00 70.56 387 ALA A CA 1
ATOM 3087 C C . ALA A 1 387 ? -48.983 -10.449 76.878 1.00 70.56 387 ALA A C 1
ATOM 3089 O O . ALA A 1 387 ? -49.635 -10.108 77.864 1.00 70.56 387 ALA A O 1
ATOM 3090 N N . GLU A 1 388 ? -49.226 -11.585 76.216 1.00 74.56 388 GLU A N 1
ATOM 3091 C CA . GLU A 1 388 ? -50.256 -12.560 76.599 1.00 74.56 388 GLU A CA 1
ATOM 3092 C C . GLU A 1 388 ? -49.992 -13.112 78.013 1.00 74.56 388 GLU A C 1
ATOM 3094 O O . GLU A 1 388 ? -50.880 -13.063 78.866 1.00 74.56 388 GLU A O 1
ATOM 3099 N N . ALA A 1 389 ? -48.750 -13.502 78.324 1.00 68.94 389 ALA A N 1
ATOM 3100 C CA . ALA A 1 389 ? -48.358 -13.958 79.662 1.00 68.94 389 ALA A CA 1
ATOM 3101 C C . ALA A 1 389 ? -48.562 -12.882 80.749 1.00 68.94 389 ALA A C 1
ATOM 3103 O O . ALA A 1 389 ? -49.072 -13.174 81.832 1.00 68.94 389 ALA A O 1
ATOM 3104 N N . LYS A 1 390 ? -48.234 -11.615 80.452 1.00 71.12 390 LYS A N 1
ATOM 3105 C CA . LYS A 1 390 ? -48.503 -10.487 81.363 1.00 71.12 390 LYS A CA 1
ATOM 3106 C C . LYS A 1 390 ? -50.000 -10.264 81.587 1.00 71.12 390 LYS A C 1
ATOM 3108 O O . LYS A 1 390 ? -50.403 -9.963 82.709 1.00 71.12 390 LYS A O 1
ATOM 3113 N N . SER A 1 391 ? -50.826 -10.409 80.550 1.00 65.75 391 SER A N 1
ATOM 3114 C CA . SER A 1 391 ? -52.282 -10.272 80.678 1.00 65.75 391 SER A CA 1
ATOM 3115 C C . SER A 1 391 ? -52.904 -11.398 81.515 1.00 65.75 391 SER A C 1
ATOM 3117 O O . SER A 1 391 ? -53.745 -11.120 82.368 1.00 65.75 391 SER A O 1
ATOM 3119 N N . ALA A 1 392 ? -52.410 -12.633 81.373 1.00 60.50 392 ALA A N 1
ATOM 3120 C CA . ALA A 1 392 ? -52.827 -13.781 82.176 1.00 60.50 392 ALA A CA 1
ATOM 3121 C C . ALA A 1 392 ? -52.439 -13.624 83.659 1.00 60.50 392 ALA A C 1
ATOM 3123 O O . ALA A 1 392 ? -53.270 -13.833 84.542 1.00 60.50 392 ALA A O 1
ATOM 3124 N N . ALA A 1 393 ? -51.220 -13.154 83.947 1.00 59.34 393 ALA A N 1
ATOM 3125 C CA . ALA A 1 393 ? -50.783 -12.859 85.315 1.00 59.34 393 ALA A CA 1
ATOM 3126 C C . ALA A 1 393 ? -51.630 -11.754 85.980 1.00 59.34 393 ALA A C 1
ATOM 3128 O O . ALA A 1 393 ? -51.970 -11.839 87.160 1.00 59.34 393 ALA A O 1
ATOM 3129 N N . LYS A 1 394 ? -52.037 -10.734 85.211 1.00 61.03 394 LYS A N 1
ATOM 3130 C CA . LYS A 1 394 ? -52.902 -9.645 85.695 1.00 61.03 394 LYS A CA 1
ATOM 3131 C C . LYS A 1 394 ? -54.350 -10.099 85.938 1.00 61.03 394 LYS A C 1
ATOM 3133 O O . LYS A 1 394 ? -55.020 -9.533 86.797 1.00 61.03 394 LYS A O 1
ATOM 3138 N N . ALA A 1 395 ? -54.821 -11.117 85.215 1.00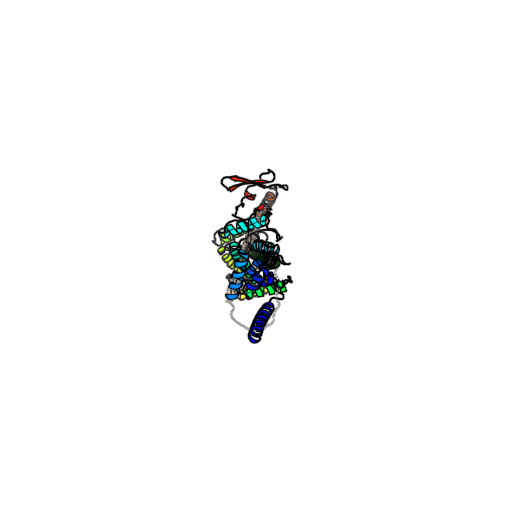 55.53 395 ALA A N 1
ATOM 3139 C CA . ALA A 1 395 ? -56.123 -11.745 85.437 1.00 55.53 395 ALA A CA 1
ATOM 3140 C C . ALA A 1 395 ? -56.138 -12.628 86.700 1.00 55.53 395 ALA A C 1
ATOM 3142 O O . ALA A 1 395 ? -57.119 -12.600 87.442 1.00 55.53 395 ALA A O 1
ATOM 3143 N N . LEU A 1 396 ? -55.038 -13.334 87.002 1.00 54.06 396 LEU A N 1
ATOM 3144 C CA . LEU A 1 396 ? -54.903 -14.097 88.251 1.00 54.06 396 LEU A CA 1
ATOM 3145 C C . LEU A 1 396 ? -54.878 -13.202 89.503 1.00 54.06 396 LEU A C 1
ATOM 3147 O O . LEU A 1 396 ? -55.446 -13.573 90.524 1.00 54.06 396 LEU A O 1
ATOM 3151 N N . ALA A 1 397 ? -54.303 -11.999 89.426 1.00 55.53 397 ALA A N 1
ATOM 3152 C CA . ALA A 1 397 ? -54.224 -11.073 90.563 1.00 55.53 397 ALA A CA 1
ATOM 3153 C C . ALA A 1 397 ? -55.574 -10.434 90.982 1.00 55.53 397 ALA A C 1
ATOM 3155 O O . ALA A 1 397 ? -55.634 -9.758 92.008 1.00 55.53 397 ALA A O 1
ATOM 3156 N N . LYS A 1 398 ? -56.663 -10.630 90.218 1.00 54.03 398 LYS A N 1
ATOM 3157 C CA . LYS A 1 398 ? -58.006 -10.087 90.518 1.00 54.03 398 LYS A CA 1
ATOM 3158 C C . LYS A 1 398 ? -58.931 -11.032 91.304 1.00 54.03 398 LYS A C 1
ATOM 3160 O O . LYS A 1 398 ? -60.049 -10.633 91.616 1.00 54.03 398 LYS A O 1
ATOM 3165 N N . LYS A 1 399 ? -58.496 -12.244 91.669 1.00 44.47 399 LYS A N 1
ATOM 3166 C CA . LYS A 1 399 ? -59.234 -13.142 92.579 1.00 44.47 399 LYS A CA 1
ATOM 3167 C C . LYS A 1 399 ? -58.522 -13.210 93.938 1.00 44.47 399 LYS A C 1
ATOM 3169 O O . LYS A 1 399 ? -57.441 -13.777 94.026 1.00 44.47 399 LYS A O 1
ATOM 3174 N N . LYS A 1 400 ? -59.119 -12.646 94.995 1.00 45.75 400 LYS A N 1
ATOM 3175 C CA . LYS A 1 400 ? -58.753 -12.927 96.404 1.00 45.75 400 LYS A CA 1
ATOM 3176 C C . LYS A 1 400 ? -59.713 -13.966 96.997 1.00 45.75 400 LYS A C 1
ATOM 3178 O O . LYS A 1 400 ? -60.880 -13.973 96.610 1.00 45.75 400 LYS A O 1
ATOM 3183 N N . PRO A 1 401 ? -59.257 -14.760 97.981 1.00 38.81 401 PRO A N 1
ATOM 3184 C CA . PRO A 1 401 ? -59.931 -14.716 99.283 1.00 38.81 401 PRO A CA 1
ATOM 3185 C C . PRO A 1 401 ? -58.985 -14.681 100.506 1.00 38.81 401 PRO A C 1
ATOM 3187 O O . PRO A 1 401 ? -57.764 -14.693 100.394 1.00 38.81 401 PRO A O 1
ATOM 3190 N N . HIS A 1 402 ? -59.633 -14.514 101.661 1.00 36.56 402 HIS A N 1
ATOM 3191 C CA . HIS A 1 402 ? -59.201 -14.091 102.999 1.00 36.56 402 HIS A CA 1
ATOM 3192 C C . HIS A 1 402 ? -58.502 -15.139 103.904 1.00 36.56 402 HIS A C 1
ATOM 3194 O O . HIS A 1 402 ? -58.574 -16.335 103.652 1.00 36.56 402 HIS A O 1
ATOM 3200 N N . THR A 1 403 ? -58.012 -14.628 105.057 1.00 32.00 403 THR A N 1
ATOM 3201 C CA . THR A 1 403 ? -57.576 -15.270 106.338 1.00 32.00 403 THR A CA 1
ATOM 3202 C C . THR A 1 403 ? -56.145 -15.845 106.324 1.00 32.00 403 THR A C 1
ATOM 3204 O O . THR A 1 403 ? -55.784 -16.521 105.378 1.00 32.00 403 THR A O 1
ATOM 3207 N N . GLY A 1 404 ? -55.175 -15.493 107.195 1.00 30.42 404 GLY A N 1
ATOM 3208 C CA . GLY A 1 404 ? -55.102 -15.390 108.675 1.00 30.42 404 GLY A CA 1
ATOM 3209 C C . GLY A 1 404 ? -54.380 -16.665 109.179 1.00 30.42 404 GLY A C 1
ATOM 3210 O O . GLY A 1 404 ? -54.805 -17.730 108.779 1.00 30.42 404 GLY A O 1
ATOM 3211 N N . LYS A 1 405 ? -53.298 -16.741 109.975 1.00 28.66 405 LYS A N 1
ATOM 3212 C CA . LYS A 1 405 ? -52.709 -15.931 111.057 1.00 28.66 405 LYS A CA 1
ATOM 3213 C C . LYS A 1 405 ? -51.250 -16.422 111.324 1.00 28.66 405 LYS A C 1
ATOM 3215 O O . LYS A 1 405 ? -50.985 -17.612 111.260 1.00 28.66 405 LYS A O 1
ATOM 3220 N N . LYS A 1 406 ? -50.366 -15.470 111.654 1.00 34.38 406 LYS A N 1
ATOM 3221 C CA . LYS A 1 406 ? -49.090 -15.461 112.427 1.00 34.38 406 LYS A CA 1
ATOM 3222 C C . LYS A 1 406 ? -48.449 -16.766 112.961 1.00 34.38 406 LYS A C 1
ATOM 3224 O O . LYS A 1 406 ? -49.074 -17.463 113.752 1.00 34.38 406 LYS A O 1
ATOM 3229 N N . THR A 1 407 ? -47.111 -16.853 112.850 1.00 25.80 407 THR A N 1
ATOM 3230 C CA . THR A 1 407 ? -46.228 -17.105 114.019 1.00 25.80 407 THR A CA 1
ATOM 3231 C C . THR A 1 407 ? -44.831 -16.457 113.871 1.00 25.80 407 THR A C 1
ATOM 3233 O O . THR A 1 407 ? -44.286 -16.348 112.779 1.00 25.80 407 THR A O 1
ATOM 3236 N N . GLN A 1 408 ? -44.352 -15.953 115.013 1.00 30.44 408 GLN A N 1
ATOM 3237 C CA . GLN A 1 408 ? -43.114 -15.250 115.421 1.00 30.44 408 GLN A CA 1
ATOM 3238 C C . GLN A 1 408 ? -41.831 -16.126 115.321 1.00 30.44 408 GLN A C 1
ATOM 3240 O O . GLN A 1 408 ? -41.982 -17.324 115.149 1.00 30.44 408 GLN A O 1
ATOM 3245 N N . VAL A 1 409 ? -40.551 -15.742 115.513 1.00 29.48 409 VAL A N 1
ATOM 3246 C CA . VAL A 1 409 ? -39.712 -14.536 115.777 1.00 29.48 409 VAL A CA 1
ATOM 3247 C C . VAL A 1 409 ? -38.242 -15.035 115.808 1.00 29.48 409 VAL A C 1
ATOM 3249 O O . VAL A 1 409 ? -38.026 -16.176 116.206 1.00 29.48 409 VAL A O 1
ATOM 3252 N N . LYS A 1 410 ? -37.255 -14.184 115.455 1.00 28.70 410 LYS A N 1
ATOM 3253 C CA . LYS A 1 410 ? -35.946 -13.909 116.138 1.00 28.70 410 LYS A CA 1
ATOM 3254 C C . LYS A 1 410 ? -34.978 -13.248 115.131 1.00 28.70 410 LYS A C 1
ATOM 3256 O O . LYS A 1 410 ? -34.613 -13.862 114.144 1.00 28.70 410 LYS A O 1
ATOM 3261 N N . SER A 1 411 ? -34.794 -11.919 115.198 1.00 31.58 411 SER A N 1
ATOM 3262 C CA . SER A 1 411 ? -33.697 -11.176 115.879 1.00 31.58 411 SER A CA 1
ATOM 3263 C C . SER A 1 411 ? -32.373 -11.223 115.087 1.00 31.58 411 SER A C 1
ATOM 3265 O O . SER A 1 411 ? -31.945 -12.317 114.761 1.00 31.58 411 SER A O 1
ATOM 3267 N N . LYS A 1 412 ? -31.640 -10.140 114.778 1.00 30.42 412 LYS A N 1
ATOM 3268 C CA . LYS A 1 412 ? -31.326 -8.928 115.563 1.00 30.42 412 LYS A CA 1
ATOM 3269 C C . LYS A 1 412 ? -30.581 -7.886 114.675 1.00 30.42 412 LYS A C 1
ATOM 3271 O O . LYS A 1 412 ? -29.912 -8.303 113.739 1.00 30.42 412 LYS A O 1
ATOM 3276 N N . THR A 1 413 ? -30.646 -6.598 115.077 1.00 27.39 413 THR A N 1
ATOM 3277 C CA . THR A 1 413 ? -29.700 -5.446 114.863 1.00 27.39 413 THR A CA 1
ATOM 3278 C C . THR A 1 413 ? -29.328 -4.993 113.428 1.00 27.39 413 THR A C 1
ATOM 3280 O O . THR A 1 413 ? -29.003 -5.829 112.607 1.00 27.39 413 THR A O 1
ATOM 3283 N N . SER A 1 414 ? -29.270 -3.710 113.018 1.00 28.42 414 SER A N 1
ATOM 3284 C CA . SER A 1 414 ? -29.345 -2.380 113.666 1.00 28.42 414 SER A CA 1
ATOM 3285 C C . SER A 1 414 ? -29.536 -1.237 112.620 1.00 28.42 414 SER A C 1
ATOM 3287 O O . SER A 1 414 ? -28.977 -1.299 111.534 1.00 28.42 414 SER A O 1
ATOM 3289 N N . SER A 1 415 ? -30.330 -0.228 113.016 1.00 29.58 415 SER A N 1
ATOM 3290 C CA . SER A 1 415 ? -30.631 1.174 112.579 1.00 29.58 415 SER A CA 1
ATOM 3291 C C . SER A 1 415 ? -29.592 2.024 111.767 1.00 29.58 415 SER A C 1
ATOM 3293 O O . SER A 1 415 ? -28.428 1.642 111.749 1.00 29.58 415 SER A O 1
ATOM 3295 N N . PRO A 1 416 ? -29.881 3.284 111.318 1.00 49.62 416 PRO A N 1
ATOM 3296 C CA . PRO A 1 416 ? -30.888 3.764 110.336 1.00 49.62 416 PRO A CA 1
ATOM 3297 C C . PRO A 1 416 ? -30.372 4.868 109.345 1.00 49.62 416 PRO A C 1
ATOM 3299 O O . PRO A 1 416 ? -29.364 5.506 109.607 1.00 49.62 416 PRO A O 1
ATOM 3302 N N . GLN A 1 417 ? -31.147 5.170 108.280 1.00 30.44 417 GLN A N 1
ATOM 3303 C CA . GLN A 1 417 ? -31.502 6.516 107.731 1.00 30.44 417 GLN A CA 1
ATOM 3304 C C . GLN A 1 417 ? -31.495 6.694 106.190 1.00 30.44 417 GLN A C 1
ATOM 3306 O O . GLN A 1 417 ? -30.549 6.372 105.482 1.00 30.44 417 GLN A O 1
ATOM 3311 N N . SER A 1 418 ? -32.558 7.382 105.739 1.00 32.56 418 SER A N 1
ATOM 3312 C CA . SER A 1 418 ? -32.782 8.095 104.463 1.00 32.56 418 SER A CA 1
ATOM 3313 C C . SER A 1 418 ? -33.282 7.296 103.240 1.00 32.56 418 SER A C 1
ATOM 3315 O O . SER A 1 418 ? -32.542 6.602 102.558 1.00 32.56 418 SER A O 1
ATOM 3317 N N . SER A 1 419 ? -34.574 7.445 102.907 1.00 39.06 419 SER A N 1
ATOM 3318 C CA . SER A 1 419 ? -35.109 7.147 101.564 1.00 39.06 419 SER A CA 1
ATOM 3319 C C . SER A 1 419 ? -36.467 7.831 101.351 1.00 39.06 419 SER A C 1
ATOM 3321 O O . SER A 1 419 ? -37.524 7.210 101.448 1.00 39.06 419 SER A O 1
ATOM 3323 N N . SER A 1 420 ? -36.447 9.138 101.078 1.00 42.94 420 SER A N 1
ATOM 3324 C CA . SER A 1 420 ? -37.598 9.871 100.518 1.00 42.94 420 SER A CA 1
ATOM 3325 C C . SER A 1 420 ? -37.314 10.487 99.137 1.00 42.94 420 SER A C 1
ATOM 3327 O O . SER A 1 420 ? -38.186 11.141 98.576 1.00 42.94 420 SER A O 1
ATOM 3329 N N . TYR A 1 421 ? -36.149 10.211 98.531 1.00 42.84 421 TYR A N 1
ATOM 3330 C CA . TYR A 1 421 ? -35.751 10.736 97.211 1.00 42.84 421 TYR A CA 1
ATOM 3331 C C . TYR A 1 421 ? -35.771 9.706 96.062 1.00 42.84 421 TYR A C 1
ATOM 3333 O O . TYR A 1 421 ? -35.556 10.065 94.912 1.00 42.84 421 TYR A O 1
ATOM 3341 N N . THR A 1 422 ? -36.076 8.432 96.320 1.00 52.06 422 THR A N 1
ATOM 3342 C CA . THR A 1 422 ? -35.945 7.349 95.317 1.00 52.06 422 THR A CA 1
ATOM 3343 C C . THR A 1 422 ? -37.240 7.027 94.553 1.00 52.06 422 THR A C 1
ATOM 3345 O O . THR A 1 422 ? -37.192 6.522 93.434 1.00 52.06 422 THR A O 1
ATOM 3348 N N . LEU A 1 423 ? -38.413 7.389 95.087 1.00 48.81 423 LEU A N 1
ATOM 3349 C CA . LEU A 1 423 ? -39.722 7.073 94.484 1.00 48.81 423 LEU A CA 1
ATOM 3350 C C . LEU A 1 423 ? -40.152 8.020 93.344 1.00 48.81 423 LEU A C 1
ATOM 3352 O O . LEU A 1 423 ? -40.963 7.631 92.500 1.00 48.81 423 LEU A O 1
ATOM 3356 N N . SER A 1 424 ? -39.640 9.255 93.292 1.00 52.97 424 SER A N 1
ATOM 3357 C CA . SER A 1 424 ? -39.958 10.226 92.230 1.00 52.97 424 SER A CA 1
ATOM 3358 C C . SER A 1 424 ? -39.127 9.991 90.961 1.00 52.97 424 SER A C 1
ATOM 3360 O O . SER A 1 424 ? -39.665 10.051 89.853 1.00 52.97 424 SER A O 1
ATOM 3362 N N . GLU A 1 425 ? -37.850 9.630 91.105 1.00 55.12 425 GLU A N 1
ATOM 3363 C CA . GLU A 1 425 ? -36.963 9.306 89.982 1.00 55.12 425 GLU A CA 1
ATOM 3364 C C . GLU A 1 425 ? -37.341 8.001 89.274 1.00 55.12 425 GLU A C 1
ATOM 3366 O O . GLU A 1 425 ? -37.292 7.931 88.043 1.00 55.12 425 GLU A O 1
ATOM 3371 N N . GLU A 1 426 ? -37.758 6.965 90.009 1.00 56.91 426 GLU A N 1
ATOM 3372 C CA . GLU A 1 426 ? -38.229 5.718 89.394 1.00 56.91 426 GLU A CA 1
ATOM 3373 C C . GLU A 1 426 ? -39.526 5.921 88.600 1.00 56.91 426 GLU A C 1
ATOM 3375 O O . GLU A 1 426 ? -39.663 5.390 87.495 1.00 56.91 426 GLU A O 1
ATOM 3380 N N . ARG A 1 427 ? -40.446 6.765 89.090 1.00 57.72 427 ARG A N 1
ATOM 3381 C CA . ARG A 1 427 ? -41.663 7.144 88.349 1.00 57.72 427 ARG A CA 1
ATOM 3382 C C . ARG A 1 427 ? -41.345 7.944 87.086 1.00 57.72 427 ARG A C 1
ATOM 3384 O O . ARG A 1 427 ? -41.972 7.707 86.054 1.00 57.72 427 ARG A O 1
ATOM 3391 N N . ALA A 1 428 ? -40.354 8.835 87.130 1.00 58.50 428 ALA A N 1
ATOM 3392 C CA . ALA A 1 428 ? -39.892 9.572 85.954 1.00 58.50 428 ALA A CA 1
ATOM 3393 C C . ALA A 1 428 ? -39.218 8.652 84.916 1.00 58.50 428 ALA A C 1
ATOM 3395 O O . ALA A 1 428 ? -39.484 8.771 83.718 1.00 58.50 428 ALA A O 1
ATOM 3396 N N . LYS A 1 429 ? -38.404 7.683 85.361 1.00 62.62 429 LYS A N 1
ATOM 3397 C CA . LYS A 1 429 ? -37.767 6.673 84.493 1.00 62.62 429 LYS A CA 1
ATOM 3398 C C . LYS A 1 429 ? -38.793 5.735 83.849 1.00 62.62 429 LYS A C 1
ATOM 3400 O O . LYS A 1 429 ? -38.662 5.415 82.665 1.00 62.62 429 LYS A O 1
ATOM 3405 N N . GLU A 1 430 ? -39.836 5.340 84.576 1.00 61.84 430 GLU A N 1
ATOM 3406 C CA . GLU A 1 430 ? -40.912 4.505 84.029 1.00 61.84 430 GLU A CA 1
ATOM 3407 C C . GLU A 1 430 ? -41.811 5.291 83.059 1.00 61.84 430 GLU A C 1
ATOM 3409 O O . GLU A 1 430 ? -42.115 4.805 81.969 1.00 61.84 430 GLU A O 1
ATOM 3414 N N . ALA A 1 431 ? -42.144 6.550 83.367 1.00 60.97 431 ALA A N 1
ATOM 3415 C CA . ALA A 1 431 ? -42.861 7.429 82.440 1.00 60.97 431 ALA A CA 1
ATOM 3416 C C . ALA A 1 431 ? -42.062 7.678 81.144 1.00 60.97 431 ALA A C 1
ATOM 3418 O O . ALA A 1 431 ? -42.624 7.638 80.046 1.00 60.97 431 ALA A O 1
ATOM 3419 N N . ALA A 1 432 ? -40.740 7.857 81.245 1.00 61.59 432 ALA A N 1
ATOM 3420 C CA . ALA A 1 432 ? -39.852 7.979 80.090 1.00 61.59 432 ALA A CA 1
ATOM 3421 C C . ALA A 1 432 ? -39.803 6.687 79.255 1.00 61.59 432 ALA A C 1
ATOM 3423 O O . ALA A 1 432 ? -39.841 6.750 78.025 1.00 61.59 432 ALA A O 1
ATOM 3424 N N . ARG A 1 433 ? -39.794 5.510 79.895 1.00 67.38 433 ARG A N 1
ATOM 3425 C CA . ARG A 1 433 ? -39.877 4.209 79.209 1.00 67.38 433 ARG A CA 1
ATOM 3426 C C . ARG A 1 433 ? -41.195 4.018 78.472 1.00 67.38 433 ARG A C 1
ATOM 3428 O O . ARG A 1 433 ? -41.184 3.597 77.317 1.00 67.38 433 ARG A O 1
ATOM 3435 N N . VAL A 1 434 ? -42.321 4.361 79.094 1.00 66.50 434 VAL A N 1
ATOM 3436 C CA . VAL A 1 434 ? -43.647 4.277 78.461 1.00 66.50 434 VAL A CA 1
ATOM 3437 C C . VAL A 1 434 ? -43.746 5.230 77.268 1.00 66.50 434 VAL A C 1
ATOM 3439 O O . VAL A 1 434 ? -44.267 4.847 76.216 1.00 66.50 434 VAL A O 1
ATOM 3442 N N . LYS A 1 435 ? -43.177 6.436 77.380 1.00 69.81 435 LYS A N 1
ATOM 3443 C CA . LYS A 1 435 ? -43.106 7.411 76.282 1.00 69.81 435 LYS A CA 1
ATOM 3444 C C . LYS A 1 435 ? -42.190 6.942 75.143 1.00 69.81 435 LYS A C 1
ATOM 3446 O O . LYS A 1 435 ? -42.534 7.084 73.973 1.00 69.81 435 LYS A O 1
ATOM 3451 N N . ALA A 1 436 ? -41.059 6.315 75.465 1.00 65.25 436 ALA A N 1
ATOM 3452 C CA . ALA A 1 436 ? -40.158 5.727 74.473 1.00 65.25 436 ALA A CA 1
ATOM 3453 C C . ALA A 1 436 ? -40.801 4.533 73.744 1.00 65.25 436 ALA A C 1
ATOM 3455 O O . ALA A 1 436 ? -40.669 4.406 72.529 1.00 65.25 436 ALA A O 1
ATOM 3456 N N . LEU A 1 437 ? -41.546 3.687 74.462 1.00 66.00 437 LEU A N 1
ATOM 3457 C CA . LEU A 1 437 ? -42.268 2.551 73.881 1.00 66.00 437 LEU A CA 1
ATOM 3458 C C . LEU A 1 437 ? -43.425 2.993 72.978 1.00 66.00 437 LEU A C 1
ATOM 3460 O O . LEU A 1 437 ? -43.629 2.403 71.918 1.00 66.00 437 LEU A O 1
ATOM 3464 N N . THR A 1 438 ? -44.157 4.044 73.352 1.00 61.91 438 THR A N 1
ATOM 3465 C CA . THR A 1 438 ? -45.214 4.611 72.497 1.00 61.91 438 THR A CA 1
ATOM 3466 C C . THR A 1 438 ? -44.639 5.279 71.250 1.00 61.91 438 THR A C 1
ATOM 3468 O O . THR A 1 438 ? -45.158 5.051 70.158 1.00 61.91 438 THR A O 1
ATOM 3471 N N . LEU A 1 439 ? -43.523 6.005 71.364 1.00 68.50 439 LEU A N 1
ATOM 3472 C CA . LEU A 1 439 ? -42.833 6.574 70.203 1.00 68.50 439 LEU A CA 1
ATOM 3473 C C . LEU A 1 439 ? -42.296 5.484 69.259 1.00 68.50 439 LEU A C 1
ATOM 3475 O O . LEU A 1 439 ? -42.469 5.580 68.045 1.00 68.50 439 LEU A O 1
ATOM 3479 N N . ALA A 1 440 ? -41.715 4.411 69.802 1.00 67.38 440 ALA A N 1
ATOM 3480 C CA . ALA A 1 440 ? -41.249 3.272 69.012 1.00 67.38 440 ALA A CA 1
ATOM 3481 C C . ALA A 1 440 ? -42.406 2.550 68.292 1.00 67.38 440 ALA A C 1
ATOM 3483 O O . ALA A 1 440 ? -42.263 2.146 67.137 1.00 67.38 440 ALA A O 1
ATOM 3484 N N . ALA A 1 441 ? -43.575 2.429 68.932 1.00 65.75 441 ALA A N 1
ATOM 3485 C CA . ALA A 1 441 ? -44.771 1.863 68.306 1.00 65.75 441 ALA A CA 1
ATOM 3486 C C . ALA A 1 441 ? -45.296 2.745 67.157 1.00 65.75 441 ALA A C 1
ATOM 3488 O O . ALA A 1 441 ? -45.636 2.229 66.090 1.00 65.75 441 ALA A O 1
ATOM 3489 N N . GLN A 1 442 ? -45.296 4.070 67.337 1.00 69.75 442 GLN A N 1
ATOM 3490 C CA . GLN A 1 442 ? -45.675 5.027 66.292 1.00 69.75 442 GLN A CA 1
ATOM 3491 C C . GLN A 1 442 ? -44.698 5.004 65.106 1.00 69.75 442 GLN A C 1
ATOM 3493 O O . GLN A 1 442 ? -45.130 5.022 63.951 1.00 69.75 442 GLN A O 1
ATOM 3498 N N . GLN A 1 443 ? -43.391 4.898 65.367 1.00 69.38 443 GLN A N 1
ATOM 3499 C CA . GLN A 1 443 ? -42.367 4.760 64.326 1.00 69.38 443 GLN A CA 1
ATOM 3500 C C . GLN A 1 443 ? -42.521 3.448 63.546 1.00 69.38 443 GLN A C 1
ATOM 3502 O O . GLN A 1 443 ? -42.516 3.467 62.315 1.00 69.38 443 GLN A O 1
ATOM 3507 N N . ALA A 1 444 ? -42.768 2.327 64.229 1.00 68.19 444 ALA A N 1
ATOM 3508 C CA . ALA A 1 444 ? -43.006 1.040 63.577 1.00 68.19 444 ALA A CA 1
ATOM 3509 C C . ALA A 1 444 ? -44.269 1.052 62.691 1.00 68.19 444 ALA A C 1
ATOM 3511 O O . ALA A 1 444 ? -44.282 0.474 61.599 1.00 68.19 444 ALA A O 1
ATOM 3512 N N . GLU A 1 445 ? -45.337 1.735 63.115 1.00 71.06 445 GLU A N 1
ATOM 3513 C CA . GLU A 1 445 ? -46.540 1.895 62.295 1.00 71.06 445 GLU A CA 1
ATOM 3514 C C . GLU A 1 445 ? -46.291 2.797 61.072 1.00 71.06 445 GLU A C 1
ATOM 3516 O O . GLU A 1 445 ? -46.752 2.484 59.966 1.00 71.06 445 GLU A O 1
ATOM 3521 N N . ALA A 1 446 ? -45.530 3.882 61.240 1.00 74.00 446 ALA A N 1
ATOM 3522 C CA . ALA A 1 446 ? -45.133 4.769 60.149 1.00 74.00 446 ALA A CA 1
ATOM 3523 C C . ALA A 1 446 ? -44.269 4.039 59.105 1.00 74.00 446 ALA A C 1
ATOM 3525 O O . ALA A 1 446 ? -44.536 4.144 57.905 1.00 74.00 446 ALA A O 1
ATOM 3526 N N . GLU A 1 447 ? -43.305 3.226 59.541 1.00 72.50 447 GLU A N 1
ATOM 3527 C CA . GLU A 1 447 ? -42.484 2.389 58.661 1.00 72.50 447 GLU A CA 1
ATOM 3528 C C . GLU A 1 447 ? -43.323 1.344 57.920 1.00 72.50 447 GLU A C 1
ATOM 3530 O O . GLU A 1 447 ? -43.169 1.174 56.708 1.00 72.50 447 GLU A O 1
ATOM 3535 N N . ARG A 1 448 ? -44.286 0.702 58.596 1.00 77.06 448 ARG A N 1
ATOM 3536 C CA . ARG A 1 448 ? -45.206 -0.252 57.954 1.00 77.06 448 ARG A CA 1
ATOM 3537 C C . ARG A 1 448 ? -46.049 0.421 56.868 1.00 77.06 448 ARG A C 1
ATOM 3539 O O . ARG A 1 448 ? -46.226 -0.137 55.782 1.00 77.06 448 ARG A O 1
ATOM 3546 N N . LYS A 1 449 ? -46.544 1.637 57.124 1.00 79.69 449 LYS A N 1
ATOM 3547 C CA . LYS A 1 449 ? -47.280 2.443 56.132 1.00 79.69 449 LYS A CA 1
ATOM 3548 C C . LYS A 1 449 ? -46.371 2.886 54.977 1.00 79.69 449 LYS A C 1
ATOM 3550 O O . LYS A 1 449 ? -46.805 2.848 53.823 1.00 79.69 449 LYS A O 1
ATOM 3555 N N . ALA A 1 450 ? -45.114 3.241 55.244 1.00 72.94 450 ALA A N 1
ATOM 3556 C CA . ALA A 1 450 ? -44.135 3.602 54.217 1.00 72.94 450 ALA A CA 1
ATOM 3557 C C . ALA A 1 450 ? -43.771 2.409 53.314 1.00 72.94 450 ALA A C 1
ATOM 3559 O O . ALA A 1 450 ? -43.787 2.537 52.088 1.00 72.94 450 ALA A O 1
ATOM 3560 N N . GLN A 1 451 ? -43.541 1.228 53.892 1.00 73.56 451 GLN A N 1
ATOM 3561 C CA . GLN A 1 451 ? -43.278 -0.008 53.149 1.00 73.56 451 GLN A CA 1
ATOM 3562 C C . GLN A 1 451 ? -44.482 -0.428 52.293 1.00 73.56 451 GLN A C 1
ATOM 3564 O O . GLN A 1 451 ? -44.312 -0.808 51.134 1.00 73.56 451 GLN A O 1
ATOM 3569 N N . ALA A 1 452 ? -45.711 -0.282 52.804 1.00 74.62 452 ALA A N 1
ATOM 3570 C CA . ALA A 1 452 ? -46.925 -0.543 52.029 1.00 74.62 452 ALA A CA 1
ATOM 3571 C C . ALA A 1 452 ? -47.066 0.405 50.820 1.00 74.62 452 ALA A C 1
ATOM 3573 O O . ALA A 1 452 ? -47.410 -0.035 49.717 1.00 74.62 452 ALA A O 1
ATOM 3574 N N . ARG A 1 453 ? -46.742 1.696 50.991 1.00 81.56 453 ARG A N 1
ATOM 3575 C CA . ARG A 1 453 ? -46.709 2.678 49.890 1.00 81.56 453 ARG A CA 1
ATOM 3576 C C . ARG A 1 453 ? -45.625 2.337 48.862 1.00 81.56 453 ARG A C 1
ATOM 3578 O O . ARG A 1 453 ? -45.913 2.323 47.666 1.00 81.56 453 ARG A O 1
ATOM 3585 N N . ALA A 1 454 ? -44.419 1.983 49.308 1.00 70.69 454 ALA A N 1
ATOM 3586 C CA . ALA A 1 454 ? -43.322 1.573 48.429 1.00 70.69 454 ALA A CA 1
ATOM 3587 C C . ALA A 1 454 ? -43.665 0.307 47.621 1.00 70.69 454 ALA A C 1
ATOM 3589 O O . ALA A 1 454 ? -43.432 0.259 46.412 1.00 70.69 454 ALA A O 1
ATOM 3590 N N . ALA A 1 455 ? -44.307 -0.684 48.248 1.00 71.44 455 ALA A N 1
ATOM 3591 C CA . ALA A 1 455 ? -44.769 -1.896 47.576 1.00 71.44 455 ALA A CA 1
ATOM 3592 C C . ALA A 1 455 ? -45.849 -1.607 46.515 1.00 71.44 455 ALA A C 1
ATOM 3594 O O . ALA A 1 455 ? -45.843 -2.217 45.443 1.00 71.44 455 ALA A O 1
ATOM 3595 N N . LYS A 1 456 ? -46.754 -0.650 46.769 1.00 79.19 456 LYS A N 1
ATOM 3596 C CA . LYS A 1 456 ? -47.758 -0.212 45.785 1.00 79.19 456 LYS A CA 1
ATOM 3597 C C . LYS A 1 456 ? -47.099 0.441 44.563 1.00 79.19 456 LYS A C 1
ATOM 3599 O O . LYS A 1 456 ? -47.399 0.049 43.436 1.0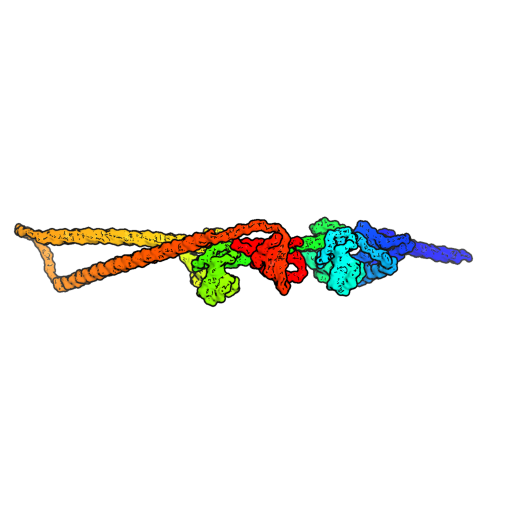0 79.19 456 LYS A O 1
ATOM 3604 N N . ILE A 1 457 ? -46.139 1.343 44.781 1.00 79.31 457 ILE A N 1
ATOM 3605 C CA . ILE A 1 457 ? -45.376 2.006 43.708 1.00 79.31 457 ILE A CA 1
ATOM 3606 C C . ILE A 1 457 ? -44.570 0.983 42.892 1.00 79.31 457 ILE A C 1
ATOM 3608 O O . ILE A 1 457 ? -44.563 1.026 41.660 1.00 79.31 457 ILE A O 1
ATOM 3612 N N . ALA A 1 458 ? -43.934 0.012 43.553 1.00 66.19 458 ALA A N 1
ATOM 3613 C CA . ALA A 1 458 ? -43.197 -1.055 42.879 1.00 66.19 458 ALA A CA 1
ATOM 3614 C C . ALA A 1 458 ? -44.108 -1.911 41.980 1.00 66.19 458 ALA A C 1
ATOM 3616 O O . ALA A 1 458 ? -43.748 -2.207 40.838 1.00 66.19 458 ALA A O 1
ATOM 3617 N N . ARG A 1 459 ? -45.320 -2.251 42.448 1.00 74.94 459 ARG A N 1
ATOM 3618 C CA . ARG A 1 459 ? -46.323 -2.985 41.654 1.00 74.94 459 ARG A CA 1
ATOM 3619 C C . ARG A 1 459 ? -46.792 -2.185 40.435 1.00 74.94 459 ARG A C 1
ATOM 3621 O O . ARG A 1 459 ? -46.922 -2.755 39.353 1.00 74.94 459 ARG A O 1
ATOM 3628 N N . GLU A 1 460 ? -47.010 -0.880 40.570 1.00 82.81 460 GLU A N 1
ATOM 3629 C CA . GLU A 1 460 ? -47.383 -0.017 39.440 1.00 82.81 460 GLU A CA 1
ATOM 3630 C C . GLU A 1 460 ? -46.256 0.120 38.409 1.00 82.81 460 GLU A C 1
ATOM 3632 O O . GLU A 1 460 ? -46.496 0.001 37.204 1.00 82.81 460 GLU A O 1
ATOM 3637 N N . ASN A 1 461 ? -45.011 0.282 38.862 1.00 75.12 461 ASN A N 1
ATOM 3638 C CA . ASN A 1 461 ? -43.846 0.337 37.978 1.00 75.12 461 ASN A CA 1
ATOM 3639 C C . ASN A 1 461 ? -43.621 -0.991 37.240 1.00 75.12 461 ASN A C 1
ATOM 3641 O O . ASN A 1 461 ? -43.329 -0.987 36.041 1.00 75.12 461 ASN A O 1
ATOM 3645 N N . ALA A 1 462 ? -43.833 -2.129 37.909 1.00 71.12 462 ALA A N 1
ATOM 3646 C CA . ALA A 1 462 ? -43.774 -3.446 37.280 1.00 71.12 462 ALA A CA 1
ATOM 3647 C C . ALA A 1 462 ? -44.849 -3.614 36.189 1.00 71.12 462 ALA A C 1
ATOM 3649 O O . ALA A 1 462 ? -44.542 -4.091 35.092 1.00 71.12 462 ALA A O 1
ATOM 3650 N N . LYS A 1 463 ? -46.084 -3.148 36.435 1.00 83.19 463 LYS A N 1
ATOM 3651 C CA . LYS A 1 463 ? -47.165 -3.141 35.430 1.00 83.19 463 LYS A CA 1
ATOM 3652 C C . LYS A 1 463 ? -46.814 -2.268 34.218 1.00 83.19 463 LYS A C 1
ATOM 3654 O O . LYS A 1 463 ? -46.959 -2.722 33.081 1.00 83.19 463 LYS A O 1
ATOM 3659 N N . LYS A 1 464 ? -46.284 -1.056 34.435 1.00 80.31 464 LYS A N 1
ATOM 3660 C CA . LYS A 1 464 ? -45.835 -0.152 33.355 1.00 80.31 464 LYS A CA 1
ATOM 3661 C C . LYS A 1 464 ? -44.703 -0.770 32.522 1.00 80.31 464 LYS A C 1
ATOM 3663 O O . LYS A 1 464 ? -44.740 -0.715 31.292 1.00 80.31 464 LYS A O 1
ATOM 3668 N N . LEU A 1 465 ? -43.736 -1.426 33.167 1.00 71.50 465 LEU A N 1
ATOM 3669 C CA . LEU A 1 465 ? -42.631 -2.105 32.483 1.00 71.50 465 LEU A CA 1
ATOM 3670 C C . LEU A 1 465 ? -43.109 -3.317 31.664 1.00 71.50 465 LEU A C 1
ATOM 3672 O O . LEU A 1 465 ? -42.642 -3.527 30.542 1.00 71.50 465 LEU A O 1
ATOM 3676 N N . ALA A 1 466 ? -44.062 -4.093 32.186 1.00 74.94 466 ALA A N 1
ATOM 3677 C CA . ALA A 1 466 ? -44.668 -5.214 31.468 1.00 74.94 466 ALA A CA 1
ATOM 3678 C C . ALA A 1 466 ? -45.452 -4.747 30.226 1.00 74.94 466 ALA A C 1
ATOM 3680 O O . ALA A 1 466 ? -45.314 -5.338 29.151 1.00 74.94 466 ALA A O 1
ATOM 3681 N N . ALA A 1 467 ? -46.207 -3.649 30.334 1.00 77.81 467 ALA A N 1
ATOM 3682 C CA . ALA A 1 467 ? -46.903 -3.037 29.201 1.00 77.81 467 ALA A CA 1
ATOM 3683 C C . ALA A 1 467 ? -45.923 -2.528 28.125 1.00 77.81 467 ALA A C 1
ATOM 3685 O O . ALA A 1 467 ? -46.110 -2.795 26.934 1.00 77.81 467 ALA A O 1
ATOM 3686 N N . ALA A 1 468 ? -44.824 -1.882 28.533 1.00 68.19 468 ALA A N 1
ATOM 3687 C CA . ALA A 1 468 ? -43.772 -1.433 27.621 1.00 68.19 468 ALA A CA 1
ATOM 3688 C C . ALA A 1 468 ? -43.089 -2.603 26.887 1.00 68.19 468 ALA A C 1
ATOM 3690 O O . ALA A 1 468 ? -42.830 -2.515 25.685 1.00 68.19 468 ALA A O 1
ATOM 3691 N N . ARG A 1 469 ? -42.854 -3.732 27.576 1.00 72.12 469 ARG A N 1
ATOM 3692 C CA . ARG A 1 469 ? -42.312 -4.960 26.966 1.00 72.12 469 ARG A CA 1
ATOM 3693 C C . ARG A 1 469 ? -43.262 -5.559 25.927 1.00 72.12 469 ARG A C 1
ATOM 3695 O O . ARG A 1 469 ? -42.811 -5.889 24.832 1.00 72.12 469 ARG A O 1
ATOM 3702 N N . LYS A 1 470 ? -44.569 -5.629 26.213 1.00 75.62 470 LYS A N 1
ATOM 3703 C CA . LYS A 1 470 ? -45.576 -6.094 25.238 1.00 75.62 470 LYS A CA 1
ATOM 3704 C C . LYS A 1 470 ? -45.658 -5.176 24.010 1.00 75.62 470 LYS A C 1
ATOM 3706 O O . LYS A 1 470 ? -45.741 -5.674 22.888 1.00 75.62 470 LYS A O 1
ATOM 3711 N N . LYS A 1 471 ? -45.570 -3.849 24.188 1.00 72.00 471 LYS A N 1
ATOM 3712 C CA . LYS A 1 471 ? -45.533 -2.880 23.072 1.00 72.00 471 LYS A CA 1
ATOM 3713 C C . LYS A 1 471 ? -44.283 -3.059 22.198 1.00 72.00 471 LYS A C 1
ATOM 3715 O O . LYS A 1 471 ? -44.399 -3.077 20.976 1.00 72.00 471 LYS A O 1
ATOM 3720 N N . ALA A 1 472 ? -43.116 -3.277 22.810 1.00 57.91 472 ALA A N 1
ATOM 3721 C CA . ALA A 1 472 ? -41.868 -3.540 22.091 1.00 57.91 472 ALA A CA 1
ATOM 3722 C C . ALA A 1 472 ? -41.901 -4.866 21.301 1.00 57.91 472 ALA A C 1
ATOM 3724 O O . ALA A 1 472 ? -41.484 -4.899 20.147 1.00 57.91 472 ALA A O 1
ATOM 3725 N N . GLN A 1 473 ? -42.467 -5.934 21.875 1.00 67.94 473 GLN A N 1
ATOM 3726 C CA . GLN A 1 473 ? -42.629 -7.222 21.183 1.00 67.94 473 GLN A CA 1
ATOM 3727 C C . GLN A 1 473 ? -43.610 -7.142 19.998 1.00 67.94 473 GLN A C 1
ATOM 3729 O O . GLN A 1 473 ? -43.387 -7.779 18.968 1.00 67.94 473 GLN A O 1
ATOM 3734 N N . ARG A 1 474 ? -44.678 -6.334 20.102 1.00 65.56 474 ARG A N 1
ATOM 3735 C CA . ARG A 1 474 ? -45.604 -6.071 18.982 1.00 65.56 474 ARG A CA 1
ATOM 3736 C C . ARG A 1 474 ? -44.923 -5.302 17.841 1.00 65.56 474 ARG A C 1
ATOM 3738 O O . ARG A 1 474 ? -45.122 -5.649 16.679 1.00 65.56 474 ARG A O 1
ATOM 3745 N N . GLN A 1 475 ? -44.070 -4.324 18.159 1.00 56.84 475 GLN A N 1
ATOM 3746 C CA . GLN A 1 475 ? -43.269 -3.603 17.159 1.00 56.84 475 GLN A CA 1
ATOM 3747 C C . GLN A 1 475 ? -42.242 -4.513 16.462 1.00 56.84 475 GLN A C 1
ATOM 3749 O O . GLN A 1 475 ? -42.051 -4.407 15.254 1.00 56.84 475 GLN A O 1
ATOM 3754 N N . GLU A 1 476 ? -41.635 -5.455 17.188 1.00 47.84 476 GLU A N 1
ATOM 3755 C CA . GLU A 1 476 ? -40.681 -6.422 16.626 1.00 47.84 476 GLU A CA 1
ATOM 3756 C C . GLU A 1 476 ? -41.346 -7.437 15.675 1.00 47.84 476 GLU A C 1
ATOM 3758 O O . GLU A 1 476 ? -40.777 -7.770 14.635 1.00 47.84 476 GLU A O 1
ATOM 3763 N N . LYS A 1 477 ? -42.582 -7.874 15.966 1.00 49.69 477 LYS A N 1
ATOM 3764 C CA . LYS A 1 477 ? -43.371 -8.723 15.050 1.00 49.69 477 LYS A CA 1
ATOM 3765 C C . LYS A 1 477 ? -43.851 -7.970 13.802 1.00 49.69 477 LYS A C 1
ATOM 3767 O O . LYS A 1 477 ? -43.812 -8.534 12.715 1.00 49.69 477 LYS A O 1
ATOM 3772 N N . SER A 1 478 ? -44.232 -6.696 13.930 1.00 47.59 478 SER A N 1
ATOM 3773 C CA . SER A 1 478 ? -44.611 -5.850 12.784 1.00 47.59 478 SER A CA 1
ATOM 3774 C C . SER A 1 478 ? -43.448 -5.636 11.803 1.00 47.59 478 SER A C 1
ATOM 3776 O O . SER A 1 478 ? -43.653 -5.648 10.591 1.00 47.59 478 SER A O 1
ATOM 3778 N N . TYR A 1 479 ? -42.210 -5.535 12.302 1.00 44.69 479 TYR A N 1
ATOM 3779 C CA . TYR A 1 479 ? -41.022 -5.353 11.459 1.00 44.69 479 TYR A CA 1
ATOM 3780 C C . TYR A 1 479 ? -40.627 -6.618 10.672 1.00 44.69 479 TYR A C 1
ATOM 3782 O O . TYR A 1 479 ? -40.052 -6.508 9.594 1.00 44.69 479 TYR A O 1
ATOM 3790 N N . LYS A 1 480 ? -40.971 -7.818 11.167 1.00 44.94 480 LYS A N 1
ATOM 3791 C CA . LYS A 1 480 ? -40.744 -9.091 10.454 1.00 44.94 480 LYS A CA 1
ATOM 3792 C C . LYS A 1 480 ? -41.748 -9.359 9.322 1.00 44.94 480 LYS A C 1
ATOM 3794 O O . LYS A 1 480 ? -41.449 -10.174 8.460 1.00 44.94 480 LYS A O 1
ATOM 3799 N N . ASN A 1 481 ? -42.887 -8.660 9.295 1.00 39.78 481 ASN A N 1
ATOM 3800 C CA . ASN A 1 481 ? -43.940 -8.833 8.282 1.00 39.78 481 ASN A CA 1
ATOM 3801 C C . ASN A 1 481 ? -43.889 -7.822 7.122 1.00 39.78 481 ASN A C 1
ATOM 3803 O O . ASN A 1 481 ? -44.761 -7.845 6.254 1.00 39.78 481 ASN A O 1
ATOM 3807 N N . LYS A 1 482 ? -42.872 -6.952 7.047 1.00 40.72 482 LYS A N 1
ATOM 3808 C CA . LYS A 1 482 ? -42.628 -6.175 5.823 1.00 40.72 482 LYS A CA 1
ATOM 3809 C C . LYS A 1 482 ? -41.962 -7.081 4.786 1.00 40.72 482 LYS A C 1
ATOM 3811 O O . LYS A 1 482 ? -40.805 -7.459 4.947 1.00 40.72 482 LYS A O 1
ATOM 3816 N N . ARG A 1 483 ? -42.742 -7.444 3.759 1.00 37.97 483 ARG A N 1
ATOM 3817 C CA . ARG A 1 483 ? -42.367 -8.230 2.570 1.00 37.97 483 ARG A CA 1
ATOM 3818 C C . ARG A 1 483 ? -40.908 -7.994 2.161 1.00 37.97 483 ARG A C 1
ATOM 3820 O O . ARG A 1 483 ? -40.547 -6.915 1.702 1.00 37.97 483 ARG A O 1
ATOM 3827 N N . VAL A 1 484 ? -40.097 -9.040 2.279 1.00 38.75 484 VAL A N 1
ATOM 3828 C CA . VAL A 1 484 ? -38.829 -9.158 1.558 1.00 38.75 484 VAL A CA 1
ATOM 3829 C C . VAL A 1 484 ? -39.182 -9.286 0.079 1.00 38.75 484 VAL A C 1
ATOM 3831 O O . VAL A 1 484 ? -39.774 -10.284 -0.328 1.00 38.75 484 VAL A O 1
ATOM 3834 N N . VAL A 1 485 ? -38.844 -8.282 -0.730 1.00 39.81 485 VAL A N 1
ATOM 3835 C CA . VAL A 1 485 ? -38.840 -8.436 -2.188 1.00 39.81 485 VAL A CA 1
ATOM 3836 C C . VAL A 1 485 ? -37.733 -9.438 -2.514 1.00 39.81 485 VAL A C 1
ATOM 3838 O O . VAL A 1 485 ? -36.547 -9.135 -2.392 1.00 39.81 485 VAL A O 1
ATOM 3841 N N . ARG A 1 486 ? -38.116 -10.671 -2.862 1.00 39.66 486 ARG A N 1
ATOM 3842 C CA . ARG A 1 486 ? -37.203 -11.674 -3.420 1.00 39.66 486 ARG A CA 1
ATOM 3843 C C . ARG A 1 486 ? -36.803 -11.213 -4.824 1.00 39.66 486 ARG A C 1
ATOM 3845 O O . ARG A 1 486 ? -37.490 -11.506 -5.794 1.00 39.66 486 ARG A O 1
ATOM 3852 N N . GLY A 1 487 ? -35.705 -10.469 -4.926 1.00 40.19 487 GLY A N 1
ATOM 3853 C CA . GLY A 1 487 ? -35.060 -10.188 -6.206 1.00 40.19 487 GLY A CA 1
ATOM 3854 C C . GLY A 1 487 ? -34.415 -11.463 -6.747 1.00 40.19 487 GLY A C 1
ATOM 3855 O O . GLY A 1 487 ? -33.477 -11.986 -6.146 1.00 40.19 487 GLY A O 1
ATOM 3856 N N . GLY A 1 488 ? -34.944 -11.991 -7.851 1.00 49.81 488 GLY A N 1
ATOM 3857 C CA . GLY A 1 488 ? -34.307 -13.067 -8.608 1.00 49.81 488 GLY A CA 1
ATOM 3858 C C . GLY A 1 488 ? -32.958 -12.624 -9.186 1.00 49.81 488 GLY A C 1
ATOM 3859 O O . GLY A 1 488 ? -32.732 -11.439 -9.427 1.00 49.81 488 GLY A O 1
ATOM 3860 N N . LYS A 1 489 ? -32.055 -13.585 -9.408 1.00 49.00 489 LYS A N 1
ATOM 3861 C CA . LYS A 1 489 ? -30.750 -13.353 -10.044 1.00 49.00 489 LYS A CA 1
ATOM 3862 C C . LYS A 1 489 ? -30.967 -12.769 -11.450 1.00 49.00 489 LYS A C 1
ATOM 3864 O O . LYS A 1 489 ? -31.628 -13.402 -12.266 1.00 49.00 489 LYS A O 1
ATOM 3869 N N . ALA A 1 490 ? -30.405 -11.596 -11.733 1.00 52.12 490 ALA A N 1
ATOM 3870 C CA . ALA A 1 490 ? -30.354 -11.018 -13.076 1.00 52.12 490 ALA A CA 1
ATOM 3871 C C . ALA A 1 490 ? -28.923 -11.143 -13.624 1.00 52.12 490 ALA A C 1
ATOM 3873 O O . ALA A 1 490 ? -27.966 -10.838 -12.914 1.00 52.12 490 ALA A O 1
ATOM 3874 N N . LYS A 1 491 ? -28.771 -11.618 -14.865 1.00 49.88 491 LYS A N 1
ATOM 3875 C CA . LYS A 1 491 ? -27.483 -11.761 -15.563 1.00 49.88 491 LYS A CA 1
ATOM 3876 C C . LYS A 1 491 ? -27.645 -11.191 -16.973 1.00 49.88 491 LYS A C 1
ATOM 3878 O O . LYS A 1 491 ? -28.554 -11.604 -17.683 1.00 49.88 491 LYS A O 1
ATOM 3883 N N . GLY A 1 492 ? -26.800 -10.240 -17.364 1.00 61.66 492 GLY A N 1
ATOM 3884 C CA . GLY A 1 492 ? -26.859 -9.601 -18.682 1.00 61.66 492 GLY A CA 1
ATOM 3885 C C . GLY A 1 492 ? -26.026 -8.322 -18.757 1.00 61.66 492 GLY A C 1
ATOM 3886 O O . GLY A 1 492 ? -25.378 -7.949 -17.779 1.00 61.66 492 GLY A O 1
ATOM 3887 N N . ARG A 1 493 ? -26.037 -7.662 -19.922 1.00 55.16 493 ARG A N 1
ATOM 3888 C CA . ARG A 1 493 ? -25.336 -6.387 -20.152 1.00 55.16 493 ARG A CA 1
ATOM 3889 C C . ARG A 1 493 ? -26.058 -5.258 -19.403 1.00 55.16 493 ARG A C 1
ATOM 3891 O O . ARG A 1 493 ? -27.291 -5.211 -19.402 1.00 55.16 493 ARG A O 1
ATOM 3898 N N . MET A 1 494 ? -25.288 -4.404 -18.731 1.00 65.38 494 MET A N 1
ATOM 3899 C CA . MET A 1 494 ? -25.796 -3.273 -17.955 1.00 65.38 494 MET A CA 1
ATOM 3900 C C . MET A 1 494 ? -25.804 -2.016 -18.826 1.00 65.38 494 MET A C 1
ATOM 3902 O O . MET A 1 494 ? -24.781 -1.678 -19.416 1.00 65.38 494 MET A O 1
ATOM 3906 N N . ASN A 1 495 ? -26.948 -1.339 -18.892 1.00 66.19 495 ASN A N 1
ATOM 3907 C CA . ASN A 1 495 ? -27.147 -0.132 -19.690 1.00 66.19 495 ASN A CA 1
ATOM 3908 C C . ASN A 1 495 ? -27.449 1.055 -1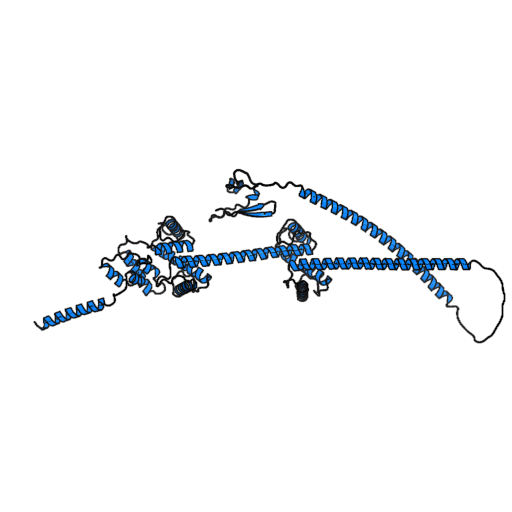8.769 1.00 66.19 495 ASN A C 1
ATOM 3910 O O . ASN A 1 495 ? -28.259 0.935 -17.845 1.00 66.19 495 ASN A O 1
ATOM 3914 N N . PHE A 1 496 ? -26.826 2.203 -19.039 1.00 73.19 496 PHE A N 1
ATOM 3915 C CA . PHE A 1 496 ? -27.006 3.441 -18.278 1.00 73.19 496 PHE A CA 1
ATOM 3916 C C . PHE A 1 496 ? -27.766 4.472 -19.106 1.00 73.19 496 PHE A C 1
ATOM 3918 O O . PHE A 1 496 ? -27.363 4.783 -20.224 1.00 73.19 496 PHE A O 1
ATOM 3925 N N . ASN A 1 497 ? -28.827 5.035 -18.532 1.00 68.94 497 ASN A N 1
ATOM 3926 C CA . ASN A 1 497 ? -29.534 6.176 -19.101 1.00 68.94 497 ASN A CA 1
ATOM 3927 C C . ASN A 1 497 ? -28.893 7.470 -18.596 1.00 68.94 497 ASN A C 1
ATOM 3929 O O . ASN A 1 497 ? -28.685 7.631 -17.389 1.00 68.94 497 ASN A O 1
ATOM 3933 N N . ARG A 1 498 ? -28.571 8.389 -19.512 1.00 69.44 498 ARG A N 1
ATOM 3934 C CA . ARG A 1 498 ? -27.848 9.631 -19.201 1.00 69.44 498 ARG A CA 1
ATOM 3935 C C . ARG A 1 498 ? -28.655 10.861 -19.601 1.00 69.44 498 ARG A C 1
ATOM 3937 O O . ARG A 1 498 ? -29.301 10.861 -20.640 1.00 69.44 498 ARG A O 1
ATOM 3944 N N . SER A 1 499 ? -28.566 11.912 -18.792 1.00 57.22 499 SER A N 1
ATOM 3945 C CA . SER A 1 499 ? -29.071 13.252 -19.112 1.00 57.22 499 SER A CA 1
ATOM 3946 C C . SER A 1 499 ? -28.087 14.293 -18.576 1.00 57.22 499 SER A C 1
ATOM 3948 O O . SER A 1 499 ? -27.660 14.204 -17.423 1.00 57.22 499 SER A O 1
ATOM 3950 N N . GLY A 1 500 ? -27.639 15.222 -19.430 1.00 55.16 500 GLY A N 1
ATOM 3951 C CA . GLY A 1 500 ? -26.652 16.250 -19.063 1.00 55.16 500 GLY A CA 1
ATOM 3952 C C . GLY A 1 500 ? -25.338 15.691 -18.494 1.00 55.16 500 GLY A C 1
ATOM 3953 O O . GLY A 1 500 ? -24.796 16.228 -17.533 1.00 55.16 500 GLY A O 1
ATOM 3954 N N . GLY A 1 501 ? -24.867 14.548 -19.007 1.00 55.38 501 GLY A N 1
ATOM 3955 C CA . GLY A 1 501 ? -23.637 13.890 -18.546 1.00 55.38 501 GLY A CA 1
ATOM 3956 C C . GLY A 1 501 ? -23.770 13.049 -17.266 1.00 55.38 501 GLY A C 1
ATOM 3957 O O . GLY A 1 501 ? -22.884 12.230 -17.006 1.00 55.38 501 GLY A O 1
ATOM 3958 N N . ARG A 1 502 ? -24.879 13.148 -16.517 1.00 51.28 502 ARG A N 1
ATOM 3959 C CA . ARG A 1 502 ? -25.146 12.344 -15.306 1.00 51.28 502 ARG A CA 1
ATOM 3960 C C . ARG A 1 502 ? -25.962 11.093 -15.617 1.00 51.28 502 ARG A C 1
ATOM 3962 O O . ARG A 1 502 ? -26.798 11.100 -16.519 1.00 51.28 502 ARG A O 1
ATOM 3969 N N . VAL A 1 503 ? -25.735 10.025 -14.852 1.00 60.56 503 VAL A N 1
ATOM 3970 C CA . VAL A 1 503 ? -26.554 8.806 -14.901 1.00 60.56 503 VAL A CA 1
ATOM 3971 C C . VAL A 1 503 ? -27.856 9.066 -14.145 1.00 60.56 503 VAL A C 1
ATOM 3973 O O . VAL A 1 503 ? -27.832 9.351 -12.953 1.00 60.56 503 VAL A O 1
ATOM 3976 N N . VAL A 1 504 ? -28.985 8.971 -14.845 1.00 71.94 504 VAL A N 1
ATOM 3977 C CA . VAL A 1 504 ? -30.336 9.188 -14.292 1.00 71.94 504 VAL A CA 1
ATOM 3978 C C . VAL A 1 504 ? -31.144 7.891 -14.187 1.00 71.94 504 VAL A C 1
ATOM 3980 O O . VAL A 1 504 ? -32.281 7.894 -13.731 1.00 71.94 504 VAL A O 1
ATOM 3983 N N . GLY A 1 505 ? -30.565 6.763 -14.601 1.00 72.94 505 GLY A N 1
ATOM 3984 C CA . GLY A 1 505 ? -31.172 5.445 -14.466 1.00 72.94 505 GLY A CA 1
ATOM 3985 C C . GLY A 1 505 ? -30.280 4.342 -15.021 1.00 72.94 505 GLY A C 1
ATOM 3986 O O . GLY A 1 505 ? -29.334 4.599 -15.767 1.00 72.94 505 GLY A O 1
ATOM 3987 N N . CYS A 1 506 ? -30.576 3.098 -14.660 1.00 70.88 506 CYS A N 1
ATOM 3988 C CA . CYS A 1 506 ? -29.825 1.938 -15.122 1.00 70.88 506 CYS A CA 1
ATOM 3989 C C . CYS A 1 506 ? -30.732 0.713 -15.281 1.00 70.88 506 CYS A C 1
ATOM 3991 O O . CYS A 1 506 ? -31.759 0.576 -14.612 1.00 70.88 506 CYS A O 1
ATOM 3993 N N . SER A 1 507 ? -30.341 -0.189 -16.179 1.00 75.31 507 SER A N 1
ATOM 3994 C CA . SER A 1 507 ? -31.028 -1.459 -16.408 1.00 75.31 507 SER A CA 1
ATOM 3995 C C . SER A 1 507 ? -30.038 -2.599 -16.639 1.00 75.31 507 SER A C 1
ATOM 3997 O O . SER A 1 507 ? -28.921 -2.384 -17.107 1.00 75.31 507 SER A O 1
ATOM 3999 N N . ILE A 1 508 ? -30.443 -3.827 -16.311 1.00 69.44 508 ILE A N 1
ATOM 4000 C CA . ILE A 1 508 ? -29.701 -5.054 -16.638 1.00 69.44 508 ILE A CA 1
ATOM 4001 C C . ILE A 1 508 ? -30.636 -5.953 -17.435 1.00 69.44 508 ILE A C 1
ATOM 4003 O O . ILE A 1 508 ? -31.717 -6.293 -16.951 1.00 69.44 508 ILE A O 1
ATOM 4007 N N . ALA A 1 509 ? -30.227 -6.334 -18.650 1.00 69.56 509 ALA A N 1
ATOM 4008 C CA . ALA A 1 509 ? -31.053 -7.142 -19.557 1.00 69.56 509 ALA A CA 1
ATOM 4009 C C . ALA A 1 509 ? -32.484 -6.577 -19.738 1.00 69.56 509 ALA A C 1
ATOM 4011 O O . ALA A 1 509 ? -33.466 -7.313 -19.672 1.00 69.56 509 ALA A O 1
ATOM 4012 N N . GLY A 1 510 ? -32.606 -5.252 -19.884 1.00 68.06 510 GLY A N 1
ATOM 4013 C CA . GLY A 1 510 ? -33.889 -4.563 -20.083 1.00 68.06 510 GLY A CA 1
ATOM 4014 C C . GLY A 1 510 ? -34.743 -4.369 -18.823 1.00 68.06 510 GLY A C 1
ATOM 4015 O O . GLY A 1 510 ? -35.797 -3.747 -18.898 1.00 68.06 510 GLY A O 1
ATOM 4016 N N . ARG A 1 511 ? -34.309 -4.850 -17.649 1.00 70.62 511 ARG A N 1
ATOM 4017 C CA . ARG A 1 511 ? -35.006 -4.606 -16.375 1.00 70.62 511 ARG A CA 1
ATOM 4018 C C . ARG A 1 511 ? -34.419 -3.397 -15.661 1.00 70.62 511 ARG A C 1
ATOM 4020 O O . ARG A 1 511 ? -33.235 -3.412 -15.325 1.00 70.62 511 ARG A O 1
ATOM 4027 N N . ASN A 1 512 ? -35.250 -2.389 -15.398 1.00 68.44 512 ASN A N 1
ATOM 4028 C CA . ASN A 1 512 ? -34.858 -1.215 -14.621 1.00 68.44 512 ASN A CA 1
ATOM 4029 C C . ASN A 1 512 ? -34.520 -1.604 -13.179 1.00 68.44 512 ASN A C 1
ATOM 4031 O O . ASN A 1 512 ? -35.255 -2.356 -12.534 1.00 68.44 512 ASN A O 1
ATOM 4035 N N . ILE A 1 513 ? -33.407 -1.072 -12.682 1.00 67.88 513 ILE A N 1
ATOM 4036 C CA . ILE A 1 513 ? -32.960 -1.221 -11.294 1.00 67.88 513 ILE A CA 1
ATOM 4037 C C . ILE A 1 513 ? -33.039 0.134 -10.573 1.00 67.88 513 ILE A C 1
ATOM 4039 O O . ILE A 1 513 ? -32.893 1.169 -11.226 1.00 67.88 513 ILE A O 1
ATOM 4043 N N . PRO A 1 514 ? -33.298 0.151 -9.248 1.00 62.84 514 PRO A N 1
ATOM 4044 C CA . PRO A 1 514 ? -33.406 1.394 -8.482 1.00 62.84 514 PRO A CA 1
ATOM 4045 C C . PRO A 1 514 ? -32.142 2.254 -8.597 1.00 62.84 514 PRO A C 1
ATOM 4047 O O . PRO A 1 514 ? -31.030 1.727 -8.551 1.00 62.84 514 PRO A O 1
ATOM 4050 N N . ILE A 1 515 ? -32.302 3.570 -8.749 1.00 61.97 515 ILE A N 1
ATOM 4051 C CA . ILE A 1 515 ? -31.199 4.490 -9.075 1.00 61.97 515 ILE A CA 1
ATOM 4052 C C . ILE A 1 515 ? -30.116 4.544 -7.989 1.00 61.97 515 ILE A C 1
ATOM 4054 O O . ILE A 1 515 ? -28.944 4.741 -8.301 1.00 61.97 515 ILE A O 1
ATOM 4058 N N . GLU A 1 516 ? -30.464 4.249 -6.735 1.00 56.50 516 GLU A N 1
ATOM 4059 C CA . GLU A 1 516 ? -29.538 4.197 -5.596 1.00 56.50 516 GLU A CA 1
ATOM 4060 C C . GLU A 1 516 ? -28.505 3.063 -5.736 1.00 56.50 516 GLU A C 1
ATOM 4062 O O . GLU A 1 516 ? -27.479 3.043 -5.056 1.00 56.50 516 GLU A O 1
ATOM 4067 N N . TRP A 1 517 ? -28.761 2.100 -6.628 1.00 56.03 517 TRP A N 1
ATOM 4068 C CA . TRP A 1 517 ? -27.809 1.051 -6.992 1.00 56.03 517 TRP A CA 1
ATOM 4069 C C . TRP A 1 517 ? -26.756 1.553 -7.988 1.00 56.03 517 TRP A C 1
ATOM 4071 O O . TRP A 1 517 ? -25.720 0.918 -8.141 1.00 56.03 517 TRP A O 1
ATOM 4081 N N . CYS A 1 518 ? -26.996 2.682 -8.653 1.00 54.91 518 CYS A N 1
ATOM 4082 C CA . CYS A 1 518 ? -26.159 3.220 -9.728 1.00 54.91 518 CYS A CA 1
ATOM 4083 C C . CYS A 1 518 ? -25.630 4.634 -9.438 1.00 54.91 518 CYS A C 1
ATOM 4085 O O . CYS A 1 518 ? -24.859 5.171 -10.228 1.00 54.91 518 CYS A O 1
ATOM 4087 N N . GLU A 1 519 ? -25.990 5.207 -8.286 1.00 50.19 519 GLU A N 1
ATOM 4088 C CA . GLU A 1 519 ? -25.578 6.533 -7.815 1.00 50.19 519 GLU A CA 1
ATOM 4089 C C . GLU A 1 519 ? -24.053 6.764 -7.675 1.00 50.19 519 GLU A C 1
ATOM 4091 O O . GLU A 1 519 ? -23.641 7.912 -7.841 1.00 50.19 519 GLU A O 1
ATOM 4096 N N . PRO A 1 520 ? -23.167 5.764 -7.439 1.00 49.12 520 PRO A N 1
ATOM 4097 C CA . PRO A 1 520 ? -21.731 6.023 -7.334 1.00 49.12 520 PRO A CA 1
ATOM 4098 C C . PRO A 1 520 ? -20.982 5.862 -8.670 1.00 49.12 520 PRO A C 1
ATOM 4100 O O . PRO A 1 520 ? -19.825 5.451 -8.673 1.00 49.12 520 PRO A O 1
ATOM 4103 N N . PHE A 1 521 ? -21.602 6.165 -9.816 1.00 46.03 521 PHE A N 1
ATOM 4104 C CA . PHE A 1 521 ? -20.887 6.208 -11.098 1.00 46.03 521 PHE A CA 1
ATOM 4105 C C . PHE A 1 521 ? -20.246 7.590 -11.316 1.00 46.03 521 PHE A C 1
ATOM 4107 O O . PHE A 1 521 ? -20.843 8.479 -11.923 1.00 46.03 521 PHE A O 1
ATOM 4114 N N . TYR A 1 522 ? -19.013 7.771 -10.832 1.00 41.16 522 TYR A N 1
ATOM 4115 C CA . TYR A 1 522 ? -18.136 8.865 -11.265 1.00 41.16 522 TYR A CA 1
ATOM 4116 C C . TYR A 1 522 ? -17.205 8.345 -12.368 1.00 41.16 522 TYR A C 1
ATOM 4118 O O . TYR A 1 522 ? -16.393 7.461 -12.091 1.00 41.16 522 TYR A O 1
ATOM 4126 N N . PRO A 1 523 ? -17.278 8.852 -13.611 1.00 40.00 523 PRO A N 1
ATOM 4127 C CA . PRO A 1 523 ? -16.204 8.625 -14.564 1.00 40.00 523 PRO A CA 1
ATOM 4128 C C . PRO A 1 523 ? -14.973 9.410 -14.090 1.00 40.00 523 PRO A C 1
ATOM 4130 O O . PRO A 1 523 ? -14.993 10.639 -14.067 1.00 40.00 523 PRO A O 1
ATOM 4133 N N . LEU A 1 524 ? -13.912 8.709 -13.686 1.00 37.25 524 LEU A N 1
ATOM 4134 C CA . LEU A 1 524 ? -12.583 9.312 -13.592 1.00 37.25 524 LEU A CA 1
ATOM 4135 C C . LEU A 1 524 ? -11.965 9.357 -14.999 1.00 37.25 524 LEU A C 1
ATOM 4137 O O . LEU A 1 524 ? -12.176 8.420 -15.777 1.00 37.25 524 LEU A O 1
ATOM 4141 N N . PRO A 1 525 ? -11.214 10.413 -15.356 1.00 37.78 525 PRO A N 1
ATOM 4142 C CA . PRO A 1 525 ? -10.502 10.438 -16.621 1.00 37.78 525 PRO A CA 1
ATOM 4143 C C . PRO A 1 525 ? -9.319 9.462 -16.554 1.00 37.78 525 PRO A C 1
ATOM 4145 O O . PRO A 1 525 ? -8.510 9.534 -15.636 1.00 37.78 525 PRO A O 1
ATOM 4148 N N . ARG A 1 526 ? -9.236 8.588 -17.567 1.00 42.81 526 ARG A N 1
ATOM 4149 C CA . ARG A 1 526 ? -8.125 7.673 -17.901 1.00 42.81 526 ARG A CA 1
ATOM 4150 C C . ARG A 1 526 ? -7.833 6.540 -16.904 1.00 42.81 526 ARG A C 1
ATOM 4152 O O . ARG A 1 526 ? -6.988 6.641 -16.025 1.00 42.81 526 ARG A O 1
ATOM 4159 N N . ASN A 1 527 ? -8.550 5.435 -17.116 1.00 39.44 527 ASN A N 1
ATOM 4160 C CA . ASN A 1 527 ? -8.103 4.029 -17.131 1.00 39.44 527 ASN A CA 1
ATOM 4161 C C . ASN A 1 527 ? -9.332 3.156 -16.863 1.00 39.44 527 ASN A C 1
ATOM 4163 O O . ASN A 1 527 ? -10.025 3.365 -15.873 1.00 39.44 527 ASN A O 1
ATOM 4167 N N . ASN A 1 528 ? -9.629 2.220 -17.769 1.00 45.94 528 ASN A N 1
ATOM 4168 C CA . ASN A 1 528 ? -10.864 1.425 -17.854 1.00 45.94 528 ASN A CA 1
ATOM 4169 C C . ASN A 1 528 ? -11.142 0.509 -16.639 1.00 45.94 528 ASN A C 1
ATOM 4171 O O . ASN A 1 528 ? -11.217 -0.711 -16.756 1.00 45.94 528 ASN A O 1
ATOM 4175 N N . HIS A 1 529 ? -11.380 1.090 -15.469 1.00 42.75 529 HIS A N 1
ATOM 4176 C CA . HIS A 1 529 ? -11.868 0.400 -14.287 1.00 42.75 529 HIS A CA 1
ATOM 4177 C C . HIS A 1 529 ? -13.110 1.123 -13.773 1.00 42.75 529 HIS A C 1
ATOM 4179 O O . HIS A 1 529 ? -13.031 2.120 -13.062 1.00 42.75 529 HIS A O 1
ATOM 4185 N N . CYS A 1 530 ? -14.287 0.614 -14.130 1.00 46.66 530 CYS A N 1
ATOM 4186 C CA . CYS A 1 530 ? -15.511 0.999 -13.441 1.00 46.66 530 CYS A CA 1
ATOM 4187 C C . CYS A 1 530 ? -15.602 0.191 -12.142 1.00 46.66 530 CYS A C 1
ATOM 4189 O O . CYS A 1 530 ? -15.936 -0.994 -12.181 1.00 46.66 530 CYS A O 1
ATOM 4191 N N . GLU A 1 531 ? -15.302 0.814 -11.000 1.00 40.50 531 GLU A N 1
ATOM 4192 C CA . GLU A 1 531 ? -15.608 0.244 -9.686 1.00 40.50 531 GLU A CA 1
ATOM 4193 C C . GLU A 1 531 ? -17.033 0.652 -9.296 1.00 40.50 531 GLU A C 1
ATOM 4195 O O . GLU A 1 531 ? -17.301 1.798 -8.941 1.00 40.50 531 GLU A O 1
ATOM 4200 N N . ALA A 1 532 ? -17.974 -0.289 -9.379 1.00 46.16 532 ALA A N 1
ATOM 4201 C CA . ALA A 1 532 ? -19.334 -0.080 -8.894 1.00 46.16 532 ALA A CA 1
ATOM 4202 C C . ALA A 1 532 ? -19.499 -0.758 -7.530 1.00 46.16 532 ALA A C 1
ATOM 4204 O O . ALA A 1 532 ? -19.326 -1.973 -7.401 1.00 46.16 532 ALA A O 1
ATOM 4205 N N . THR A 1 533 ? -19.847 0.037 -6.515 1.00 40.50 533 THR A N 1
ATOM 4206 C CA . THR A 1 533 ? -20.136 -0.445 -5.159 1.00 40.50 533 THR A CA 1
ATOM 4207 C C . THR A 1 533 ? -21.644 -0.435 -4.935 1.00 40.50 533 THR A C 1
ATOM 4209 O O . THR A 1 533 ? -22.240 0.624 -4.744 1.00 40.50 533 THR A O 1
ATOM 4212 N N . PHE A 1 534 ? -22.275 -1.609 -4.915 1.00 50.66 534 PHE A N 1
ATOM 4213 C CA . PHE A 1 534 ? -23.713 -1.717 -4.657 1.00 50.66 534 PHE A CA 1
ATOM 4214 C C . PHE A 1 534 ? -23.973 -1.934 -3.172 1.00 50.66 534 PHE A C 1
ATOM 4216 O O . PHE A 1 534 ? -23.364 -2.809 -2.551 1.00 50.66 534 PHE A O 1
ATOM 4223 N N . LYS A 1 535 ? -24.928 -1.194 -2.603 1.00 41.88 535 LYS A N 1
ATOM 4224 C CA . LYS A 1 535 ? -25.389 -1.395 -1.228 1.00 41.88 535 LYS A CA 1
ATOM 4225 C C . LYS A 1 535 ? -26.796 -1.982 -1.254 1.00 41.88 535 LYS A C 1
ATOM 4227 O O . LYS A 1 535 ? -27.774 -1.279 -1.477 1.00 41.88 535 LYS A O 1
ATOM 4232 N N . SER A 1 536 ? -26.904 -3.289 -1.033 1.00 47.09 536 SER A N 1
ATOM 4233 C CA . SER A 1 536 ? -28.219 -3.935 -0.948 1.00 47.09 536 SER A CA 1
ATOM 4234 C C . SER A 1 536 ? -28.972 -3.507 0.320 1.00 47.09 536 SER A C 1
ATOM 4236 O O . SER A 1 536 ? -28.369 -3.132 1.329 1.00 47.09 536 SER A O 1
ATOM 4238 N N . SER A 1 537 ? -30.299 -3.653 0.324 1.00 44.66 537 SER A N 1
ATOM 4239 C CA . SER A 1 537 ? -31.141 -3.455 1.517 1.00 44.66 537 SER A CA 1
ATOM 4240 C C . SER A 1 537 ? -30.828 -4.429 2.668 1.00 44.66 537 SER A C 1
ATOM 4242 O O . SER A 1 537 ? -31.232 -4.185 3.804 1.00 44.66 537 SER A O 1
ATOM 4244 N N . SER A 1 538 ? -30.071 -5.503 2.406 1.00 46.69 538 SER A N 1
ATOM 4245 C CA . SER A 1 538 ? -29.542 -6.428 3.418 1.00 46.69 538 SER A CA 1
ATOM 4246 C C . SER A 1 538 ? -28.170 -6.015 3.975 1.00 46.69 538 SER A C 1
ATOM 4248 O O . SER A 1 538 ? -27.665 -6.661 4.893 1.00 46.69 538 SER A O 1
ATOM 4250 N N . GLY A 1 539 ? -27.570 -4.935 3.461 1.00 40.19 539 GLY A N 1
ATOM 4251 C CA . GLY A 1 539 ? -26.274 -4.414 3.901 1.00 40.19 539 GLY A CA 1
ATOM 4252 C C . GLY A 1 539 ? -25.057 -5.132 3.309 1.00 40.19 539 GLY A C 1
ATOM 4253 O O . GLY A 1 539 ? -23.933 -4.807 3.688 1.00 40.19 539 GLY A O 1
ATOM 4254 N N . ALA A 1 540 ? -25.254 -6.078 2.385 1.00 39.12 540 ALA A N 1
ATOM 4255 C CA . ALA A 1 540 ? -24.159 -6.669 1.621 1.00 39.12 540 ALA A CA 1
ATOM 4256 C C . ALA A 1 540 ? -23.624 -5.667 0.587 1.00 39.12 540 ALA A C 1
ATOM 4258 O O . ALA A 1 540 ? -24.418 -4.999 -0.087 1.00 39.12 540 ALA A O 1
ATOM 4259 N N . VAL A 1 541 ? -22.293 -5.597 0.483 1.00 41.09 541 VAL A N 1
ATOM 4260 C CA . VAL A 1 541 ? -21.558 -4.806 -0.509 1.00 41.09 541 VAL A CA 1
ATOM 4261 C C . VAL A 1 541 ? -21.105 -5.741 -1.623 1.00 41.09 541 VAL A C 1
ATOM 4263 O O . VAL A 1 541 ? -20.414 -6.723 -1.350 1.00 41.09 541 VAL A O 1
ATOM 4266 N N . ILE A 1 542 ? -21.522 -5.458 -2.855 1.00 44.34 542 ILE A N 1
ATOM 4267 C CA . ILE A 1 542 ? -21.095 -6.198 -4.047 1.00 44.34 542 ILE A CA 1
ATOM 4268 C C . ILE A 1 542 ? -20.174 -5.273 -4.839 1.00 44.34 542 ILE A C 1
ATOM 4270 O O . ILE A 1 542 ? -20.594 -4.177 -5.203 1.00 44.34 542 ILE A O 1
ATOM 4274 N N . ASN A 1 543 ? -18.949 -5.731 -5.095 1.00 43.34 543 ASN A N 1
ATOM 4275 C CA . ASN A 1 543 ? -17.989 -5.042 -5.953 1.00 43.34 543 ASN A CA 1
ATOM 4276 C C . ASN A 1 543 ? -17.947 -5.769 -7.294 1.00 43.34 543 ASN A C 1
ATOM 4278 O O . ASN A 1 543 ? -17.630 -6.961 -7.339 1.00 43.34 543 ASN A O 1
ATOM 4282 N N . LEU A 1 544 ? -18.287 -5.064 -8.369 1.00 43.97 544 LEU A N 1
ATOM 4283 C CA . LEU A 1 544 ? -18.177 -5.591 -9.726 1.00 43.97 544 LEU A CA 1
ATOM 4284 C C . LEU A 1 544 ? -16.944 -5.009 -10.405 1.00 43.97 544 LEU A C 1
ATOM 4286 O O . LEU A 1 544 ? -16.715 -3.804 -10.359 1.00 43.97 544 LEU A O 1
ATOM 4290 N N . TRP A 1 545 ? -16.184 -5.891 -11.046 1.00 44.19 545 TRP A N 1
ATOM 4291 C CA . TRP A 1 545 ? -15.048 -5.549 -11.889 1.00 44.19 545 TRP A CA 1
ATOM 4292 C C . TRP A 1 545 ? -15.488 -5.757 -13.334 1.00 44.19 545 TRP A C 1
ATOM 4294 O O . TRP A 1 545 ? -15.852 -6.874 -13.713 1.00 44.19 545 TRP A O 1
ATOM 4304 N N . CYS A 1 546 ? -15.525 -4.680 -14.115 1.00 48.00 546 CYS A N 1
ATOM 4305 C CA . CYS A 1 546 ? -15.788 -4.779 -15.548 1.00 48.00 546 CYS A CA 1
ATOM 4306 C C . CYS A 1 546 ? -14.511 -5.249 -16.258 1.00 48.00 546 CYS A C 1
ATOM 4308 O O . CYS A 1 546 ? -13.412 -4.890 -15.831 1.00 48.00 546 CYS A O 1
ATOM 4310 N N . LYS A 1 547 ? -14.669 -6.101 -17.274 1.00 38.47 547 LYS A N 1
ATOM 4311 C CA . LYS A 1 547 ? -13.564 -6.648 -18.066 1.00 38.47 547 LYS A CA 1
ATOM 4312 C C . LYS A 1 547 ? -13.173 -5.699 -19.185 1.00 38.47 547 LYS A C 1
ATOM 4314 O O . LYS A 1 547 ? -14.114 -5.109 -19.764 1.00 38.47 547 LYS A O 1
#

Secondary structure (DSSP, 8-state):
-HHHHHHHHHHHHHHHHHHHHHTTS-TT--HHHHHHTT-HHHHHHHGGGT--TT---TTS--HHHHHHHH--TT-HHHHHHHHHHHHHHHHTTGGG----HHHHHHHHHHHHHHT----S--S---HHHHHHHHHHHHHTT----SS--HHHHHHHHHHHHHHHHHHHHHHT---S--SS---HHHHHHHHHHHHHHT----SS-S--HHHHHHHHHHHHHHHHHHHHHHHHHHHHHHHHHHHHHHHHHHHTT-----SSS---HHHHHHHHHHHHHTT----SS--HHHHHHHHHHHHHHHHHHHHHTT----S-SS---HHHHHHHHHHHHHTT-S-SS--HHHHHHHHHHHHHHHHHHHHHHHHHHHHHHHHHHHHHHHHHHHHHHHHHHHHHTT---------------------SSHHHHHHHHHHHHHHHHHHHHHHHHHHHHHHHHHHHHHHHHHHHHHHHHHHHHHHHHHHHTS---------S-EEEEEETTEEEEEEETTEEE-GGGTTT----SSS---EEEEE-TT--EEEEE--

Foldseek 3Di:
DVVVVVVVVVVVVVVVVVVVVVVPPLPDADLLNCLLQLNVVSVVVVVVVPDDQLDADPLFAGSLRSLVQNQAPVDPVSNVSSVVSNVVVCVVPVVSPDGTQFRQLLLQLLLVLVPQHQDHSGSDLDPSQLVSLLVQCVVVVHDSPSDDDDVSVVVSQLVSLLSLCVLLVVVPQHQVHRRSGCDPSSLVSLVVVCVVVVHDPPPRRSGTSVSSNVSSVVSVVVVVVVVVVVVVVVLVVQLQLQLLLQLLLVLVVQDADDSRSDLDPSQLVSLQVQCVVVVHPNPSDCDPVSSVVSQQSSQLSLLVLLVVVVQQQDHSRSDDDPSVLVSQVVQCVVVVHPDSDDGSVSSVVSSVVSVVVVVVVVVVVVVVVVVVVVVVVVVVVVVVVVVVVVVVVVVVVPDDDDDDDDDDDDDDDDDDDDDPPPVVVVVVVVVVVVVVVVVVVVVVVVVVVVVVVVVVVVVVVVVVVVVVVVVVVVVVVVVVPPDDPPDDDADADKDFDDDPRDGPWIDGPPHTDDCLQVVPDDDDPDDPWGFRWGQDPVRDTDTDTDD

pLDDT: mean 77.87, std 19.47, range [25.8, 98.38]

Sequence (547 aa):
MFTILVITMIKSYLFSVLITLFASTAYGKTPHDAARDGDLDTLRQYRFESNDLFLPDKRGFIPYELAALWANPEDEESLRQHVEVMLWLKEFKAEKHYYGEASIQLIQAGLNALGYPVGKPDGNLGNKTSKAIREYQEENDLAETGKPGPQWLGLFYHDLIKDMQFKLTKLGFDTRGTDGLMGPKTRAAILDYRKKNKLSDPDYAYLDSLIVGNIDYHYNKRNSREQKAKAEKERRAKSNKIRFAQAGLRLQGYRIGRIDGVIGPRTIDALKKFQKKNRLPVTGDIDSKTQGKMDVVFLKDVQKKLARLGYRVGKADGKMGKRTLKALSSYSKKHRLSARQLTPDLMVSLNRSFNQKIERDLSNAEKAQARAEAKARAAAAKAKKAAEAKSAAKALAKKKPHTGKKTQVKSKTSSPQSSSYTLSEERAKEAARVKALTLAAQQAEAERKAQARAAKIARENAKKLAAARKKAQRQEKSYKNKRVVRGGKAKGRMNFNRSGGRVVGCSIAGRNIPIEWCEPFYPLPRNNHCEATFKSSSGAVINLWCK